Protein 4K91 (pdb70)

B-factor: mean 55.03, std 24.48, range [21.05, 118.72]

Foldseek 3Di:
DPDDDDADDAQFPWKWKAWQPQRDTPDTDCFQDWFQAFLLLLLLLLLVLLVCCVVVVFHQFDWFAQDPVLCPDDDFAQNDDHRGIDGNNQLSLGCFFGVHSSSSQRSLCVVQVGQQRSQVVSVVVLVVLVFDRAHPRGRRRDDDPRGTGGNSSSSSSVSSLCPGDPVSLQSQLDQWDHDPRDIDGRPPPVSVVPVQKRYGDWRDDPRWATWGWIWGDDPHIIMTMTGIHHHDPVSRVVSRVSNVCCQVVFKDKDWDDAFDDFDDWDAEAQWPDRIFGKTAPGTNMDMGGPPQVVQKDKDWDWDDHHYDQFDAFDFTTKMWMARNNRTDDIGTIGGHDTTDRD/DPADDADDAQFPWKWKAWQPFRDTADIDCQQDWAQAFQLLLLLLLLVLLVCCVVPVFHQFDWFAQDPVLVPDDDWALDDDHRDIDGNNQLSLCCWQGVHSSSQQRSLCVVQVHQQRSQVVSVVVLVVLVFDRAHDRGRGRDDDPRGTGGNSSSLSSVSSLCPGDPVSLQSFLDQWDADPRDIDGGLQVCSVVPVQKRYGHWRDDQRWATWGWIWGDDPHIIMTMTGIHHHDSVSHNVRRVSNRVSQVPFKDKAFDFAFLDFDDWDAEPQWPDGIFTKTAPHGHMDIHGPPQVVQKDKADDFDHHHYDQFDFQDFGDKMFMDGPNHTDDIGTITTSDGIHGHD

Radius of gyration: 35.81 Å; Cα contacts (8 Å, |Δi|>4): 1596; chains: 2; bounding box: 122×37×105 Å

Structure (mmCIF, N/CA/C/O backbone):
data_4K91
#
_entry.id   4K91
#
_cell.length_a   232.143
_cell.length_b   39.909
_cell.length_c   85.461
_cell.angle_alpha   90.000
_cell.angle_beta   111.030
_cell.angle_gamma   90.000
#
_symmetry.space_group_name_H-M   'C 1 2 1'
#
loop_
_entity.id
_entity.type
_entity.pdbx_description
1 polymer D-ala-D-ala-carboxypeptidase
2 non-polymer 'SUCCINIC ACID'
3 water water
#
loop_
_atom_site.group_PDB
_atom_site.id
_atom_site.type_symbol
_atom_site.label_atom_id
_atom_site.label_alt_id
_atom_site.label_comp_id
_atom_site.label_asym_id
_atom_site.label_entity_id
_atom_site.label_seq_id
_atom_site.pdbx_PDB_ins_code
_atom_site.Cartn_x
_atom_site.Cartn_y
_atom_site.Cartn_z
_atom_site.occupancy
_atom_site.B_iso_or_equiv
_atom_site.auth_seq_id
_atom_site.auth_comp_id
_atom_site.auth_asym_id
_atom_site.auth_atom_id
_atom_site.pdbx_PDB_model_num
ATOM 1 N N . GLU A 1 3 ? 39.354 -2.673 -33.588 1.00 88.18 3 GLU A N 1
ATOM 2 C CA . GLU A 1 3 ? 38.720 -1.364 -33.922 1.00 88.47 3 GLU A CA 1
ATOM 3 C C . GLU A 1 3 ? 39.348 -0.239 -33.093 1.00 87.63 3 GLU A C 1
ATOM 4 O O . GLU A 1 3 ? 40.572 -0.063 -33.090 1.00 87.93 3 GLU A O 1
ATOM 10 N N . SER A 1 4 ? 38.503 0.522 -32.399 1.00 85.80 4 SER A N 1
ATOM 11 C CA . SER A 1 4 ? 38.966 1.583 -31.506 1.00 83.52 4 SER A CA 1
ATOM 12 C C . SER A 1 4 ? 38.959 1.070 -30.061 1.00 81.43 4 SER A C 1
ATOM 13 O O . SER A 1 4 ? 38.341 1.661 -29.165 1.00 80.88 4 SER A O 1
ATOM 16 N N . MET A 1 5 ? 39.658 -0.041 -29.851 1.00 77.77 5 MET A N 1
ATOM 17 C CA . MET A 1 5 ? 39.741 -0.658 -28.540 1.00 74.11 5 MET A CA 1
ATOM 18 C C . MET A 1 5 ? 40.769 0.053 -27.664 1.00 70.31 5 MET A C 1
ATOM 19 O O . MET A 1 5 ? 41.946 0.183 -28.027 1.00 69.07 5 MET A O 1
ATOM 24 N N . VAL A 1 6 ? 40.302 0.515 -26.508 1.00 65.07 6 VAL A N 1
ATOM 25 C CA . VAL A 1 6 ? 41.132 1.257 -25.563 1.00 59.25 6 VAL A CA 1
ATOM 26 C C . VAL A 1 6 ? 42.404 0.503 -25.189 1.00 55.43 6 VAL A C 1
ATOM 27 O O . VAL A 1 6 ? 42.487 -0.707 -25.398 1.00 55.00 6 VAL A O 1
ATOM 31 N N . PRO A 1 7 ? 43.398 1.220 -24.637 1.00 51.73 7 PRO A N 1
ATOM 32 C CA . PRO A 1 7 ? 44.675 0.619 -24.262 1.00 51.17 7 PRO A CA 1
ATOM 33 C C . PRO A 1 7 ? 44.479 -0.472 -23.218 1.00 50.77 7 PRO A C 1
ATOM 34 O O . PRO A 1 7 ? 43.524 -0.423 -22.447 1.00 48.29 7 PRO A O 1
ATOM 38 N N . ALA A 1 8 ? 45.376 -1.449 -23.202 1.00 50.75 8 ALA A N 1
ATOM 39 C CA . ALA A 1 8 ? 45.312 -2.507 -22.217 1.00 52.64 8 ALA A CA 1
ATOM 40 C C . ALA A 1 8 ? 45.575 -1.879 -20.847 1.00 53.81 8 ALA A C 1
ATOM 41 O O . ALA A 1 8 ? 46.156 -0.794 -20.754 1.00 54.39 8 ALA A O 1
ATOM 43 N N . PRO A 1 9 ? 45.145 -2.557 -19.777 1.00 53.85 9 PRO A N 1
ATOM 44 C CA . PRO A 1 9 ? 45.327 -2.024 -18.425 1.00 52.98 9 PRO A CA 1
ATOM 45 C C . PRO A 1 9 ? 46.797 -2.070 -18.006 1.00 51.43 9 PRO A C 1
ATOM 46 O O . PRO A 1 9 ? 47.548 -2.923 -18.493 1.00 50.97 9 PRO A O 1
ATOM 50 N N . PRO A 1 10 ? 47.215 -1.166 -17.108 1.00 50.42 10 PRO A N 1
ATOM 51 C CA . PRO A 1 10 ? 48.601 -1.261 -16.639 1.00 49.49 10 PRO A CA 1
ATOM 52 C C . PRO A 1 10 ? 48.816 -2.609 -15.985 1.00 48.29 10 PRO A C 1
ATOM 53 O O . PRO A 1 10 ? 47.900 -3.141 -15.367 1.00 48.29 10 PRO A O 1
ATOM 57 N N . GLN A 1 11 ? 50.006 -3.168 -16.134 1.00 49.88 11 GLN A N 1
ATOM 58 C CA . GLN A 1 11 ? 50.362 -4.383 -15.406 1.00 52.08 11 GLN A CA 1
ATOM 59 C C . GLN A 1 11 ? 51.038 -3.889 -14.125 1.00 51.18 11 GLN A C 1
ATOM 60 O O . GLN A 1 11 ? 52.055 -3.205 -14.167 1.00 51.51 11 GLN A O 1
ATOM 66 N N . LEU A 1 12 ? 50.447 -4.215 -12.984 1.00 50.71 12 LEU A N 1
ATOM 67 C CA . LEU A 1 12 ? 50.917 -3.665 -11.718 1.00 49.51 12 LEU A CA 1
ATOM 68 C C . LEU A 1 12 ? 51.827 -4.643 -11.007 1.00 49.41 12 LEU A C 1
ATOM 69 O O . LEU A 1 12 ? 51.662 -5.861 -11.140 1.00 49.14 12 LEU A O 1
ATOM 74 N N . ALA A 1 13 ? 52.786 -4.109 -10.256 1.00 48.54 13 ALA A N 1
ATOM 75 C CA . ALA A 1 13 ? 53.637 -4.943 -9.411 1.00 49.20 13 ALA A CA 1
ATOM 76 C C . ALA A 1 13 ? 52.828 -5.311 -8.157 1.00 49.58 13 ALA A C 1
ATOM 77 O O . ALA A 1 13 ? 52.884 -4.614 -7.138 1.00 51.42 13 ALA A O 1
ATOM 79 N N . ALA A 1 14 ? 52.068 -6.399 -8.239 1.00 50.33 14 ALA A N 1
ATOM 80 C CA . ALA A 1 14 ? 51.190 -6.809 -7.143 1.00 51.45 14 ALA A CA 1
ATOM 81 C C . ALA A 1 14 ? 50.608 -8.190 -7.385 1.00 51.12 14 ALA A C 1
ATOM 82 O O . ALA A 1 14 ? 50.288 -8.537 -8.519 1.00 53.24 14 ALA A O 1
ATOM 84 N N . LYS A 1 15 ? 50.454 -8.974 -6.323 1.00 49.93 15 LYS A N 1
ATOM 85 C CA . LYS A 1 15 ? 49.954 -10.340 -6.457 1.00 49.53 15 LYS A CA 1
ATOM 86 C C . LYS A 1 15 ? 48.560 -10.443 -7.069 1.00 48.39 15 LYS A C 1
ATOM 87 O O . LYS A 1 15 ? 48.265 -11.400 -7.783 1.00 47.78 15 LYS A O 1
ATOM 93 N N . SER A 1 16 ? 47.706 -9.463 -6.789 1.00 46.36 16 SER A N 1
ATOM 94 C CA . SER A 1 16 ? 46.360 -9.443 -7.338 1.00 45.59 16 SER A CA 1
ATOM 95 C C . SER A 1 16 ? 45.768 -8.051 -7.251 1.00 44.57 16 SER A C 1
ATOM 96 O O . SER A 1 16 ? 46.190 -7.236 -6.434 1.00 45.09 16 SER A O 1
ATOM 99 N N . TYR A 1 17 ? 44.782 -7.781 -8.094 1.00 41.56 17 TYR A N 1
ATOM 100 C CA . TYR A 1 17 ? 44.100 -6.518 -8.051 1.00 42.15 17 TYR A CA 1
ATOM 101 C C . TYR A 1 17 ? 42.839 -6.576 -8.867 1.00 43.35 17 TYR A C 1
ATOM 102 O O . TYR A 1 17 ? 42.665 -7.470 -9.700 1.00 45.30 17 TYR A O 1
ATOM 111 N N . VAL A 1 18 ? 41.960 -5.622 -8.606 1.00 41.26 18 VAL A N 1
ATOM 112 C CA . VAL A 1 18 ? 40.685 -5.533 -9.258 1.00 41.19 18 VAL A CA 1
ATOM 113 C C . VAL A 1 18 ? 40.324 -4.063 -9.284 1.00 41.97 18 VAL A C 1
ATOM 114 O O . VAL A 1 18 ? 40.599 -3.325 -8.327 1.00 41.71 18 VAL A O 1
ATOM 118 N N . LEU A 1 19 ? 39.734 -3.636 -10.394 1.00 41.72 19 LEU A N 1
ATOM 119 C CA . LEU A 1 19 ? 39.208 -2.292 -10.520 1.00 41.41 19 LEU A CA 1
ATOM 120 C C . LEU A 1 19 ? 37.742 -2.542 -10.779 1.00 41.75 19 LEU A C 1
ATOM 121 O O . LEU A 1 19 ? 37.411 -3.341 -11.650 1.00 42.14 19 LEU A O 1
ATOM 126 N N . MET A 1 20 ? 36.882 -1.872 -10.023 1.00 42.14 20 MET A N 1
ATOM 127 C CA . MET A 1 20 ? 35.444 -2.041 -10.131 1.00 43.53 20 MET A CA 1
ATOM 128 C C . MET A 1 20 ? 34.808 -0.675 -10.173 1.00 44.40 20 MET A C 1
ATOM 129 O O . MET A 1 20 ? 35.147 0.206 -9.376 1.00 44.79 20 MET A O 1
ATOM 134 N N . ASP A 1 21 ? 33.885 -0.488 -11.111 1.00 45.14 21 ASP A N 1
ATOM 135 C CA . ASP A 1 21 ? 33.114 0.744 -11.163 1.00 45.89 21 ASP A CA 1
ATOM 136 C C . ASP A 1 21 ? 32.136 0.706 -9.989 1.00 47.14 21 ASP A C 1
ATOM 137 O O . ASP A 1 21 ? 31.621 -0.363 -9.649 1.00 45.05 21 ASP A O 1
ATOM 142 N N . GLY A 1 22 ? 31.883 1.863 -9.376 1.00 48.25 22 GLY A N 1
ATOM 143 C CA . GLY A 1 22 ? 30.981 1.949 -8.234 1.00 49.91 22 GLY A CA 1
ATOM 144 C C . GLY A 1 22 ? 29.498 1.867 -8.591 1.00 51.90 22 GLY A C 1
ATOM 145 O O . GLY A 1 22 ? 28.758 1.029 -8.052 1.00 49.24 22 GLY A O 1
ATOM 146 N N . GLU A 1 23 ? 29.052 2.727 -9.502 1.00 52.56 23 GLU A N 1
ATOM 147 C CA . GLU A 1 23 ? 27.635 2.739 -9.886 1.00 53.82 23 GLU A CA 1
ATOM 148 C C . GLU A 1 23 ? 27.133 1.418 -10.453 1.00 54.12 23 GLU A C 1
ATOM 149 O O . GLU A 1 23 ? 26.096 0.915 -10.024 1.00 54.73 23 GLU A O 1
ATOM 155 N N . SER A 1 24 ? 27.871 0.864 -11.411 1.00 53.37 24 SER A N 1
ATOM 156 C CA . SER A 1 24 ? 27.482 -0.366 -12.083 1.00 53.85 24 SER A CA 1
ATOM 157 C C . SER A 1 24 ? 27.868 -1.613 -11.305 1.00 54.56 24 SER A C 1
ATOM 158 O O . SER A 1 24 ? 27.210 -2.655 -11.427 1.00 56.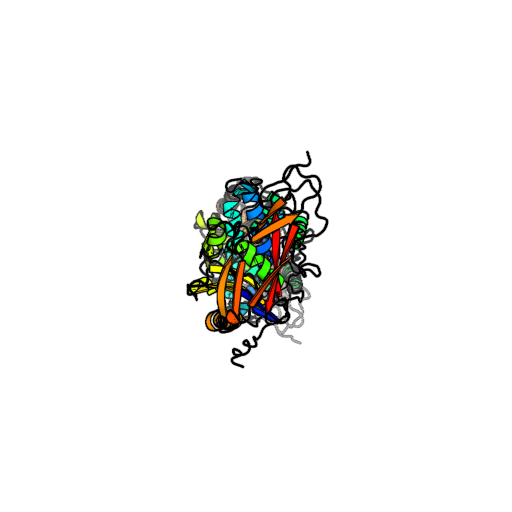42 24 SER A O 1
ATOM 161 N N . GLY A 1 25 ? 28.949 -1.521 -10.529 1.00 52.83 25 GLY A N 1
ATOM 162 C CA . GLY A 1 25 ? 29.445 -2.665 -9.787 1.00 49.38 25 GLY A CA 1
ATOM 163 C C . GLY A 1 25 ? 30.149 -3.676 -10.668 1.00 49.63 25 GLY A C 1
ATOM 164 O O . GLY A 1 25 ? 30.465 -4.775 -10.220 1.00 49.19 25 GLY A O 1
ATOM 165 N N . GLN A 1 26 ? 30.404 -3.321 -11.925 1.00 49.07 26 GLN A N 1
ATOM 166 C CA . GLN A 1 26 ? 31.116 -4.235 -12.821 1.00 49.00 26 GLN A CA 1
ATOM 167 C C . GLN A 1 26 ? 32.619 -4.206 -12.571 1.00 47.69 26 GLN A C 1
ATOM 168 O O . GLN A 1 26 ? 33.195 -3.149 -12.319 1.00 45.63 26 GLN A O 1
ATOM 174 N N . VAL A 1 27 ? 33.248 -5.370 -12.653 1.00 48.25 27 VAL A N 1
ATOM 175 C CA . VAL A 1 27 ? 34.702 -5.462 -12.595 1.00 51.00 27 VAL A CA 1
ATOM 176 C C . VAL A 1 27 ? 35.264 -4.983 -13.936 1.00 51.89 27 VAL A C 1
ATOM 177 O O . VAL A 1 27 ? 34.990 -5.596 -14.967 1.00 53.56 27 VAL A O 1
ATOM 181 N N . LEU A 1 28 ? 36.036 -3.896 -13.927 1.00 52.03 28 LEU A N 1
ATOM 182 C CA . LEU A 1 28 ? 36.640 -3.369 -15.160 1.00 50.61 28 LEU A CA 1
ATOM 183 C C . LEU A 1 28 ? 37.977 -4.005 -15.473 1.00 50.08 28 LEU A C 1
ATOM 184 O O . LEU A 1 28 ? 38.290 -4.252 -16.627 1.00 50.81 28 LEU A O 1
ATOM 189 N N . VAL A 1 29 ? 38.771 -4.261 -14.439 1.00 50.34 29 VAL A N 1
ATOM 190 C CA . VAL A 1 29 ? 40.028 -4.960 -14.602 1.00 47.81 29 VAL A CA 1
ATOM 191 C C . VAL A 1 29 ? 40.177 -5.963 -13.489 1.00 49.05 29 VAL A C 1
ATOM 192 O O . VAL A 1 29 ? 39.771 -5.718 -12.363 1.00 49.49 29 VAL A O 1
ATOM 196 N N . GLU A 1 30 ? 40.766 -7.104 -13.796 1.00 49.77 30 GLU A N 1
ATOM 197 C CA . GLU A 1 30 ? 40.884 -8.142 -12.801 1.00 51.92 30 GLU A CA 1
ATOM 198 C C . GLU A 1 30 ? 42.116 -8.965 -13.064 1.00 52.43 30 GLU A C 1
ATOM 199 O O . GLU A 1 30 ? 42.307 -9.502 -14.157 1.00 52.68 30 GLU A O 1
ATOM 205 N N . ASN A 1 31 ? 42.962 -9.061 -12.055 1.00 51.72 31 ASN A N 1
ATOM 206 C CA . ASN A 1 31 ? 44.155 -9.846 -12.188 1.00 51.47 31 ASN A CA 1
ATOM 207 C C . ASN A 1 31 ? 44.332 -10.745 -10.983 1.00 51.62 31 ASN A C 1
ATOM 208 O O . ASN A 1 31 ? 44.500 -10.267 -9.855 1.00 51.75 31 ASN A O 1
ATOM 213 N N . ASN A 1 32 ? 44.293 -12.049 -11.220 1.00 50.44 32 ASN A N 1
ATOM 214 C CA . ASN A 1 32 ? 44.448 -13.005 -10.149 1.00 50.98 32 ASN A CA 1
ATOM 215 C C . ASN A 1 32 ? 43.424 -12.673 -9.074 1.00 50.73 32 ASN A C 1
ATOM 216 O O . ASN A 1 32 ? 43.690 -12.798 -7.878 1.00 50.33 32 ASN A O 1
ATOM 221 N N . GLY A 1 33 ? 42.248 -12.263 -9.539 1.00 50.12 33 GLY A N 1
ATOM 222 C CA . GLY A 1 33 ? 41.173 -11.750 -8.712 1.00 51.01 33 GLY A CA 1
ATOM 223 C C . GLY A 1 33 ? 40.521 -12.670 -7.703 1.00 51.90 33 GLY A C 1
ATOM 224 O O . GLY A 1 33 ? 39.957 -12.198 -6.707 1.00 51.18 33 GLY A O 1
ATOM 225 N N . ASP A 1 34 ? 40.583 -13.974 -7.936 1.00 50.70 34 ASP A N 1
ATOM 226 C CA . ASP A 1 34 ? 39.909 -14.900 -7.040 1.00 50.75 34 ASP A CA 1
ATOM 227 C C . ASP A 1 34 ? 40.862 -15.652 -6.153 1.00 51.49 34 ASP A C 1
ATOM 228 O O . ASP A 1 34 ? 40.443 -16.493 -5.363 1.00 53.49 34 ASP A O 1
ATOM 233 N N . GLN A 1 35 ? 42.149 -15.354 -6.267 1.00 51.92 35 GLN A N 1
ATOM 234 C CA . GLN A 1 35 ? 43.108 -16.027 -5.415 1.00 54.05 35 GLN A CA 1
ATOM 235 C C . GLN A 1 35 ? 42.869 -15.710 -3.939 1.00 54.92 35 GLN A C 1
ATOM 236 O O . GLN A 1 35 ? 42.646 -14.554 -3.549 1.00 54.07 35 GLN A O 1
ATOM 242 N N . ARG A 1 36 ? 42.919 -16.756 -3.124 1.00 54.28 36 ARG A N 1
ATOM 243 C CA . ARG A 1 36 ? 42.687 -16.633 -1.707 1.00 52.80 36 ARG A CA 1
ATOM 244 C C . ARG A 1 36 ? 43.970 -16.183 -1.025 1.00 51.32 36 ARG A C 1
ATOM 245 O O . ARG A 1 36 ? 44.935 -16.940 -0.947 1.00 50.44 36 ARG A O 1
ATOM 253 N N . LEU A 1 37 ? 43.974 -14.939 -0.544 1.00 47.15 37 LEU A N 1
ATOM 254 C CA . LEU A 1 37 ? 45.164 -14.362 0.069 1.00 44.28 37 LEU A CA 1
ATOM 255 C C . LEU A 1 37 ? 44.848 -13.845 1.470 1.00 41.61 37 LEU A C 1
ATOM 256 O O . LEU A 1 37 ? 43.700 -13.517 1.769 1.00 39.50 37 LEU A O 1
ATOM 261 N N . PRO A 1 38 ? 45.863 -13.778 2.342 1.00 41.74 38 PRO A N 1
ATOM 262 C CA . PRO A 1 38 ? 45.610 -13.258 3.703 1.00 41.99 38 PRO A CA 1
ATOM 263 C C . PRO A 1 38 ? 45.225 -11.763 3.639 1.00 41.45 38 PRO A C 1
ATOM 264 O O . PRO A 1 38 ? 45.944 -10.980 3.032 1.00 42.66 38 PRO A O 1
ATOM 268 N N . PRO A 1 39 ? 44.088 -11.381 4.240 1.00 39.98 39 PRO A N 1
ATOM 269 C CA . PRO A 1 39 ? 43.651 -9.974 4.169 1.00 39.35 39 PRO A CA 1
ATOM 270 C C . PRO A 1 39 ? 44.231 -9.023 5.227 1.00 38.34 39 PRO A C 1
ATOM 271 O O . PRO A 1 39 ? 44.218 -7.816 5.020 1.00 36.10 39 PRO A O 1
ATOM 275 N N . ALA A 1 40 ? 44.737 -9.561 6.337 1.00 37.46 40 ALA A N 1
ATOM 276 C CA . ALA A 1 40 ? 45.297 -8.737 7.403 1.00 36.13 40 ALA A CA 1
ATOM 277 C C . ALA A 1 40 ? 44.217 -7.721 7.830 1.00 35.88 40 ALA A C 1
ATOM 278 O O . ALA A 1 40 ? 43.046 -8.073 7.955 1.00 34.93 40 ALA A O 1
ATOM 280 N N . SER A 1 41 ? 44.580 -6.462 8.034 1.00 36.25 41 SER A N 1
ATOM 281 C CA . SER A 1 41 ? 43.557 -5.518 8.487 1.00 35.88 41 SER A CA 1
ATOM 282 C C . SER A 1 41 ? 42.365 -5.263 7.553 1.00 34.67 41 SER A C 1
ATOM 283 O O . SER A 1 41 ? 41.375 -4.684 7.973 1.00 33.55 41 SER A O 1
ATOM 286 N N . LEU A 1 42 ? 42.453 -5.706 6.297 1.00 32.71 42 LEU A N 1
ATOM 287 C CA . LEU A 1 42 ? 41.309 -5.595 5.392 1.00 31.68 42 LEU A CA 1
ATOM 288 C C . LEU A 1 42 ? 40.110 -6.362 5.958 1.00 31.24 42 LEU A C 1
ATOM 289 O O . LEU A 1 42 ? 38.955 -6.077 5.631 1.00 31.26 42 LEU A O 1
ATOM 294 N N . THR A 1 43 ? 40.388 -7.356 6.796 1.00 32.88 43 THR A N 1
ATOM 295 C CA . THR A 1 43 ? 39.327 -8.072 7.499 1.00 33.84 43 THR A CA 1
ATOM 296 C C . THR A 1 43 ? 38.370 -7.087 8.175 1.00 34.93 43 THR A C 1
ATOM 297 O O . THR A 1 43 ? 37.149 -7.283 8.187 1.00 34.47 43 THR A O 1
ATOM 301 N N . LYS A 1 44 ? 38.931 -6.021 8.743 1.00 34.08 44 LYS A N 1
ATOM 302 C CA . LYS A 1 44 ? 38.131 -5.033 9.451 1.00 34.61 44 LYS A CA 1
ATOM 303 C C . LYS A 1 44 ? 37.035 -4.377 8.644 1.00 32.13 44 LYS A C 1
ATOM 304 O O . LYS A 1 44 ? 36.149 -3.746 9.218 1.00 32.45 44 LYS A O 1
ATOM 310 N N . LEU A 1 45 ? 37.068 -4.515 7.324 1.00 31.48 45 LEU A N 1
ATOM 311 C CA . LEU A 1 45 ? 35.975 -3.963 6.511 1.00 30.81 45 LEU A CA 1
ATOM 312 C C . LEU A 1 45 ? 34.749 -4.810 6.769 1.00 30.64 45 LEU A C 1
ATOM 313 O O . LEU A 1 45 ? 33.637 -4.304 6.840 1.00 31.91 45 LEU A O 1
ATOM 318 N N . MET A 1 46 ? 34.946 -6.114 6.905 1.00 32.27 46 MET A N 1
ATOM 319 C CA . MET A 1 46 ? 33.823 -7.010 7.199 1.00 32.13 46 MET A CA 1
ATOM 320 C C . MET A 1 46 ? 33.250 -6.800 8.598 1.00 31.09 46 MET A C 1
ATOM 321 O O . MET A 1 46 ? 32.037 -6.814 8.793 1.00 31.95 46 MET A O 1
ATOM 326 N N . THR A 1 47 ? 34.131 -6.611 9.571 1.00 31.05 47 THR A N 1
ATOM 327 C CA . THR A 1 47 ? 33.716 -6.383 10.964 1.00 31.96 47 THR A CA 1
ATOM 328 C C . THR A 1 47 ? 32.864 -5.138 11.073 1.00 30.03 47 THR A C 1
ATOM 329 O O . THR A 1 47 ? 31.765 -5.167 11.654 1.00 31.32 47 THR A O 1
ATOM 333 N N . ALA A 1 48 ? 33.349 -4.047 10.485 1.00 30.96 48 ALA A N 1
ATOM 334 C CA . ALA A 1 48 ? 32.626 -2.763 10.534 1.00 31.63 48 ALA A CA 1
ATOM 335 C C . ALA A 1 48 ? 31.302 -2.807 9.794 1.00 32.86 48 ALA A C 1
ATOM 336 O O . ALA A 1 48 ? 30.297 -2.241 10.248 1.00 34.94 48 ALA A O 1
ATOM 338 N N . TYR A 1 49 ? 31.307 -3.458 8.644 1.00 31.68 49 TYR A N 1
ATOM 339 C CA . TYR A 1 49 ? 30.107 -3.577 7.828 1.00 33.88 49 TYR A CA 1
ATOM 340 C C . TYR A 1 49 ? 28.994 -4.285 8.591 1.00 32.72 49 TYR A C 1
ATOM 341 O O . TYR A 1 49 ? 27.868 -3.813 8.642 1.00 35.10 49 TYR A O 1
ATOM 350 N N . ILE A 1 50 ? 29.308 -5.429 9.184 1.00 32.57 50 ILE A N 1
ATOM 351 C CA . ILE A 1 50 ? 28.319 -6.122 10.011 1.00 32.46 50 ILE A CA 1
ATOM 352 C C . ILE A 1 50 ? 27.719 -5.197 11.076 1.00 32.40 50 ILE A C 1
ATOM 353 O O . ILE A 1 50 ? 26.486 -5.084 11.234 1.00 33.65 50 ILE A O 1
ATOM 358 N N . ALA A 1 51 ? 28.584 -4.509 11.800 1.00 31.65 51 ALA A N 1
ATOM 359 C CA . ALA A 1 51 ? 28.134 -3.545 12.780 1.00 31.95 51 ALA A CA 1
ATOM 360 C C . ALA A 1 51 ? 27.141 -2.559 12.176 1.00 34.60 51 ALA A C 1
ATOM 361 O O . ALA A 1 51 ? 26.105 -2.256 12.781 1.00 33.67 51 ALA A O 1
ATOM 363 N N . THR A 1 52 ? 27.444 -2.040 10.984 1.00 36.43 52 THR A N 1
ATOM 364 C CA . THR A 1 52 ? 26.565 -1.027 10.393 1.00 37.34 52 THR A CA 1
ATOM 365 C C . THR A 1 52 ? 25.221 -1.634 10.010 1.00 38.17 52 THR A C 1
ATOM 366 O O . THR A 1 52 ? 24.189 -0.984 10.115 1.00 37.46 52 THR A O 1
ATOM 370 N N . LYS A 1 53 ? 25.241 -2.891 9.584 1.00 38.64 53 LYS A N 1
ATOM 371 C CA . LYS A 1 53 ? 24.008 -3.583 9.241 1.00 40.75 53 LYS A CA 1
ATOM 372 C C . LYS A 1 53 ? 23.178 -3.877 10.494 1.00 41.69 53 LYS A C 1
ATOM 373 O O . LYS A 1 53 ? 21.952 -3.757 10.472 1.00 40.30 53 LYS A O 1
ATOM 379 N N . GLU A 1 54 ? 23.839 -4.252 11.588 1.00 40.84 54 GLU A N 1
ATOM 380 C CA . GLU A 1 54 ? 23.112 -4.455 12.845 1.00 41.55 54 GLU A CA 1
ATOM 381 C C . GLU A 1 54 ? 22.487 -3.148 13.336 1.00 42.10 54 GLU A C 1
ATOM 382 O O . GLU A 1 54 ? 21.382 -3.142 13.866 1.00 43.02 54 GLU A O 1
ATOM 388 N N . ILE A 1 55 ? 23.197 -2.042 13.163 1.00 42.73 55 ILE A N 1
ATOM 389 C CA . ILE A 1 55 ? 22.659 -0.745 13.548 1.00 43.69 55 ILE A CA 1
ATOM 390 C C . ILE A 1 55 ? 21.406 -0.438 12.701 1.00 47.22 55 ILE A C 1
ATOM 391 O O . ILE A 1 55 ? 20.358 -0.029 13.233 1.00 47.48 55 ILE A O 1
ATOM 396 N N . GLU A 1 56 ? 21.517 -0.637 11.388 1.00 48.06 56 GLU A N 1
ATOM 397 C CA . GLU A 1 56 ? 20.396 -0.389 10.475 1.00 50.06 56 GLU A CA 1
ATOM 398 C C . GLU A 1 56 ? 19.183 -1.247 10.801 1.00 49.91 56 GLU A C 1
ATOM 399 O O . GLU A 1 56 ? 18.053 -0.794 10.673 1.00 50.33 56 GLU A O 1
ATOM 405 N N . ALA A 1 57 ? 19.412 -2.490 11.205 1.00 49.18 57 ALA A N 1
ATOM 406 C CA . ALA A 1 57 ? 18.312 -3.368 11.543 1.00 49.75 57 ALA A CA 1
ATOM 407 C C . ALA A 1 57 ? 17.743 -3.040 12.925 1.00 50.76 57 ALA A C 1
ATOM 408 O O . ALA A 1 57 ? 16.780 -3.664 13.380 1.00 50.96 57 ALA A O 1
ATOM 410 N N . GLY A 1 58 ? 18.335 -2.050 13.583 1.00 50.78 58 GLY A N 1
ATOM 411 C CA . GLY A 1 58 ? 17.909 -1.645 14.922 1.00 50.74 58 GLY A CA 1
ATOM 412 C C . GLY A 1 58 ? 18.160 -2.705 15.981 1.00 50.36 58 GLY A C 1
ATOM 413 O O . GLY A 1 58 ? 17.487 -2.720 17.009 1.00 51.82 58 GLY A O 1
ATOM 414 N N . ARG A 1 59 ? 19.120 -3.598 15.739 1.00 48.13 59 ARG A N 1
ATOM 415 C CA . ARG A 1 59 ? 19.445 -4.634 16.726 1.00 46.91 59 ARG A CA 1
ATOM 416 C C . ARG A 1 59 ? 20.532 -4.172 17.693 1.00 46.69 59 ARG A C 1
ATOM 417 O O . ARG A 1 59 ? 20.670 -4.707 18.793 1.00 46.11 59 ARG A O 1
ATOM 425 N N . ILE A 1 60 ? 21.307 -3.183 17.270 1.00 44.38 60 ILE A N 1
ATOM 426 C CA . ILE A 1 60 ? 22.201 -2.503 18.178 1.00 44.99 60 ILE A CA 1
ATOM 427 C C . ILE A 1 60 ? 22.037 -1.019 17.901 1.00 44.19 60 ILE A C 1
ATOM 428 O O . ILE A 1 60 ? 21.614 -0.641 16.808 1.00 44.17 60 ILE A O 1
ATOM 433 N N . GLY A 1 61 ? 22.348 -0.191 18.895 1.00 43.32 61 GLY A N 1
ATOM 434 C CA . GLY A 1 61 ? 22.236 1.255 18.773 1.00 41.36 61 GLY A CA 1
ATOM 435 C C . GLY A 1 61 ? 23.608 1.899 18.867 1.00 42.63 61 GLY A C 1
ATOM 436 O O . GLY A 1 61 ? 24.497 1.388 19.539 1.00 40.93 61 GLY A O 1
ATOM 437 N N . GLU A 1 62 ? 23.773 3.030 18.194 1.00 42.92 62 GLU A N 1
ATOM 438 C CA . GLU A 1 62 ? 25.039 3.743 18.173 1.00 44.37 62 GLU A CA 1
ATOM 439 C C . GLU A 1 62 ? 25.525 4.236 19.530 1.00 43.90 62 GLU A C 1
ATOM 440 O O . GLU A 1 62 ? 26.723 4.447 19.717 1.00 41.44 62 GLU A O 1
ATOM 446 N N . ASN A 1 63 ? 24.600 4.426 20.464 1.00 43.66 63 ASN A N 1
ATOM 447 C CA . ASN A 1 63 ? 24.934 4.926 21.800 1.00 45.02 63 ASN A CA 1
ATOM 448 C C . ASN A 1 63 ? 24.953 3.830 22.846 1.00 43.59 63 ASN A C 1
ATOM 449 O O . ASN A 1 63 ? 25.270 4.084 24.014 1.00 45.12 63 ASN A O 1
ATOM 454 N N . ASP A 1 64 ? 24.614 2.613 22.439 1.00 41.01 64 ASP A N 1
ATOM 455 C CA . ASP A 1 64 ? 24.690 1.486 23.350 1.00 40.03 64 ASP A CA 1
ATOM 456 C C . ASP A 1 64 ? 26.106 1.332 23.923 1.00 39.63 64 ASP A C 1
ATOM 457 O O . ASP A 1 64 ? 27.102 1.405 23.207 1.00 39.52 64 ASP A O 1
ATOM 462 N N . LEU A 1 65 ? 26.173 1.113 25.223 1.00 39.40 65 LEU A N 1
ATOM 463 C CA . LEU A 1 65 ? 27.431 0.943 25.909 1.00 39.85 65 LEU A CA 1
ATOM 464 C C . LEU A 1 65 ? 27.916 -0.503 25.833 1.00 40.89 65 LEU A C 1
ATOM 465 O O . LEU A 1 65 ? 27.166 -1.437 26.144 1.00 41.97 65 LEU A O 1
ATOM 470 N N . VAL A 1 66 ? 29.172 -0.666 25.416 1.00 39.05 66 VAL A N 1
ATOM 471 C CA . VAL A 1 66 ? 29.818 -1.975 25.279 1.00 38.32 66 VAL A CA 1
ATOM 472 C C . VAL A 1 66 ? 30.859 -2.116 26.380 1.00 39.01 66 VAL A C 1
ATOM 473 O O . VAL A 1 66 ? 31.711 -1.250 26.549 1.00 37.92 66 VAL A O 1
ATOM 477 N N . THR A 1 67 ? 30.787 -3.211 27.131 1.00 40.46 67 THR A N 1
ATOM 478 C CA . THR A 1 67 ? 31.743 -3.487 28.191 1.00 40.73 67 THR A CA 1
ATOM 479 C C . THR A 1 67 ? 32.939 -4.202 27.584 1.00 39.92 67 THR A C 1
ATOM 480 O O . THR A 1 67 ? 32.775 -5.223 26.921 1.00 40.14 67 THR A O 1
ATOM 484 N N . VAL A 1 68 ? 34.135 -3.673 27.822 1.00 37.43 68 VAL A N 1
ATOM 485 C CA . VAL A 1 68 ? 35.367 -4.245 27.263 1.00 34.96 68 VAL A CA 1
ATOM 486 C C . VAL A 1 68 ? 35.870 -5.475 28.039 1.00 35.46 68 VAL A C 1
ATOM 487 O O . VAL A 1 68 ? 36.289 -5.362 29.191 1.00 35.39 68 VAL A O 1
ATOM 491 N N . SER A 1 69 ? 35.840 -6.642 27.401 1.00 32.66 69 SER A N 1
ATOM 492 C CA . SER A 1 69 ? 36.329 -7.879 28.034 1.00 33.31 69 SER A CA 1
ATOM 493 C C . SER A 1 69 ? 37.863 -7.911 28.104 1.00 31.97 69 SER A C 1
ATOM 494 O O . SER A 1 69 ? 38.550 -7.147 27.427 1.00 31.72 69 SER A O 1
ATOM 497 N N . GLU A 1 70 ? 38.382 -8.807 28.929 1.00 32.40 70 GLU A N 1
ATOM 498 C CA . GLU A 1 70 ? 39.811 -9.088 29.026 1.00 34.84 70 GLU A CA 1
ATOM 499 C C . GLU A 1 70 ? 40.347 -9.538 27.659 1.00 33.51 70 GLU A C 1
ATOM 500 O O . GLU A 1 70 ? 41.471 -9.209 27.280 1.00 32.02 70 GLU A O 1
ATOM 506 N N . HIS A 1 71 ? 39.548 -10.302 26.928 1.00 32.89 71 HIS A N 1
ATOM 507 C CA . HIS A 1 71 ? 39.998 -10.852 25.628 1.00 33.20 71 HIS A CA 1
ATOM 508 C C . HIS A 1 71 ? 40.247 -9.727 24.621 1.00 31.59 71 HIS A C 1
ATOM 509 O O . HIS A 1 71 ? 41.258 -9.715 23.924 1.00 32.48 71 HIS A O 1
ATOM 516 N N . ALA A 1 72 ? 39.327 -8.775 24.562 1.00 30.82 72 ALA A N 1
ATOM 517 C CA . ALA A 1 72 ? 39.502 -7.587 23.724 1.00 30.15 72 ALA A CA 1
ATOM 518 C C . ALA A 1 72 ? 40.718 -6.763 24.151 1.00 30.27 72 ALA A C 1
ATOM 519 O O . ALA A 1 72 ? 41.449 -6.229 23.318 1.00 33.58 72 ALA A O 1
ATOM 521 N N . TRP A 1 73 ? 40.929 -6.633 25.452 1.00 32.77 73 TRP A N 1
ATOM 522 C CA . TRP A 1 73 ? 42.054 -5.835 25.968 1.00 33.32 73 TRP A CA 1
ATOM 523 C C . TRP A 1 73 ? 43.403 -6.527 25.755 1.00 33.26 73 TRP A C 1
ATOM 524 O O . TRP A 1 73 ? 44.439 -5.872 25.614 1.00 31.16 73 TRP A O 1
ATOM 535 N N . ARG A 1 74 ? 43.384 -7.862 25.722 1.00 32.52 74 ARG A N 1
ATOM 536 C CA . ARG A 1 74 ? 44.587 -8.650 25.446 1.00 34.19 74 ARG A CA 1
ATOM 537 C C . ARG A 1 74 ? 45.116 -8.671 23.983 1.00 33.74 74 ARG A C 1
ATOM 538 O O . ARG A 1 74 ? 46.204 -9.190 23.699 1.00 34.32 74 ARG A O 1
ATOM 546 N N . THR A 1 75 ? 44.369 -8.097 23.059 1.00 32.81 75 THR A N 1
ATOM 547 C CA . THR A 1 75 ? 44.834 -8.039 21.669 1.00 32.01 75 THR A CA 1
ATOM 548 C C . THR A 1 75 ? 46.158 -7.264 21.537 1.00 31.24 75 THR A C 1
ATOM 549 O O . THR A 1 75 ? 46.538 -6.525 22.433 1.00 32.15 75 THR A O 1
ATOM 553 N N . GLY A 1 76 ? 46.841 -7.440 20.406 1.00 30.27 76 GLY A N 1
ATOM 554 C CA . GLY A 1 76 ? 48.055 -6.703 20.124 1.00 29.62 76 GLY A CA 1
ATOM 555 C C . GLY A 1 76 ? 47.918 -5.895 18.846 1.00 29.04 76 GLY A C 1
ATOM 556 O O . GLY A 1 76 ? 46.829 -5.762 18.281 1.00 27.75 76 GLY A O 1
ATOM 557 N N . GLY A 1 77 ? 49.031 -5.353 18.387 1.00 27.79 77 GLY A N 1
ATOM 558 C CA . GLY A 1 77 ? 49.051 -4.602 17.144 1.00 29.64 77 GLY A CA 1
ATOM 559 C C . GLY A 1 77 ? 48.353 -3.274 17.323 1.00 30.93 77 GLY A C 1
ATOM 560 O O . GLY A 1 77 ? 48.245 -2.783 18.451 1.00 28.22 77 GLY A O 1
ATOM 561 N N . SER A 1 78 ? 47.887 -2.702 16.208 1.00 29.65 78 SER A N 1
ATOM 562 C CA . SER A 1 78 ? 47.162 -1.425 16.193 1.00 31.25 78 SER A CA 1
ATOM 563 C C . SER A 1 78 ? 45.910 -1.533 17.077 1.00 30.35 78 SER A C 1
ATOM 564 O O . SER A 1 78 ? 45.175 -2.511 17.013 1.00 30.52 78 SER A O 1
ATOM 567 N N . ARG A 1 79 ? 45.689 -0.520 17.915 1.00 28.88 79 ARG A N 1
ATOM 568 C CA . ARG A 1 79 ? 44.637 -0.547 18.914 1.00 28.40 79 ARG A CA 1
ATOM 569 C C . ARG A 1 79 ? 44.152 0.857 19.282 1.00 30.18 79 ARG A C 1
ATOM 570 O O . ARG A 1 79 ? 44.853 1.839 19.075 1.00 32.28 79 ARG A O 1
ATOM 578 N N . MET A 1 80 ? 42.948 0.901 19.825 1.00 29.39 80 MET A N 1
ATOM 579 C CA . MET A 1 80 ? 42.284 2.123 20.238 1.00 33.00 80 MET A CA 1
ATOM 580 C C . MET A 1 80 ? 42.664 2.477 21.675 1.00 34.80 80 MET A C 1
ATOM 581 O O . MET A 1 80 ? 42.683 3.653 22.062 1.00 35.93 80 MET A O 1
ATOM 586 N N . PHE A 1 81 ? 42.978 1.440 22.451 1.00 35.02 81 PHE A N 1
ATOM 587 C CA . PHE A 1 81 ? 43.368 1.563 23.848 1.00 34.53 81 PHE A CA 1
ATOM 588 C C . PHE A 1 81 ? 42.185 1.814 24.771 1.00 35.11 81 PHE A C 1
ATOM 589 O O . PHE A 1 81 ? 42.227 2.635 25.695 1.00 33.80 81 PHE A O 1
ATOM 597 N N . ILE A 1 82 ? 41.117 1.080 24.491 1.00 32.83 82 ILE A N 1
ATOM 598 C CA . ILE A 1 82 ? 39.964 1.030 25.359 1.00 30.79 82 ILE A CA 1
ATOM 599 C C . ILE A 1 82 ? 40.425 0.301 26.608 1.00 33.80 82 ILE A C 1
ATOM 600 O O . ILE A 1 82 ? 41.263 -0.600 26.525 1.00 33.25 82 ILE A O 1
ATOM 605 N N . LYS A 1 83 ? 39.905 0.706 27.763 1.00 33.97 83 LYS A N 1
ATOM 606 C CA . LYS A 1 83 ? 40.360 0.157 29.040 1.00 34.74 83 LYS A CA 1
ATOM 607 C C . LYS A 1 83 ? 39.543 -1.075 29.360 1.00 32.02 83 LYS A C 1
ATOM 608 O O . LYS A 1 83 ? 38.338 -1.114 29.120 1.00 29.45 83 LYS A O 1
ATOM 614 N N . VAL A 1 84 ? 40.192 -2.087 29.898 1.00 33.00 84 VAL A N 1
ATOM 615 C CA . VAL A 1 84 ? 39.466 -3.303 30.245 1.00 33.88 84 VAL A CA 1
ATOM 616 C C . VAL A 1 84 ? 38.380 -2.966 31.265 1.00 36.34 84 VAL A C 1
ATOM 617 O O . VAL A 1 84 ? 38.626 -2.220 32.217 1.00 34.67 84 VAL A O 1
ATOM 621 N N . GLY A 1 85 ? 37.170 -3.482 31.051 1.00 34.83 85 GLY A N 1
ATOM 622 C CA . GLY A 1 85 ? 36.094 -3.316 32.013 1.00 36.85 85 GLY A CA 1
ATOM 623 C C . GLY A 1 85 ? 35.365 -1.993 31.899 1.00 39.59 85 GLY A C 1
ATOM 624 O O . GLY A 1 85 ? 34.345 -1.796 32.554 1.00 41.50 85 GLY A O 1
ATOM 625 N N . SER A 1 86 ? 35.877 -1.082 31.079 1.00 38.44 86 SER A N 1
ATOM 626 C CA . SER A 1 86 ? 35.202 0.184 30.889 1.00 39.55 86 SER A CA 1
ATOM 627 C C . SER A 1 86 ? 34.034 -0.052 29.945 1.00 39.74 86 SER A C 1
ATOM 628 O O . SER A 1 86 ? 33.897 -1.139 29.359 1.00 36.59 86 SER A O 1
ATOM 631 N N . GLN A 1 87 ? 33.187 0.962 29.816 1.00 38.68 87 GLN A N 1
ATOM 632 C CA . GLN A 1 87 ? 32.052 0.915 28.897 1.00 38.98 87 GLN A CA 1
ATOM 633 C C . GLN A 1 87 ? 32.366 1.899 27.780 1.00 38.17 87 GLN A C 1
ATOM 634 O O . GLN A 1 87 ? 32.767 3.037 28.035 1.00 40.64 87 GLN A O 1
ATOM 640 N N . VAL A 1 88 ? 32.201 1.458 26.541 1.00 36.37 88 VAL A N 1
ATOM 641 C CA . VAL A 1 88 ? 32.467 2.301 25.389 1.00 34.28 88 VAL A CA 1
ATOM 642 C C . VAL A 1 88 ? 31.302 2.144 24.451 1.00 35.17 88 VAL A C 1
ATOM 643 O O . VAL A 1 88 ? 30.761 1.043 24.275 1.00 36.15 88 VAL A O 1
ATOM 647 N N . SER A 1 89 ? 30.904 3.240 23.836 1.00 34.90 89 SER A N 1
ATOM 648 C CA . SER A 1 89 ? 29.751 3.199 22.972 1.00 34.43 89 SER A CA 1
ATOM 649 C C . SER A 1 89 ? 30.080 2.512 21.658 1.00 35.48 89 SER A C 1
ATOM 650 O O . SER A 1 89 ? 31.238 2.476 21.232 1.00 33.86 89 SER A O 1
ATOM 653 N N . VAL A 1 90 ? 29.047 1.966 21.023 1.00 35.26 90 VAL A N 1
ATOM 654 C CA . VAL A 1 90 ? 29.193 1.357 19.704 1.00 34.91 90 VAL A CA 1
ATOM 655 C C . VAL A 1 90 ? 29.815 2.361 18.728 1.00 34.93 90 VAL A C 1
ATOM 656 O O . VAL A 1 90 ? 30.754 2.029 17.989 1.00 34.43 90 VAL A O 1
ATOM 660 N N . SER A 1 91 ? 29.310 3.591 18.726 1.00 32.62 91 SER A N 1
ATOM 661 C CA . SER A 1 91 ? 29.857 4.618 17.828 1.00 33.78 91 SER A CA 1
ATOM 662 C C . SER A 1 91 ? 31.373 4.814 18.012 1.00 31.93 91 SER A C 1
ATOM 663 O O . SER A 1 91 ? 32.120 4.794 17.048 1.00 33.85 91 SER A O 1
ATOM 666 N N . ASP A 1 92 ? 31.838 5.008 19.242 1.00 32.21 92 ASP A N 1
ATOM 667 C CA . ASP A 1 92 ? 33.290 5.158 19.445 1.00 30.41 92 ASP A CA 1
ATOM 668 C C . ASP A 1 92 ? 34.080 3.893 18.978 1.00 29.78 92 ASP A C 1
ATOM 669 O O . ASP A 1 92 ? 35.104 3.988 18.308 1.00 27.29 92 ASP A O 1
ATOM 674 N N . LEU A 1 93 ? 33.615 2.705 19.334 1.00 28.53 93 LEU A N 1
ATOM 675 C CA . LEU A 1 93 ? 34.357 1.524 18.863 1.00 29.12 93 LEU A CA 1
ATOM 676 C C . LEU A 1 93 ? 34.447 1.461 17.348 1.00 28.03 93 LEU A C 1
ATOM 677 O O . LEU A 1 93 ? 35.476 1.130 16.792 1.00 29.85 93 LEU A O 1
ATOM 682 N N . LEU A 1 94 ? 33.347 1.766 16.682 1.00 30.08 94 LEU A N 1
ATOM 683 C CA . LEU A 1 94 ? 33.298 1.742 15.249 1.00 32.45 94 LEU A CA 1
ATOM 684 C C . LEU A 1 94 ? 34.309 2.725 14.650 1.00 34.16 94 LEU A C 1
ATOM 685 O O . LEU A 1 94 ? 34.868 2.472 13.574 1.00 32.66 94 LEU A O 1
ATOM 690 N N . HIS A 1 95 ? 34.552 3.847 15.328 1.00 30.84 95 HIS A N 1
ATOM 691 C CA . HIS A 1 95 ? 35.540 4.792 14.812 1.00 32.26 95 HIS A CA 1
ATOM 692 C C . HIS A 1 95 ? 36.919 4.209 15.040 1.00 32.71 95 HIS A C 1
ATOM 693 O O . HIS A 1 95 ? 37.830 4.406 14.245 1.00 32.00 95 HIS A O 1
ATOM 700 N N . GLY A 1 96 ? 37.073 3.495 16.150 1.00 30.71 96 GLY A N 1
ATOM 701 C CA . GLY A 1 96 ? 38.354 2.864 16.423 1.00 31.93 96 GLY A CA 1
ATOM 702 C C . GLY A 1 96 ? 38.678 1.787 15.390 1.00 31.06 96 GLY A C 1
ATOM 703 O O . GLY A 1 96 ? 39.811 1.641 14.966 1.00 33.11 96 GLY A O 1
ATOM 704 N N . ILE A 1 97 ? 37.685 1.014 14.994 1.00 30.11 97 ILE A N 1
ATOM 705 C CA . ILE A 1 97 ? 37.921 -0.042 13.988 1.00 29.46 97 ILE A CA 1
ATOM 706 C C . ILE A 1 97 ? 38.222 0.609 12.632 1.00 30.94 97 ILE A C 1
ATOM 707 O O . ILE A 1 97 ? 39.236 0.331 11.991 1.00 29.87 97 ILE A O 1
ATOM 712 N N . ILE A 1 98 ? 37.332 1.495 12.211 1.00 30.26 98 ILE A N 1
ATOM 713 C CA . ILE A 1 98 ? 37.448 2.080 10.897 1.00 31.75 98 ILE A CA 1
ATOM 714 C C . ILE A 1 98 ? 38.679 2.957 10.712 1.00 33.08 98 ILE A C 1
ATOM 715 O O . ILE A 1 98 ? 39.438 2.752 9.759 1.00 33.01 98 ILE A O 1
ATOM 720 N N . ILE A 1 99 ? 38.886 3.915 11.611 1.00 31.04 99 ILE A N 1
ATOM 721 C CA . ILE A 1 99 ? 39.986 4.870 11.434 1.00 30.88 99 ILE A CA 1
ATOM 722 C C . ILE A 1 99 ? 41.348 4.308 11.845 1.00 30.30 99 ILE A C 1
ATOM 723 O O . ILE A 1 99 ? 42.342 4.450 11.135 1.00 29.53 99 ILE A O 1
ATOM 728 N N . GLN A 1 100 ? 41.378 3.656 13.002 1.00 30.63 100 GLN A N 1
ATOM 729 C CA . GLN A 1 100 ? 42.627 3.225 13.583 1.00 30.27 100 GLN A CA 1
ATOM 730 C C . GLN A 1 100 ? 42.917 1.734 13.339 1.00 29.24 100 GLN A C 1
ATOM 731 O O . GLN A 1 100 ? 43.972 1.275 13.714 1.00 29.90 100 GLN A O 1
ATOM 737 N N . SER A 1 101 ? 41.980 1.008 12.737 1.00 28.17 101 SER A N 1
ATOM 738 C CA . SER A 1 101 ? 42.087 -0.462 12.610 1.00 31.15 101 SER A CA 1
ATOM 739 C C . SER A 1 101 ? 42.405 -1.067 13.978 1.00 29.85 101 SER A C 1
ATOM 740 O O . SER A 1 101 ? 43.348 -1.854 14.137 1.00 29.37 101 SER A O 1
ATOM 743 N N . GLY A 1 102 ? 41.627 -0.654 14.970 1.00 29.36 102 GLY A N 1
ATOM 744 C CA . GLY A 1 102 ? 41.871 -1.047 16.353 1.00 26.07 102 GLY A CA 1
ATOM 745 C C . GLY A 1 102 ? 41.459 -2.490 16.572 1.00 25.24 102 GLY A C 1
ATOM 746 O O . GLY A 1 102 ? 40.296 -2.825 16.443 1.00 23.78 102 GLY A O 1
ATOM 747 N N . ASN A 1 103 ? 42.431 -3.344 16.892 1.00 26.38 103 ASN A N 1
ATOM 748 C CA . ASN A 1 103 ? 42.150 -4.773 17.175 1.00 27.65 103 ASN A CA 1
ATOM 749 C C . ASN A 1 103 ? 41.302 -4.985 18.408 1.00 27.17 103 ASN A C 1
ATOM 750 O O . ASN A 1 103 ? 40.446 -5.865 18.435 1.00 30.45 103 ASN A O 1
ATOM 755 N N . ASP A 1 104 ? 41.537 -4.174 19.434 1.00 27.30 104 ASP A N 1
ATOM 756 C CA . ASP A 1 104 ? 40.762 -4.231 20.666 1.00 26.48 104 ASP A CA 1
ATOM 757 C C . ASP A 1 104 ? 39.280 -3.918 20.414 1.00 27.73 104 ASP A C 1
ATOM 758 O O . ASP A 1 104 ? 38.364 -4.666 20.817 1.00 23.55 104 ASP A O 1
ATOM 763 N N . ALA A 1 105 ? 39.066 -2.805 19.730 1.00 26.91 105 ALA A N 1
ATOM 764 C CA . ALA A 1 105 ? 37.734 -2.346 19.371 1.00 28.49 105 ALA A CA 1
ATOM 765 C C . ALA A 1 105 ? 37.025 -3.350 18.474 1.00 28.39 105 ALA A C 1
ATOM 766 O O . ALA A 1 105 ? 35.819 -3.570 18.596 1.00 30.76 105 ALA A O 1
ATOM 768 N N . SER A 1 106 ? 37.762 -3.923 17.534 1.00 27.46 106 SER A N 1
ATOM 769 C CA . SER A 1 106 ? 37.178 -4.957 16.680 1.00 27.53 106 SER A CA 1
ATOM 770 C C . SER A 1 106 ? 36.666 -6.095 17.523 1.00 27.71 106 SER A C 1
ATOM 771 O O . SER A 1 106 ? 35.549 -6.561 17.350 1.00 27.12 106 SER A O 1
ATOM 774 N N . VAL A 1 107 ? 37.493 -6.563 18.439 1.00 27.54 107 VAL A N 1
ATOM 775 C CA . VAL A 1 107 ? 37.058 -7.681 19.253 1.00 27.87 107 VAL A CA 1
ATOM 776 C C . VAL A 1 107 ? 35.896 -7.323 20.160 1.00 26.74 107 VAL A C 1
ATOM 777 O O . VAL A 1 107 ? 34.969 -8.101 20.338 1.00 28.90 107 VAL A O 1
ATOM 781 N N . ALA A 1 108 ? 35.926 -6.125 20.740 1.00 27.61 108 ALA A N 1
ATOM 782 C CA . ALA A 1 108 ? 34.910 -5.779 21.694 1.00 26.94 108 ALA A CA 1
ATOM 783 C C . ALA A 1 108 ? 33.559 -5.646 21.022 1.00 28.01 108 ALA A C 1
ATOM 784 O O . ALA A 1 108 ? 32.540 -6.072 21.572 1.00 28.85 108 ALA A O 1
ATOM 786 N N . LEU A 1 109 ? 33.546 -5.055 19.835 1.00 26.40 109 LEU A N 1
ATOM 787 C CA . LEU A 1 109 ? 32.280 -4.864 19.124 1.00 28.81 109 LEU A CA 1
ATOM 788 C C . LEU A 1 109 ? 31.780 -6.211 18.583 1.00 28.50 109 LEU A C 1
ATOM 789 O O . LEU A 1 109 ? 30.584 -6.479 18.567 1.00 30.23 109 LEU A O 1
ATOM 794 N N . ALA A 1 110 ? 32.693 -7.060 18.141 1.00 29.35 110 ALA A N 1
ATOM 795 C CA . ALA A 1 110 ? 32.271 -8.409 17.703 1.00 30.11 110 ALA A CA 1
ATOM 796 C C . ALA A 1 110 ? 31.579 -9.134 18.868 1.00 30.31 110 ALA A C 1
ATOM 797 O O . ALA A 1 110 ? 30.491 -9.706 18.706 1.00 30.63 110 ALA A O 1
ATOM 799 N N . GLU A 1 111 ? 32.186 -9.099 20.053 1.00 31.15 111 GLU A N 1
ATOM 800 C CA . GLU A 1 111 ? 31.583 -9.803 21.212 1.00 31.01 111 GLU A CA 1
ATOM 801 C C . GLU A 1 111 ? 30.282 -9.154 21.619 1.00 31.37 111 GLU A C 1
ATOM 802 O O . GLU A 1 111 ? 29.375 -9.813 22.096 1.00 32.86 111 GLU A O 1
ATOM 808 N N . HIS A 1 112 ? 30.178 -7.848 21.449 1.00 29.98 112 HIS A N 1
ATOM 809 C CA . HIS A 1 112 ? 28.939 -7.201 21.810 1.00 29.52 112 HIS A CA 1
ATOM 810 C C . HIS A 1 112 ? 27.807 -7.655 20.881 1.00 30.60 112 HIS A C 1
ATOM 811 O O . HIS A 1 112 ? 26.662 -7.862 21.307 1.00 32.28 112 HIS A O 1
ATOM 818 N N . ILE A 1 113 ? 28.142 -7.816 19.610 1.00 30.56 113 ILE A N 1
ATOM 819 C CA . ILE A 1 113 ? 27.170 -8.183 18.605 1.00 30.08 113 ILE A CA 1
ATOM 820 C C . ILE A 1 113 ? 26.752 -9.657 18.653 1.00 30.99 113 ILE A C 1
ATOM 821 O O . ILE A 1 113 ? 25.557 -9.970 18.540 1.00 29.34 113 ILE A O 1
ATOM 826 N N . ALA A 1 114 ? 27.719 -10.546 18.817 1.00 30.13 114 ALA A N 1
ATOM 827 C CA . ALA A 1 114 ? 27.446 -11.999 18.747 1.00 32.12 114 ALA A CA 1
ATOM 828 C C . ALA A 1 114 ? 27.760 -12.793 20.016 1.00 31.93 114 ALA A C 1
ATOM 829 O O . ALA A 1 114 ? 27.604 -14.012 20.026 1.00 34.27 114 ALA A O 1
ATOM 831 N N . GLY A 1 115 ? 28.207 -12.123 21.076 1.00 31.87 115 GLY A N 1
ATOM 832 C CA . GLY A 1 115 ? 28.515 -12.824 22.329 1.00 30.15 115 GLY A CA 1
ATOM 833 C C . GLY A 1 115 ? 29.973 -13.242 22.415 1.00 32.20 115 GLY A C 1
ATOM 834 O O . GLY A 1 115 ? 30.576 -13.136 23.465 1.00 33.34 115 GLY A O 1
ATOM 835 N N . SER A 1 116 ? 30.530 -13.728 21.305 1.00 32.24 116 SER A N 1
ATOM 836 C CA . SER A 1 116 ? 31.925 -14.187 21.237 1.00 32.64 116 SER A CA 1
ATOM 837 C C . SER A 1 116 ? 32.453 -13.940 19.853 1.00 30.57 116 SER A C 1
ATOM 838 O O . SER A 1 116 ? 31.679 -13.783 18.896 1.00 31.16 116 SER A O 1
ATOM 841 N N . GLU A 1 117 ? 33.768 -13.916 19.745 1.00 30.53 117 GLU A N 1
ATOM 842 C CA . GLU A 1 117 ? 34.414 -13.674 18.478 1.00 33.78 117 GLU A CA 1
ATOM 843 C C . GLU A 1 117 ? 34.215 -14.857 17.511 1.00 34.79 117 GLU A C 1
ATOM 844 O O . GLU A 1 117 ? 34.157 -14.653 16.304 1.00 32.12 117 GLU A O 1
ATOM 850 N N A ASP A 1 118 ? 34.106 -16.079 18.035 0.50 35.29 118 ASP A N 1
ATOM 851 N N B ASP A 1 118 ? 34.108 -16.074 18.049 0.50 34.86 118 ASP A N 1
ATOM 852 C CA A ASP A 1 118 ? 33.872 -17.234 17.161 0.50 35.76 118 ASP A CA 1
ATOM 853 C CA B ASP A 1 118 ? 33.860 -17.250 17.209 0.50 34.94 118 ASP A CA 1
ATOM 854 C C A ASP A 1 118 ? 32.486 -17.193 16.529 0.50 36.09 118 ASP A C 1
ATOM 855 C C B ASP A 1 118 ? 32.496 -17.187 16.541 0.50 35.61 118 ASP A C 1
ATOM 856 O O A ASP A 1 118 ? 32.335 -17.524 15.362 0.50 37.05 118 ASP A O 1
ATOM 857 O O B ASP A 1 118 ? 32.371 -17.493 15.363 0.50 36.62 118 ASP A O 1
ATOM 866 N N . ALA A 1 119 ? 31.475 -16.773 17.285 1.00 35.35 119 ALA A N 1
ATOM 867 C CA . ALA A 1 119 ? 30.142 -16.646 16.716 1.00 35.75 119 ALA A CA 1
ATOM 868 C C . ALA A 1 119 ? 30.079 -15.431 15.752 1.00 37.62 119 ALA A C 1
ATOM 869 O O . ALA A 1 119 ? 29.307 -15.420 14.776 1.00 35.70 119 ALA A O 1
ATOM 871 N N . PHE A 1 120 ? 30.896 -14.412 16.011 1.00 36.20 120 PHE A N 1
ATOM 872 C CA . PHE A 1 120 ? 30.917 -13.267 15.101 1.00 34.50 120 PHE A CA 1
ATOM 873 C C . PHE A 1 120 ? 31.488 -13.716 13.751 1.00 35.04 120 PHE A C 1
ATOM 874 O O . PHE A 1 120 ? 30.947 -13.383 12.718 1.00 35.77 120 PHE A O 1
ATOM 882 N N . ALA A 1 121 ? 32.580 -14.466 13.781 1.00 35.54 121 ALA A N 1
ATOM 883 C CA . ALA A 1 121 ? 33.177 -15.016 12.559 1.00 39.20 121 ALA A CA 1
ATOM 884 C C . ALA A 1 121 ? 32.136 -15.788 11.736 1.00 39.16 121 ALA A C 1
ATOM 885 O O . ALA A 1 121 ? 32.167 -15.762 10.504 1.00 40.77 121 ALA A O 1
ATOM 887 N N . ASP A 1 122 ? 31.224 -16.474 12.419 1.00 39.14 122 ASP A N 1
ATOM 888 C CA . ASP A 1 122 ? 30.104 -17.145 11.756 1.00 39.91 122 ASP A CA 1
ATOM 889 C C . ASP A 1 122 ? 29.235 -16.152 11.027 1.00 38.41 122 ASP A C 1
ATOM 890 O O . ASP A 1 122 ? 28.821 -16.387 9.897 1.00 38.53 122 ASP A O 1
ATOM 895 N N . MET A 1 123 ? 28.937 -15.036 11.683 1.00 36.96 123 MET A N 1
ATOM 896 C CA . MET A 1 123 ? 28.152 -13.991 11.048 1.00 36.26 123 MET A CA 1
ATOM 897 C C . MET A 1 123 ? 28.935 -13.423 9.882 1.00 34.48 123 MET A C 1
ATOM 898 O O . MET A 1 123 ? 28.350 -13.011 8.891 1.00 35.65 123 MET A O 1
ATOM 903 N N . MET A 1 124 ? 30.260 -13.389 10.003 1.00 35.12 124 MET A N 1
ATOM 904 C CA . MET A 1 124 ? 31.102 -12.862 8.924 1.00 35.48 124 MET A CA 1
ATOM 905 C C . MET A 1 124 ? 30.991 -13.773 7.679 1.00 36.67 124 MET A C 1
ATOM 906 O O . MET A 1 124 ? 30.932 -13.300 6.543 1.00 37.00 124 MET A O 1
ATOM 911 N N . ASN A 1 125 ? 30.973 -15.075 7.911 1.00 39.47 125 ASN A N 1
ATOM 912 C CA . ASN A 1 125 ? 30.843 -16.054 6.829 1.00 41.43 125 ASN A CA 1
ATOM 913 C C . ASN A 1 125 ? 29.436 -16.090 6.247 1.00 43.35 125 ASN A C 1
ATOM 914 O O . ASN A 1 125 ? 29.258 -16.113 5.032 1.00 46.35 125 ASN A O 1
ATOM 919 N N . THR A 1 126 ? 28.430 -16.064 7.106 1.00 43.64 126 THR A N 1
ATOM 920 C CA . THR A 1 126 ? 27.057 -15.960 6.639 1.00 45.14 126 THR A CA 1
ATOM 921 C C . THR A 1 126 ? 26.884 -14.691 5.801 1.00 46.17 126 THR A C 1
ATOM 922 O O . THR A 1 126 ? 26.244 -14.709 4.745 1.00 46.07 126 THR A O 1
ATOM 926 N N . THR A 1 127 ? 27.466 -13.589 6.272 1.00 43.40 127 THR A N 1
ATOM 927 C CA . THR A 1 127 ? 27.380 -12.322 5.563 1.00 41.48 127 THR A CA 1
ATOM 928 C C . THR A 1 127 ? 28.148 -12.392 4.237 1.00 40.18 127 THR A C 1
ATOM 929 O O . THR A 1 127 ? 27.721 -11.831 3.243 1.00 37.98 127 THR A O 1
ATOM 933 N N . ALA A 1 128 ? 29.279 -13.080 4.244 1.00 41.66 128 ALA A N 1
ATOM 934 C CA . ALA A 1 128 ? 30.054 -13.309 3.027 1.00 43.62 128 ALA A CA 1
ATOM 935 C C . ALA A 1 128 ? 29.125 -13.947 1.980 1.00 45.40 128 ALA A C 1
ATOM 936 O O . ALA A 1 128 ? 28.906 -13.384 0.900 1.00 45.85 128 ALA A O 1
ATOM 938 N N . GLN A 1 129 ? 28.574 -15.110 2.313 1.00 47.08 129 GLN A N 1
ATOM 939 C CA . GLN A 1 129 ? 27.541 -15.751 1.481 1.00 50.02 129 GLN A CA 1
ATOM 940 C C . GLN A 1 129 ? 26.457 -14.798 1.005 1.00 49.29 129 GLN A C 1
ATOM 941 O O . GLN A 1 129 ? 26.160 -14.761 -0.187 1.00 49.65 129 GLN A O 1
ATOM 947 N N . LYS A 1 130 ? 25.869 -14.036 1.925 1.00 48.87 130 LYS A N 1
ATOM 948 C CA . LYS A 1 130 ? 24.820 -13.082 1.564 1.00 50.63 130 LYS A CA 1
ATOM 949 C C . LYS A 1 130 ? 25.277 -12.023 0.574 1.00 50.31 130 LYS A C 1
ATOM 950 O O . LYS A 1 130 ? 24.454 -11.473 -0.167 1.00 50.38 130 LYS A O 1
ATOM 956 N N . LEU A 1 131 ? 26.577 -11.727 0.569 1.00 48.71 131 LEU A N 1
ATOM 957 C CA . LEU A 1 131 ? 27.114 -10.723 -0.348 1.00 48.36 131 LEU A CA 1
ATOM 958 C C . LEU A 1 131 ? 27.465 -11.374 -1.678 1.00 47.88 131 LEU A C 1
ATOM 959 O O . LEU A 1 131 ? 27.610 -10.690 -2.678 1.00 48.10 131 LEU A O 1
ATOM 964 N N . GLY A 1 132 ? 27.596 -12.697 -1.667 1.00 48.12 132 GLY A N 1
ATOM 965 C CA . GLY A 1 132 ? 28.018 -13.451 -2.839 1.00 49.42 132 GLY A CA 1
ATOM 966 C C . GLY A 1 132 ? 29.532 -13.488 -2.965 1.00 49.63 132 GLY A C 1
ATOM 967 O O . GLY A 1 132 ? 30.077 -13.472 -4.067 1.00 49.49 132 GLY A O 1
ATOM 968 N N . LEU A 1 133 ? 30.223 -13.533 -1.832 1.00 48.08 133 LEU A N 1
ATOM 969 C CA . LEU A 1 133 ? 31.672 -13.613 -1.856 1.00 46.15 133 LEU A CA 1
ATOM 970 C C . LEU A 1 133 ? 32.005 -15.042 -2.214 1.00 47.96 133 LEU A C 1
ATOM 971 O O . LEU A 1 133 ? 31.383 -15.972 -1.704 1.00 48.78 133 LEU A O 1
ATOM 976 N N . THR A 1 134 ? 32.986 -15.232 -3.084 1.00 48.10 134 THR A N 1
ATOM 977 C CA . THR A 1 134 ? 33.246 -16.563 -3.588 1.00 48.36 134 THR A CA 1
ATOM 978 C C . THR A 1 134 ? 34.489 -17.154 -2.993 1.00 48.33 134 THR A C 1
ATOM 979 O O . THR A 1 134 ? 34.587 -18.375 -2.819 1.00 49.58 134 THR A O 1
ATOM 983 N N . ASN A 1 135 ? 35.445 -16.290 -2.665 1.00 46.99 135 ASN A N 1
ATOM 984 C CA . ASN A 1 135 ? 36.703 -16.755 -2.101 1.00 46.97 135 ASN A CA 1
ATOM 985 C C . ASN A 1 135 ? 37.141 -16.056 -0.804 1.00 48.07 135 ASN A C 1
ATOM 986 O O . ASN A 1 135 ? 38.292 -15.626 -0.663 1.00 48.49 135 ASN A O 1
ATOM 991 N N . SER A 1 136 ? 36.205 -15.962 0.138 1.00 46.91 136 SER A N 1
ATOM 992 C CA . SER A 1 136 ? 36.460 -15.372 1.445 1.00 45.74 136 SER A CA 1
ATOM 993 C C . SER A 1 136 ? 35.998 -16.294 2.570 1.00 44.84 136 SER A C 1
ATOM 994 O O . SER A 1 136 ? 34.938 -16.903 2.473 1.00 45.22 136 SER A O 1
ATOM 997 N N . HIS A 1 137 ? 36.794 -16.386 3.633 1.00 44.39 137 HIS A N 1
ATOM 998 C CA . HIS A 1 137 ? 36.403 -17.123 4.840 1.00 44.07 137 HIS A CA 1
ATOM 999 C C . HIS A 1 137 ? 37.094 -16.507 6.050 1.00 43.27 137 HIS A C 1
ATOM 1000 O O . HIS A 1 137 ? 38.284 -16.223 6.003 1.00 43.26 137 HIS A O 1
ATOM 1007 N N . PHE A 1 138 ? 36.356 -16.314 7.134 1.00 43.76 138 PHE A N 1
ATOM 1008 C CA . PHE A 1 138 ? 36.914 -15.596 8.281 1.00 41.97 138 PHE A CA 1
ATOM 1009 C C . PHE A 1 138 ? 36.976 -16.421 9.554 1.00 41.77 138 PHE A C 1
ATOM 1010 O O . PHE A 1 138 ? 36.012 -17.100 9.894 1.00 41.69 138 PHE A O 1
ATOM 1018 N N . MET A 1 139 ? 38.126 -16.369 10.237 1.00 42.15 139 MET A N 1
ATOM 1019 C CA . MET A 1 139 ? 38.344 -17.093 11.504 1.00 41.62 139 MET A CA 1
ATOM 1020 C C . MET A 1 139 ? 38.256 -16.181 12.759 1.00 43.18 139 MET A C 1
ATOM 1021 O O . MET A 1 139 ? 38.061 -16.667 13.871 1.00 41.40 139 MET A O 1
ATOM 1026 N N . ASP A 1 140 ? 38.410 -14.866 12.578 1.00 41.82 140 ASP A N 1
ATOM 1027 C CA . ASP A 1 140 ? 38.252 -13.913 13.690 1.00 40.32 140 ASP A CA 1
ATOM 1028 C C . ASP A 1 140 ? 37.933 -12.518 13.142 1.00 38.60 140 ASP A C 1
ATOM 1029 O O . ASP A 1 140 ? 37.908 -12.322 11.935 1.00 37.73 140 ASP A O 1
ATOM 1034 N N . ALA A 1 141 ? 37.720 -11.550 14.031 1.00 36.78 141 ALA A N 1
ATOM 1035 C CA . ALA A 1 141 ? 37.281 -10.227 13.613 1.00 34.40 141 ALA A CA 1
ATOM 1036 C C . ALA A 1 141 ? 38.393 -9.259 13.251 1.00 35.00 141 ALA A C 1
ATOM 1037 O O . ALA A 1 141 ? 38.096 -8.141 12.790 1.00 35.63 141 ALA A O 1
ATOM 1039 N N . THR A 1 142 ? 39.654 -9.659 13.464 1.00 33.37 142 THR A N 1
ATOM 1040 C CA . THR A 1 142 ? 40.799 -8.773 13.248 1.00 32.78 142 THR A CA 1
ATOM 1041 C C . THR A 1 142 ? 41.671 -9.076 12.030 1.00 33.85 142 THR A C 1
ATOM 1042 O O . THR A 1 142 ? 42.252 -8.156 11.434 1.00 30.73 142 THR A O 1
ATOM 1046 N N . GLY A 1 143 ? 41.774 -10.352 11.665 1.00 32.27 143 GLY A N 1
ATOM 1047 C CA . GLY A 1 143 ? 42.593 -10.738 10.526 1.00 34.49 143 GLY A CA 1
ATOM 1048 C C . GLY A 1 143 ? 43.902 -11.386 10.937 1.00 37.08 143 GLY A C 1
ATOM 1049 O O . GLY A 1 143 ? 44.888 -11.321 10.201 1.00 35.38 143 GLY A O 1
ATOM 1050 N N . LEU A 1 144 ? 43.916 -12.000 12.122 1.00 39.29 144 LEU A N 1
ATOM 1051 C CA . LEU A 1 144 ? 45.095 -12.702 12.583 1.00 42.28 144 LEU A CA 1
ATOM 1052 C C . LEU A 1 144 ? 45.388 -13.757 11.523 1.00 43.68 144 LEU A C 1
ATOM 1053 O O . LEU A 1 144 ? 44.457 -14.354 10.973 1.00 42.76 144 LEU A O 1
ATOM 1058 N N . PRO A 1 145 ? 46.674 -13.977 11.229 1.00 43.74 145 PRO A N 1
ATOM 1059 C CA . PRO A 1 145 ? 47.078 -14.905 10.178 1.00 46.42 145 PRO A CA 1
ATOM 1060 C C . PRO A 1 145 ? 46.611 -16.327 10.490 1.00 45.92 145 PRO A C 1
ATOM 1061 O O . PRO A 1 145 ? 46.945 -16.879 11.535 1.00 47.25 145 PRO A O 1
ATOM 1065 N N . ASN A 1 146 ? 45.833 -16.897 9.587 1.00 47.76 146 ASN A N 1
ATOM 1066 C CA . ASN A 1 146 ? 45.363 -18.271 9.727 1.00 48.77 146 ASN A CA 1
ATOM 1067 C C . ASN A 1 146 ? 45.122 -18.874 8.346 1.00 49.96 146 ASN A C 1
ATOM 1068 O O . ASN A 1 146 ? 44.674 -18.168 7.441 1.00 49.05 146 ASN A O 1
ATOM 1073 N N . PRO A 1 147 ? 45.426 -20.182 8.174 1.00 50.04 147 PRO A N 1
ATOM 1074 C CA . PRO A 1 147 ? 45.138 -20.921 6.944 1.00 49.07 147 PRO A CA 1
ATOM 1075 C C . PRO A 1 147 ? 43.706 -20.762 6.426 1.00 48.72 147 PRO A C 1
ATOM 1076 O O . PRO A 1 147 ? 43.511 -20.587 5.219 1.00 49.13 147 PRO A O 1
ATOM 1080 N N . ASP A 1 148 ? 42.717 -20.827 7.313 1.00 46.86 148 ASP A N 1
ATOM 1081 C CA . ASP A 1 148 ? 41.315 -20.626 6.917 1.00 46.61 148 ASP A CA 1
ATOM 1082 C C . ASP A 1 148 ? 40.808 -19.176 6.953 1.00 45.88 148 ASP A C 1
ATOM 1083 O O . ASP A 1 148 ? 39.603 -18.941 6.910 1.00 46.93 148 ASP A O 1
ATOM 1088 N N . HIS A 1 149 ? 41.712 -18.209 7.031 1.00 44.67 149 HIS A N 1
ATOM 1089 C CA . HIS A 1 149 ? 41.280 -16.809 7.057 1.00 42.26 149 HIS A CA 1
ATOM 1090 C C . HIS A 1 149 ? 41.828 -16.121 5.819 1.00 39.64 149 HIS A C 1
ATOM 1091 O O . HIS A 1 149 ? 43.007 -15.805 5.745 1.00 40.43 149 HIS A O 1
ATOM 1098 N N . TYR A 1 150 ? 40.962 -15.889 4.844 1.00 39.74 150 TYR A N 1
ATOM 1099 C CA . TYR A 1 150 ? 41.412 -15.398 3.552 1.00 39.74 150 TYR A CA 1
ATOM 1100 C C . TYR A 1 150 ? 40.339 -14.642 2.816 1.00 38.79 150 TYR A C 1
ATOM 1101 O O . TYR A 1 150 ? 39.162 -14.759 3.125 1.00 40.44 150 TYR A O 1
ATOM 1110 N N . SER A 1 151 ? 40.748 -13.863 1.826 1.00 38.36 151 SER A N 1
ATOM 1111 C CA . SER A 1 151 ? 39.789 -13.172 0.990 1.00 38.82 151 SER A CA 1
ATOM 1112 C C . SER A 1 151 ? 40.460 -13.048 -0.353 1.00 39.02 151 SER A C 1
ATOM 1113 O O . SER A 1 151 ? 41.532 -13.608 -0.558 1.00 41.41 151 SER A O 1
ATOM 1116 N N . SER A 1 152 ? 39.834 -12.325 -1.267 1.00 39.19 152 SER A N 1
ATOM 1117 C CA . SER A 1 152 ? 40.423 -12.121 -2.590 1.00 40.49 152 SER A CA 1
ATOM 1118 C C . SER A 1 152 ? 40.216 -10.677 -2.977 1.00 39.39 152 SER A C 1
ATOM 1119 O O . SER A 1 152 ? 39.441 -9.966 -2.331 1.00 40.82 152 SER A O 1
ATOM 1122 N N . ALA A 1 153 ? 40.891 -10.236 -4.032 1.00 41.05 153 ALA A N 1
ATOM 1123 C CA . ALA A 1 153 ? 40.709 -8.859 -4.497 1.00 40.61 153 ALA A CA 1
ATOM 1124 C C . ALA A 1 153 ? 39.281 -8.587 -4.960 1.00 40.93 153 ALA A C 1
ATOM 1125 O O . ALA A 1 153 ? 38.739 -7.514 -4.714 1.00 39.40 153 ALA A O 1
ATOM 1127 N N . ARG A 1 154 ? 38.658 -9.559 -5.626 1.00 42.86 154 ARG A N 1
ATOM 1128 C CA . ARG A 1 154 ? 37.295 -9.347 -6.112 1.00 41.28 154 ARG A CA 1
ATOM 1129 C C . ARG A 1 154 ? 36.313 -9.344 -4.948 1.00 41.52 154 ARG A C 1
ATOM 1130 O O . ARG A 1 154 ? 35.411 -8.510 -4.892 1.00 40.76 154 ARG A O 1
ATOM 1138 N N . ASP A 1 155 ? 36.477 -10.292 -4.027 1.00 41.30 155 ASP A N 1
ATOM 1139 C CA . ASP A 1 155 ? 35.584 -10.339 -2.864 1.00 42.24 155 ASP A CA 1
ATOM 1140 C C . ASP A 1 155 ? 35.622 -8.993 -2.124 1.00 41.36 155 ASP A C 1
ATOM 1141 O O . ASP A 1 155 ? 34.581 -8.454 -1.740 1.00 41.79 155 ASP A O 1
ATOM 1146 N N . MET A 1 156 ? 36.828 -8.454 -1.942 1.00 41.08 156 MET A N 1
ATOM 1147 C CA . MET A 1 156 ? 37.012 -7.163 -1.251 1.00 39.51 156 MET A CA 1
ATOM 1148 C C . MET A 1 156 ? 36.398 -5.967 -1.980 1.00 38.37 156 MET A C 1
ATOM 1149 O O . MET A 1 156 ? 35.937 -5.008 -1.356 1.00 38.42 156 MET A O 1
ATOM 1154 N N . ALA A 1 157 ? 36.376 -6.003 -3.306 1.00 38.98 157 ALA A N 1
ATOM 1155 C CA . ALA A 1 157 ? 35.703 -4.936 -4.045 1.00 37.83 157 ALA A CA 1
ATOM 1156 C C . ALA A 1 157 ? 34.185 -5.058 -3.857 1.00 38.20 157 ALA A C 1
ATOM 1157 O O . ALA A 1 157 ? 33.472 -4.053 -3.758 1.00 36.56 157 ALA A O 1
ATOM 1159 N N . VAL A 1 158 ? 33.683 -6.295 -3.820 1.00 37.92 158 VAL A N 1
ATOM 1160 C CA . VAL A 1 158 ? 32.240 -6.507 -3.607 1.00 38.23 158 VAL A CA 1
ATOM 1161 C C . VAL A 1 158 ? 31.884 -5.985 -2.209 1.00 38.31 158 VAL A C 1
ATOM 1162 O O . VAL A 1 158 ? 30.910 -5.245 -2.027 1.00 39.28 158 VAL A O 1
ATOM 1166 N N . LEU A 1 159 ? 32.688 -6.370 -1.220 1.00 38.77 159 LEU A N 1
ATOM 1167 C CA . LEU A 1 159 ? 32.480 -5.894 0.150 1.00 37.79 159 LEU A CA 1
ATOM 1168 C C . LEU A 1 159 ? 32.570 -4.369 0.216 1.00 34.63 159 LEU A C 1
ATOM 1169 O O . LEU A 1 159 ? 31.696 -3.699 0.766 1.00 36.59 159 LEU A O 1
ATOM 1174 N N . ALA A 1 160 ? 33.621 -3.802 -0.361 1.00 36.78 160 ALA A N 1
ATOM 1175 C CA . ALA A 1 160 ? 33.776 -2.345 -0.348 1.00 35.13 160 ALA A CA 1
ATOM 1176 C C . ALA A 1 160 ? 32.571 -1.631 -0.944 1.00 33.77 160 ALA A C 1
ATOM 1177 O O . ALA A 1 160 ? 32.096 -0.622 -0.412 1.00 33.93 160 ALA A O 1
ATOM 1179 N N . ARG A 1 161 ? 32.068 -2.132 -2.060 1.00 35.84 161 ARG A N 1
ATOM 1180 C CA . ARG A 1 161 ? 30.912 -1.470 -2.698 1.00 36.86 161 ARG A CA 1
ATOM 1181 C C . ARG A 1 161 ? 29.706 -1.490 -1.765 1.00 37.01 161 ARG A C 1
ATOM 1182 O O . ARG A 1 161 ? 28.972 -0.496 -1.644 1.00 36.60 161 ARG A O 1
ATOM 1190 N N . ALA A 1 162 ? 29.494 -2.616 -1.086 1.00 35.99 162 ALA A N 1
ATOM 1191 C CA . ALA A 1 162 ? 28.359 -2.674 -0.172 1.00 35.99 162 ALA A CA 1
ATOM 1192 C C . ALA A 1 162 ? 28.518 -1.630 0.952 1.00 36.37 162 ALA A C 1
ATOM 1193 O O . ALA A 1 162 ? 27.543 -1.038 1.410 1.00 36.90 162 ALA A O 1
ATOM 1195 N N . ILE A 1 163 ? 29.758 -1.406 1.383 1.00 37.54 163 ILE A N 1
ATOM 1196 C CA . ILE A 1 163 ? 30.066 -0.421 2.438 1.00 35.40 163 ILE A CA 1
ATOM 1197 C C . ILE A 1 163 ? 29.896 1.007 1.933 1.00 35.70 163 ILE A C 1
ATOM 1198 O O . ILE A 1 163 ? 29.268 1.850 2.578 1.00 34.49 163 ILE A O 1
ATOM 1203 N N . ILE A 1 164 ? 30.477 1.284 0.772 1.00 38.44 164 ILE A N 1
ATOM 1204 C CA . ILE A 1 164 ? 30.400 2.627 0.178 1.00 38.44 164 ILE A CA 1
ATOM 1205 C C . ILE A 1 164 ? 28.967 3.111 0.018 1.00 39.81 164 ILE A C 1
ATOM 1206 O O . ILE A 1 164 ? 28.658 4.271 0.287 1.00 40.43 164 ILE A O 1
ATOM 1211 N N . TYR A 1 165 ? 28.086 2.222 -0.409 1.00 42.12 165 TYR A N 1
ATOM 1212 C CA . TYR A 1 165 ? 26.698 2.621 -0.624 1.00 47.51 165 TYR A CA 1
ATOM 1213 C C . TYR A 1 165 ? 25.763 2.405 0.567 1.00 48.29 165 TYR A C 1
ATOM 1214 O O . TYR A 1 165 ? 24.553 2.346 0.399 1.00 50.05 165 TYR A O 1
ATOM 1223 N N . GLY A 1 166 ? 26.326 2.292 1.768 1.00 48.84 166 GLY A N 1
ATOM 1224 C CA . GLY A 1 166 ? 25.513 2.189 2.983 1.00 48.09 166 GLY A CA 1
ATOM 1225 C C . GLY A 1 166 ? 25.185 3.592 3.447 1.00 48.66 166 GLY A C 1
ATOM 1226 O O . GLY A 1 166 ? 25.208 4.525 2.656 1.00 48.37 166 GLY A O 1
ATOM 1227 N N . GLU A 1 167 ? 24.886 3.745 4.729 1.00 50.26 167 GLU A N 1
ATOM 1228 C CA . GLU A 1 167 ? 24.557 5.045 5.311 1.00 51.28 167 GLU A CA 1
ATOM 1229 C C . GLU A 1 167 ? 25.720 6.025 5.123 1.00 51.29 167 GLU A C 1
ATOM 1230 O O . GLU A 1 167 ? 26.872 5.715 5.472 1.00 51.92 167 GLU A O 1
ATOM 1236 N N . PRO A 1 168 ? 25.432 7.213 4.575 1.00 50.42 168 PRO A N 1
ATOM 1237 C CA . PRO A 1 168 ? 26.501 8.184 4.368 1.00 49.75 168 PRO A CA 1
ATOM 1238 C C . PRO A 1 168 ? 27.245 8.580 5.646 1.00 49.54 168 PRO A C 1
ATOM 1239 O O . PRO A 1 168 ? 28.461 8.770 5.596 1.00 49.17 168 PRO A O 1
ATOM 1243 N N . SER A 1 169 ? 26.533 8.703 6.772 1.00 47.44 169 SER A N 1
ATOM 1244 C CA . SER A 1 169 ? 27.172 9.070 8.041 1.00 45.85 169 SER A CA 1
ATOM 1245 C C . SER A 1 169 ? 28.110 7.958 8.516 1.00 43.85 169 SER A C 1
ATOM 1246 O O . SER A 1 169 ? 29.088 8.227 9.209 1.00 44.80 169 SER A O 1
ATOM 1249 N N . HIS A 1 170 ? 27.798 6.719 8.144 1.00 41.38 170 HIS A N 1
ATOM 1250 C CA . HIS A 1 170 ? 28.681 5.583 8.415 1.00 41.46 170 HIS A CA 1
ATOM 1251 C C . HIS A 1 170 ? 29.876 5.526 7.459 1.00 38.16 170 HIS A C 1
ATOM 1252 O O . HIS A 1 170 ? 30.998 5.319 7.894 1.00 37.55 170 HIS A O 1
ATOM 1259 N N . TYR A 1 171 ? 29.638 5.702 6.160 1.00 36.90 171 TYR A N 1
ATOM 1260 C CA . TYR A 1 171 ? 30.747 5.648 5.236 1.00 36.09 171 TYR A CA 1
ATOM 1261 C C . TYR A 1 171 ? 31.699 6.823 5.442 1.00 36.05 171 TYR A C 1
ATOM 1262 O O . TYR A 1 171 ? 32.916 6.675 5.272 1.00 34.62 171 TYR A O 1
ATOM 1271 N N . ALA A 1 172 ? 31.158 7.980 5.828 1.00 34.69 172 ALA A N 1
ATOM 1272 C CA . ALA A 1 172 ? 32.001 9.165 6.046 1.00 34.44 172 ALA A CA 1
ATOM 1273 C C . ALA A 1 172 ? 33.114 8.899 7.069 1.00 33.12 172 ALA A C 1
ATOM 1274 O O . ALA A 1 172 ? 34.126 9.586 7.092 1.00 31.50 172 ALA A O 1
ATOM 1276 N N . ILE A 1 173 ? 32.923 7.907 7.931 1.00 33.04 173 ILE A N 1
ATOM 1277 C CA . ILE A 1 173 ? 33.925 7.618 8.953 1.00 31.45 173 ILE A CA 1
ATOM 1278 C C . ILE A 1 173 ? 35.249 7.243 8.290 1.00 31.48 173 ILE A C 1
ATOM 1279 O O . ILE A 1 173 ? 36.323 7.546 8.803 1.00 32.51 173 ILE A O 1
ATOM 1284 N N . TYR A 1 174 ? 35.178 6.596 7.136 1.00 32.25 174 TYR A N 1
ATOM 1285 C CA . TYR A 1 174 ? 36.396 6.166 6.452 1.00 34.01 174 TYR A CA 1
ATOM 1286 C C . TYR A 1 174 ? 37.327 7.319 6.065 1.00 35.75 174 TYR A C 1
ATOM 1287 O O . TYR A 1 174 ? 38.563 7.150 6.027 1.00 35.41 174 TYR A O 1
ATOM 1296 N N . ALA A 1 175 ? 36.747 8.482 5.799 1.00 35.04 175 ALA A N 1
ATOM 1297 C CA . ALA A 1 175 ? 37.542 9.654 5.430 1.00 36.80 175 ALA A CA 1
ATOM 1298 C C . ALA A 1 175 ? 37.995 10.534 6.592 1.00 36.72 175 ALA A C 1
ATOM 1299 O O . ALA A 1 175 ? 38.692 11.530 6.380 1.00 36.71 175 ALA A O 1
ATOM 1301 N N A GLN A 1 176 ? 37.598 10.183 7.812 0.50 37.31 176 GLN A N 1
ATOM 1302 N N B GLN A 1 176 ? 37.612 10.179 7.813 0.50 37.30 176 GLN A N 1
ATOM 1303 C CA A GLN A 1 176 ? 38.010 10.964 8.971 0.50 36.57 176 GLN A CA 1
ATOM 1304 C CA B GLN A 1 176 ? 37.995 10.974 8.973 0.50 36.63 176 GLN A CA 1
ATOM 1305 C C A GLN A 1 176 ? 39.505 10.744 9.134 0.50 37.85 176 GLN A C 1
ATOM 1306 C C B GLN A 1 176 ? 39.479 10.741 9.247 0.50 38.02 176 GLN A C 1
ATOM 1307 O O A GLN A 1 176 ? 39.990 9.611 9.050 0.50 34.68 176 GLN A O 1
ATOM 1308 O O B GLN A 1 176 ? 39.925 9.598 9.351 0.50 35.79 176 GLN A O 1
ATOM 1319 N N . LYS A 1 177 ? 40.236 11.834 9.348 1.00 36.88 177 LYS A N 1
ATOM 1320 C CA . LYS A 1 177 ? 41.682 11.759 9.406 1.00 39.23 177 LYS A CA 1
ATOM 1321 C C . LYS A 1 177 ? 42.338 11.326 10.691 1.00 39.05 177 LYS A C 1
ATOM 1322 O O . LYS A 1 177 ? 43.480 10.887 10.681 1.00 40.23 177 LYS A O 1
ATOM 1328 N N . GLU A 1 178 ? 41.627 11.463 11.798 1.00 40.36 178 GLU A N 1
ATOM 1329 C CA . GLU A 1 178 ? 42.139 11.001 13.065 1.00 41.34 178 GLU A CA 1
ATOM 1330 C C . GLU A 1 178 ? 41.063 10.709 14.078 1.00 40.06 178 GLU A C 1
ATOM 1331 O O . GLU A 1 178 ? 39.889 11.060 13.893 1.00 39.81 178 GLU A O 1
ATOM 1337 N N . PHE A 1 179 ? 41.476 10.043 15.144 1.00 37.19 179 PHE A N 1
ATOM 1338 C CA . PHE A 1 179 ? 40.561 9.657 16.207 1.00 37.30 179 PHE A CA 1
ATOM 1339 C C . PHE A 1 179 ? 41.327 9.577 17.513 1.00 36.24 179 PHE A C 1
ATOM 1340 O O . PHE A 1 179 ? 42.405 8.969 17.604 1.00 34.07 179 PHE A O 1
ATOM 1348 N N . LEU A 1 180 ? 40.750 10.214 18.524 1.00 37.38 180 LEU A N 1
ATOM 1349 C CA . LEU A 1 180 ? 41.329 10.317 19.831 1.00 36.39 180 LEU A CA 1
ATOM 1350 C C . LEU A 1 180 ? 40.611 9.355 20.756 1.00 36.19 180 LEU A C 1
ATOM 1351 O O . LEU A 1 180 ? 39.384 9.302 20.757 1.00 37.09 180 LEU A O 1
ATOM 1356 N N . TRP A 1 181 ? 41.369 8.592 21.535 1.00 34.49 181 TRP A N 1
ATOM 1357 C CA . TRP A 1 181 ? 40.774 7.796 22.616 1.00 34.72 181 TRP A CA 1
ATOM 1358 C C . TRP A 1 181 ? 41.769 7.600 23.740 1.00 33.73 181 TRP A C 1
ATOM 1359 O O . TRP A 1 181 ? 42.932 7.329 23.493 1.00 33.67 181 TRP A O 1
ATOM 1370 N N . ASN A 1 182 ? 41.302 7.752 24.974 1.00 35.37 182 ASN A N 1
ATOM 1371 C CA . ASN A 1 182 ? 42.110 7.451 26.144 1.00 38.43 182 ASN A CA 1
ATOM 1372 C C . ASN A 1 182 ? 43.467 8.135 26.055 1.00 39.45 182 ASN A C 1
ATOM 1373 O O . ASN A 1 182 ? 44.507 7.495 26.234 1.00 39.89 182 ASN A O 1
ATOM 1378 N N . ASN A 1 183 ? 43.448 9.443 25.771 1.00 40.20 183 ASN A N 1
ATOM 1379 C CA . ASN A 1 183 ? 44.664 10.242 25.741 1.00 42.30 183 ASN A CA 1
ATOM 1380 C C . ASN A 1 183 ? 45.675 9.927 24.640 1.00 43.36 183 ASN A C 1
ATOM 1381 O O . ASN A 1 183 ? 46.821 10.390 24.683 1.00 43.81 183 ASN A O 1
ATOM 1386 N N . ILE A 1 184 ? 45.248 9.134 23.662 1.00 43.13 184 ILE A N 1
ATOM 1387 C CA . ILE A 1 184 ? 46.071 8.823 22.494 1.00 40.04 184 ILE A CA 1
ATOM 1388 C C . ILE A 1 184 ? 45.300 9.153 21.226 1.00 39.40 184 ILE A C 1
ATOM 1389 O O . ILE A 1 184 ? 44.251 8.568 20.932 1.00 37.80 184 ILE A O 1
ATOM 1394 N N . LYS A 1 185 ? 45.827 10.115 20.485 1.00 39.28 185 LYS A N 1
ATOM 1395 C CA . LYS A 1 185 ? 45.231 10.556 19.235 1.00 39.80 185 LYS A CA 1
ATOM 1396 C C . LYS A 1 185 ? 46.060 9.889 18.147 1.00 37.46 185 LYS A C 1
ATOM 1397 O O . LYS A 1 185 ? 47.286 9.956 18.198 1.00 36.82 185 LYS A O 1
ATOM 1403 N N . GLN A 1 186 ? 45.389 9.235 17.196 1.00 35.02 186 GLN A N 1
ATOM 1404 C CA . GLN A 1 186 ? 46.049 8.495 16.112 1.00 35.51 186 GLN A CA 1
ATOM 1405 C C . GLN A 1 186 ? 45.438 8.829 14.751 1.00 35.77 186 GLN A C 1
ATOM 1406 O O . GLN A 1 186 ? 44.230 9.040 14.632 1.00 37.67 186 GLN A O 1
ATOM 1412 N N . PRO A 1 187 ? 46.271 8.842 13.711 1.00 36.11 187 PRO A N 1
ATOM 1413 C CA . PRO A 1 187 ? 45.782 9.159 12.384 1.00 37.14 187 PRO A CA 1
ATOM 1414 C C . PRO A 1 187 ? 45.077 7.978 11.756 1.00 38.03 187 PRO A C 1
ATOM 1415 O O . PRO A 1 187 ? 45.301 6.830 12.158 1.00 38.87 187 PRO A O 1
ATOM 1419 N N . ASN A 1 188 ? 44.228 8.268 10.778 1.00 37.19 188 ASN A N 1
ATOM 1420 C CA . ASN A 1 188 ? 43.590 7.251 9.969 1.00 36.55 188 ASN A CA 1
ATOM 1421 C C . ASN A 1 188 ? 44.766 6.578 9.282 1.00 37.44 188 ASN A C 1
ATOM 1422 O O . ASN A 1 188 ? 45.685 7.263 8.824 1.00 38.11 188 ASN A O 1
ATOM 1427 N N . ARG A 1 189 ? 44.755 5.248 9.222 1.00 35.95 189 ARG A N 1
ATOM 1428 C CA . ARG A 1 189 ? 45.911 4.516 8.727 1.00 36.09 189 ARG A CA 1
ATOM 1429 C C . ARG A 1 189 ? 46.044 4.615 7.204 1.00 37.14 189 ARG A C 1
ATOM 1430 O O . ARG A 1 189 ? 47.101 4.344 6.662 1.00 36.01 189 ARG A O 1
ATOM 1438 N N . ASN A 1 190 ? 44.961 5.004 6.526 1.00 37.98 190 ASN A N 1
ATOM 1439 C CA . ASN A 1 190 ? 44.944 5.143 5.063 1.00 38.94 190 ASN A CA 1
ATOM 1440 C C . ASN A 1 190 ? 45.607 6.442 4.573 1.00 42.22 190 ASN A C 1
ATOM 1441 O O . ASN A 1 190 ? 44.937 7.470 4.407 1.00 40.89 190 ASN A O 1
ATOM 1446 N N . LEU A 1 191 ? 46.918 6.392 4.339 1.00 44.53 191 LEU A N 1
ATOM 1447 C CA . LEU A 1 191 ? 47.673 7.562 3.867 1.00 46.91 191 LEU A CA 1
ATOM 1448 C C . LEU A 1 191 ? 47.156 8.275 2.622 1.00 46.72 191 LEU A C 1
ATOM 1449 O O . LEU A 1 191 ? 47.271 9.497 2.525 1.00 47.23 191 LEU A O 1
ATOM 1454 N N . LEU A 1 192 ? 46.599 7.534 1.668 1.00 47.48 192 LEU A N 1
ATOM 1455 C CA . LEU A 1 192 ? 46.055 8.165 0.457 1.00 46.47 192 LEU A CA 1
ATOM 1456 C C . LEU A 1 192 ? 45.088 9.291 0.757 1.00 46.24 192 LEU A C 1
ATOM 1457 O O . LEU A 1 192 ? 44.897 10.202 -0.062 1.00 45.33 192 LEU A O 1
ATOM 1462 N N . LEU A 1 193 ? 44.457 9.228 1.924 1.00 43.73 193 LEU A N 1
ATOM 1463 C CA . LEU A 1 193 ? 43.508 10.256 2.281 1.00 41.27 193 LEU A CA 1
ATOM 1464 C C . LEU A 1 193 ? 44.153 11.615 2.204 1.00 42.75 193 LEU A C 1
ATOM 1465 O O . LEU A 1 193 ? 43.553 12.538 1.663 1.00 41.10 193 LEU A O 1
ATOM 1470 N N . TRP A 1 194 ? 45.373 11.727 2.741 1.00 42.66 194 TRP A N 1
ATOM 1471 C CA . TRP A 1 194 ? 46.089 12.994 2.770 1.00 44.81 194 TRP A CA 1
ATOM 1472 C C . TRP A 1 194 ? 46.680 13.311 1.407 1.00 46.62 194 TRP A C 1
ATOM 1473 O O . TRP A 1 194 ? 46.914 14.475 1.098 1.00 43.95 194 TRP A O 1
ATOM 1484 N N . ARG A 1 195 ? 46.929 12.271 0.606 1.00 47.99 195 ARG A N 1
ATOM 1485 C CA . ARG A 1 195 ? 47.621 12.436 -0.677 1.00 50.49 195 ARG A CA 1
ATOM 1486 C C . ARG A 1 195 ? 46.715 12.809 -1.846 1.00 49.72 195 ARG A C 1
ATOM 1487 O O . ARG A 1 195 ? 47.141 13.518 -2.758 1.00 50.45 195 ARG A O 1
ATOM 1495 N N . ASP A 1 196 ? 45.478 12.323 -1.832 1.00 47.25 196 ASP A N 1
ATOM 1496 C CA . ASP A 1 196 ? 44.574 12.510 -2.966 1.00 45.97 196 ASP A CA 1
ATOM 1497 C C . ASP A 1 196 ? 43.153 12.825 -2.492 1.00 45.51 196 ASP A C 1
ATOM 1498 O O . ASP A 1 196 ? 42.462 11.970 -1.909 1.00 44.08 196 ASP A O 1
ATOM 1503 N N . LYS A 1 197 ? 42.726 14.059 -2.757 1.00 43.05 197 LYS A N 1
ATOM 1504 C CA . LYS A 1 197 ? 41.461 14.586 -2.264 1.00 42.50 197 LYS A CA 1
ATOM 1505 C C . LYS A 1 197 ? 40.226 13.919 -2.819 1.00 40.20 197 LYS A C 1
ATOM 1506 O O . LYS A 1 197 ? 39.131 14.135 -2.307 1.00 38.45 197 LYS A O 1
ATOM 1512 N N . THR A 1 198 ? 40.382 13.124 -3.873 1.00 39.03 198 THR A N 1
ATOM 1513 C CA . THR A 1 198 ? 39.229 12.465 -4.457 1.00 37.54 198 THR A CA 1
ATOM 1514 C C . THR A 1 198 ? 39.046 11.096 -3.789 1.00 36.69 198 THR A C 1
ATOM 1515 O O . THR A 1 198 ? 38.028 10.449 -3.987 1.00 35.48 198 THR A O 1
ATOM 1519 N N . VAL A 1 199 ? 40.043 10.648 -3.021 1.00 35.82 199 VAL A N 1
ATOM 1520 C CA . VAL A 1 199 ? 39.930 9.367 -2.297 1.00 35.00 199 VAL A CA 1
ATOM 1521 C C . VAL A 1 199 ? 39.170 9.555 -0.961 1.00 37.49 199 VAL A C 1
ATOM 1522 O O . VAL A 1 199 ? 39.501 10.456 -0.178 1.00 38.29 199 VAL A O 1
ATOM 1526 N N . ASP A 1 200 ? 38.163 8.716 -0.713 1.00 36.15 200 ASP A N 1
ATOM 1527 C CA . ASP A 1 200 ? 37.380 8.812 0.503 1.00 37.87 200 ASP A CA 1
ATOM 1528 C C . ASP A 1 200 ? 37.357 7.517 1.345 1.00 37.85 200 ASP A C 1
ATOM 1529 O O . ASP A 1 200 ? 36.611 7.432 2.322 1.00 37.13 200 ASP A O 1
ATOM 1534 N N . GLY A 1 201 ? 38.171 6.526 0.964 1.00 37.27 201 GLY A N 1
ATOM 1535 C CA . GLY A 1 201 ? 38.256 5.245 1.677 1.00 35.50 201 GLY A CA 1
ATOM 1536 C C . GLY A 1 201 ? 39.260 4.336 0.982 1.00 36.03 201 GLY A C 1
ATOM 1537 O O . GLY A 1 201 ? 39.833 4.734 -0.043 1.00 37.15 201 GLY A O 1
ATOM 1538 N N . LEU A 1 202 ? 39.502 3.133 1.501 1.00 32.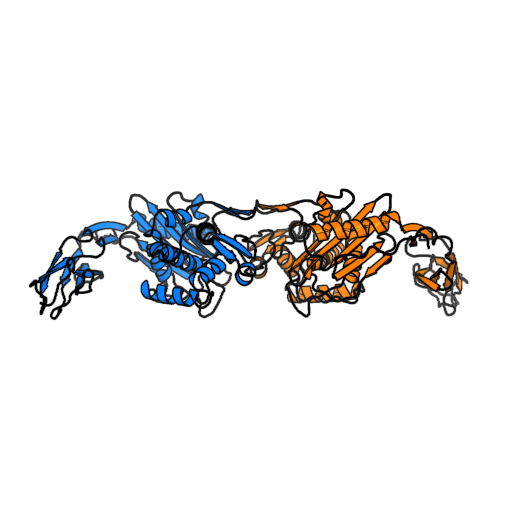06 202 LEU A N 1
ATOM 1539 C CA . LEU A 1 202 ? 38.856 2.622 2.704 1.00 33.06 202 LEU A CA 1
ATOM 1540 C C . LEU A 1 202 ? 39.806 2.048 3.739 1.00 33.12 202 LEU A C 1
ATOM 1541 O O . LEU A 1 202 ? 39.797 2.459 4.913 1.00 33.55 202 LEU A O 1
ATOM 1546 N N . LYS A 1 203 ? 40.630 1.094 3.321 1.00 33.06 203 LYS A N 1
ATOM 1547 C CA . LYS A 1 203 ? 41.398 0.342 4.290 1.00 32.19 203 LYS A CA 1
ATOM 1548 C C . LYS A 1 203 ? 42.714 -0.195 3.758 1.00 32.18 203 LYS A C 1
ATOM 1549 O O . LYS A 1 203 ? 42.806 -0.591 2.593 1.00 31.17 203 LYS A O 1
ATOM 1555 N N . THR A 1 204 ? 43.726 -0.243 4.620 1.00 32.23 204 THR A N 1
ATOM 1556 C CA . THR A 1 204 ? 45.007 -0.863 4.255 1.00 32.98 204 THR A CA 1
ATOM 1557 C C . THR A 1 204 ? 45.196 -2.151 5.060 1.00 33.02 204 THR A C 1
ATOM 1558 O O . THR A 1 204 ? 44.603 -2.322 6.118 1.00 31.22 204 THR A O 1
ATOM 1562 N N . GLY A 1 205 ? 46.024 -3.055 4.553 1.00 31.44 205 GLY A N 1
ATOM 1563 C CA . GLY A 1 205 ? 46.411 -4.234 5.305 1.00 31.30 205 GLY A CA 1
ATOM 1564 C C . GLY A 1 205 ? 47.871 -4.514 5.012 1.00 32.18 205 GLY A C 1
ATOM 1565 O O . GLY A 1 205 ? 48.376 -4.191 3.929 1.00 32.80 205 GLY A O 1
ATOM 1566 N N . HIS A 1 206 ? 48.564 -5.112 5.963 1.00 34.96 206 HIS A N 1
ATOM 1567 C CA . HIS A 1 206 ? 49.937 -5.503 5.719 1.00 39.08 206 HIS A CA 1
ATOM 1568 C C . HIS A 1 206 ? 50.518 -6.515 6.666 1.00 41.11 206 HIS A C 1
ATOM 1569 O O . HIS A 1 206 ? 50.359 -6.402 7.893 1.00 39.69 206 HIS A O 1
ATOM 1576 N N . THR A 1 207 ? 51.179 -7.509 6.067 1.00 41.91 207 THR A N 1
ATOM 1577 C CA . THR A 1 207 ? 52.069 -8.412 6.775 1.00 44.12 207 THR A CA 1
ATOM 1578 C C . THR A 1 207 ? 53.241 -8.759 5.862 1.00 46.93 207 THR A C 1
ATOM 1579 O O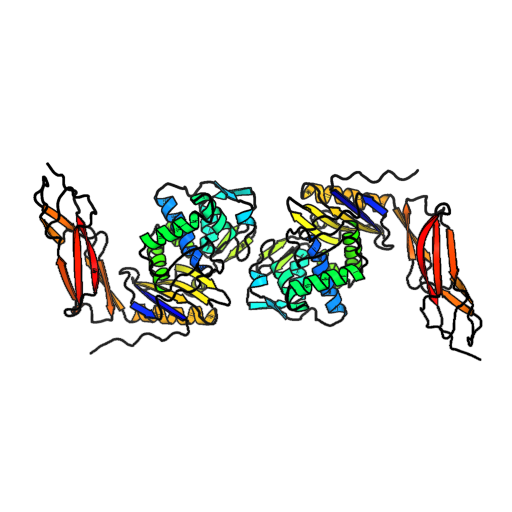 . THR A 1 207 ? 53.245 -8.421 4.664 1.00 43.79 207 THR A O 1
ATOM 1583 N N . ASP A 1 208 ? 54.244 -9.418 6.437 1.00 48.98 208 ASP A N 1
ATOM 1584 C CA . ASP A 1 208 ? 55.362 -9.908 5.649 1.00 52.26 208 ASP A CA 1
ATOM 1585 C C . ASP A 1 208 ? 54.865 -10.921 4.623 1.00 51.74 208 ASP A C 1
ATOM 1586 O O . ASP A 1 208 ? 55.377 -10.971 3.511 1.00 53.31 208 ASP A O 1
ATOM 1591 N N . GLU A 1 209 ? 53.861 -11.707 5.003 1.00 50.43 209 GLU A N 1
ATOM 1592 C CA . GLU A 1 209 ? 53.308 -12.741 4.134 1.00 50.97 209 GLU A CA 1
ATOM 1593 C C . GLU A 1 209 ? 52.380 -12.220 3.040 1.00 49.54 209 GLU A C 1
ATOM 1594 O O . GLU A 1 209 ? 52.353 -12.766 1.933 1.00 49.53 209 GLU A O 1
ATOM 1600 N N . ALA A 1 210 ? 51.612 -11.178 3.346 1.00 46.66 210 ALA A N 1
ATOM 1601 C CA . ALA A 1 210 ? 50.617 -10.678 2.397 1.00 44.12 210 ALA A CA 1
ATOM 1602 C C . ALA A 1 210 ? 51.082 -9.459 1.618 1.00 42.74 210 ALA A C 1
ATOM 1603 O O . ALA A 1 210 ? 50.415 -9.057 0.682 1.00 43.69 210 ALA A O 1
ATOM 1605 N N . GLY A 1 211 ? 52.217 -8.880 2.011 1.00 40.88 211 GLY A N 1
ATOM 1606 C CA . GLY A 1 211 ? 52.684 -7.611 1.447 1.00 38.36 211 GLY A CA 1
ATOM 1607 C C . GLY A 1 211 ? 51.742 -6.457 1.820 1.00 36.07 211 GLY A C 1
ATOM 1608 O O . GLY A 1 211 ? 50.920 -6.579 2.714 1.00 35.21 211 GLY A O 1
ATOM 1609 N N . TYR A 1 212 ? 51.863 -5.340 1.112 1.00 34.38 212 TYR A N 1
ATOM 1610 C CA . TYR A 1 212 ? 51.089 -4.139 1.375 1.00 33.21 212 TYR A CA 1
ATOM 1611 C C . TYR A 1 212 ? 49.822 -4.110 0.518 1.00 34.25 212 TYR A C 1
ATOM 1612 O O . TYR A 1 212 ? 49.898 -4.056 -0.718 1.00 37.09 212 TYR A O 1
ATOM 1621 N N . CYS A 1 213 ? 48.672 -4.153 1.186 1.00 30.20 213 CYS A N 1
ATOM 1622 C CA . CYS A 1 213 ? 47.379 -4.227 0.542 1.00 30.58 213 CYS A CA 1
ATOM 1623 C C . CYS A 1 213 ? 46.505 -2.988 0.804 1.00 32.48 213 CYS A C 1
ATOM 1624 O O . CYS A 1 213 ? 46.686 -2.272 1.796 1.00 32.49 213 CYS A O 1
ATOM 1627 N N . LEU A 1 214 ? 45.548 -2.751 -0.087 1.00 31.95 214 LEU A N 1
ATOM 1628 C CA . LEU A 1 214 ? 44.717 -1.566 -0.017 1.00 32.49 214 LEU A CA 1
ATOM 1629 C C . LEU A 1 214 ? 43.403 -1.752 -0.756 1.00 32.04 214 LEU A C 1
ATOM 1630 O O . LEU A 1 214 ? 43.347 -2.314 -1.861 1.00 33.35 214 LEU A O 1
ATOM 1635 N N . VAL A 1 215 ? 42.340 -1.286 -0.124 1.00 30.59 215 VAL A N 1
ATOM 1636 C CA . VAL A 1 215 ? 41.046 -1.196 -0.731 1.00 28.63 215 VAL A CA 1
ATOM 1637 C C . VAL A 1 215 ? 40.772 0.294 -0.740 1.00 30.05 215 VAL A C 1
ATOM 1638 O O . VAL A 1 215 ? 40.578 0.899 0.315 1.00 30.19 215 VAL A O 1
ATOM 1642 N N . ALA A 1 216 ? 40.780 0.889 -1.930 1.00 31.04 216 ALA A N 1
ATOM 1643 C CA . ALA A 1 216 ? 40.610 2.327 -2.079 1.00 30.02 216 ALA A CA 1
ATOM 1644 C C . ALA A 1 216 ? 39.431 2.641 -2.989 1.00 32.07 216 ALA A C 1
ATOM 1645 O O . ALA A 1 216 ? 39.122 1.890 -3.902 1.00 34.20 216 ALA A O 1
ATOM 1647 N N . SER A 1 217 ? 38.782 3.761 -2.739 1.00 34.95 217 SER A N 1
ATOM 1648 C CA . SER A 1 217 ? 37.744 4.219 -3.627 1.00 37.71 217 SER A CA 1
ATOM 1649 C C . SER A 1 217 ? 37.881 5.719 -3.779 1.00 38.29 217 SER A C 1
ATOM 1650 O O . SER A 1 217 ? 38.163 6.438 -2.807 1.00 39.37 217 SER A O 1
ATOM 1653 N N . ALA A 1 218 ? 37.691 6.184 -5.012 1.00 38.36 218 ALA A N 1
ATOM 1654 C CA . ALA A 1 218 ? 37.780 7.600 -5.334 1.00 39.13 218 ALA A CA 1
ATOM 1655 C C . ALA A 1 218 ? 36.615 8.020 -6.230 1.00 38.24 218 ALA A C 1
ATOM 1656 O O . ALA A 1 218 ? 36.004 7.191 -6.895 1.00 39.88 218 ALA A O 1
ATOM 1658 N N . VAL A 1 219 ? 36.303 9.307 -6.231 1.00 41.31 219 VAL A N 1
ATOM 1659 C CA . VAL A 1 219 ? 35.245 9.833 -7.094 1.00 43.59 219 VAL A CA 1
ATOM 1660 C C . VAL A 1 219 ? 35.813 11.010 -7.882 1.00 44.72 219 VAL A C 1
ATOM 1661 O O . VAL A 1 219 ? 36.340 11.951 -7.294 1.00 41.29 219 VAL A O 1
ATOM 1665 N N . ARG A 1 220 ? 35.704 10.948 -9.209 1.00 45.66 220 ARG A N 1
ATOM 1666 C CA . ARG A 1 220 ? 36.210 12.020 -10.077 1.00 47.07 220 ARG A CA 1
ATOM 1667 C C . ARG A 1 220 ? 35.211 12.239 -11.210 1.00 48.60 220 ARG A C 1
ATOM 1668 O O . ARG A 1 220 ? 34.828 11.291 -11.905 1.00 46.53 220 ARG A O 1
ATOM 1676 N N . ASP A 1 221 ? 34.791 13.487 -11.385 1.00 50.67 221 ASP A N 1
ATOM 1677 C CA . ASP A 1 221 ? 33.856 13.840 -12.456 1.00 54.24 221 ASP A CA 1
ATOM 1678 C C . ASP A 1 221 ? 32.667 12.885 -12.515 1.00 54.06 221 ASP A C 1
ATOM 1679 O O . ASP A 1 221 ? 32.437 12.245 -13.547 1.00 54.20 221 ASP A O 1
ATOM 1684 N N . GLY A 1 222 ? 31.930 12.774 -11.410 1.00 54.64 222 GLY A N 1
ATOM 1685 C CA . GLY A 1 222 ? 30.706 11.966 -11.370 1.00 53.41 222 GLY A CA 1
ATOM 1686 C C . GLY A 1 222 ? 30.856 10.457 -11.446 1.00 53.84 222 GLY A C 1
ATOM 1687 O O . GLY A 1 222 ? 29.858 9.734 -11.543 1.00 55.86 222 GLY A O 1
ATOM 1688 N N . GLN A 1 223 ? 32.087 9.962 -11.411 1.00 50.05 223 GLN A N 1
ATOM 1689 C CA . GLN A 1 223 ? 32.300 8.522 -11.427 1.00 49.31 223 GLN A CA 1
ATOM 1690 C C . GLN A 1 223 ? 32.950 8.029 -10.142 1.00 45.96 223 GLN A C 1
ATOM 1691 O O . GLN A 1 223 ? 33.696 8.745 -9.514 1.00 46.85 223 GLN A O 1
ATOM 1697 N N . ARG A 1 224 ? 32.652 6.799 -9.758 1.00 45.17 224 ARG A N 1
ATOM 1698 C CA . ARG A 1 224 ? 33.321 6.203 -8.629 1.00 42.63 224 ARG A CA 1
ATOM 1699 C C . ARG A 1 224 ? 34.065 4.971 -9.075 1.00 41.24 224 ARG A C 1
ATOM 1700 O O . ARG A 1 224 ? 33.501 4.092 -9.717 1.00 44.15 224 ARG A O 1
ATOM 1708 N N . MET A 1 225 ? 35.341 4.898 -8.732 1.00 40.06 225 MET A N 1
ATOM 1709 C CA . MET A 1 225 ? 36.092 3.692 -8.996 1.00 37.49 225 MET A CA 1
ATOM 1710 C C . MET A 1 225 ? 36.488 3.074 -7.656 1.00 37.33 225 MET A C 1
ATOM 1711 O O . MET A 1 225 ? 36.662 3.772 -6.656 1.00 34.10 225 MET A O 1
ATOM 1716 N N . ILE A 1 226 ? 36.604 1.756 -7.657 1.00 36.51 226 ILE A N 1
ATOM 1717 C CA . ILE A 1 226 ? 36.997 1.016 -6.497 1.00 37.60 226 ILE A CA 1
ATOM 1718 C C . ILE A 1 226 ? 38.212 0.221 -6.936 1.00 37.85 226 ILE A C 1
ATOM 1719 O O . ILE A 1 226 ? 38.114 -0.574 -7.858 1.00 39.42 226 ILE A O 1
ATOM 1724 N N . ALA A 1 227 ? 39.347 0.427 -6.274 1.00 36.05 227 ALA A N 1
ATOM 1725 C CA . ALA A 1 227 ? 40.574 -0.293 -6.608 1.00 35.63 227 ALA A CA 1
ATOM 1726 C C . ALA A 1 227 ? 41.006 -1.132 -5.425 1.00 37.05 227 ALA A C 1
ATOM 1727 O O . ALA A 1 227 ? 41.097 -0.635 -4.306 1.00 37.84 227 ALA A O 1
ATOM 1729 N N . VAL A 1 228 ? 41.279 -2.401 -5.683 1.00 36.04 228 VAL A N 1
ATOM 1730 C CA . VAL A 1 228 ? 41.770 -3.291 -4.672 1.00 35.93 228 VAL A CA 1
ATOM 1731 C C . VAL A 1 228 ? 43.099 -3.868 -5.142 1.00 36.33 228 VAL A C 1
ATOM 1732 O O . VAL A 1 228 ? 43.182 -4.418 -6.228 1.00 34.66 228 VAL A O 1
ATOM 1736 N N . VAL A 1 229 ? 44.135 -3.738 -4.322 1.00 36.25 229 VAL A N 1
ATOM 1737 C CA . VAL A 1 229 ? 45.441 -4.307 -4.627 1.00 37.69 229 VAL A CA 1
ATOM 1738 C C . VAL A 1 229 ? 45.962 -5.131 -3.448 1.00 39.39 229 VAL A C 1
ATOM 1739 O O . VAL A 1 229 ? 45.959 -4.660 -2.298 1.00 37.50 229 VAL A O 1
ATOM 1743 N N . PHE A 1 230 ? 46.402 -6.360 -3.722 1.00 37.97 230 PHE A N 1
ATOM 1744 C CA . PHE A 1 230 ? 47.016 -7.194 -2.701 1.00 38.51 230 PHE A CA 1
ATOM 1745 C C . PHE A 1 230 ? 48.497 -7.385 -3.040 1.00 38.96 230 PHE A C 1
ATOM 1746 O O . PHE A 1 230 ? 48.875 -7.448 -4.213 1.00 39.70 230 PHE A O 1
ATOM 1754 N N . GLY A 1 231 ? 49.326 -7.475 -2.006 1.00 39.31 231 GLY A N 1
ATOM 1755 C CA . GLY A 1 231 ? 50.740 -7.800 -2.152 1.00 37.87 231 GLY A CA 1
ATOM 1756 C C . GLY A 1 231 ? 51.684 -6.893 -2.919 1.00 39.85 231 GLY A C 1
ATOM 1757 O O . GLY A 1 231 ? 52.489 -7.390 -3.697 1.00 40.70 231 GLY A O 1
ATOM 1758 N N . THR A 1 232 ? 51.616 -5.576 -2.714 1.00 38.82 232 THR A N 1
ATOM 1759 C CA . THR A 1 232 ? 52.628 -4.695 -3.292 1.00 38.14 232 THR A CA 1
ATOM 1760 C C . THR A 1 232 ? 53.884 -4.706 -2.400 1.00 40.95 232 THR A C 1
ATOM 1761 O O . THR A 1 232 ? 53.838 -5.168 -1.238 1.00 39.37 232 THR A O 1
ATOM 1765 N N . ASN A 1 233 ? 54.994 -4.210 -2.943 1.00 41.73 233 ASN A N 1
ATOM 1766 C CA . ASN A 1 233 ? 56.294 -4.224 -2.260 1.00 46.21 233 ASN A CA 1
ATOM 1767 C C . ASN A 1 233 ? 56.534 -3.185 -1.168 1.00 45.44 233 ASN A C 1
ATOM 1768 O O . ASN A 1 233 ? 57.471 -3.334 -0.381 1.00 46.89 233 ASN A O 1
ATOM 1773 N N . SER A 1 234 ? 55.722 -2.135 -1.122 1.00 43.96 234 SER A N 1
ATOM 1774 C CA . SER A 1 234 ? 55.947 -1.063 -0.151 1.00 44.53 234 SER A CA 1
ATOM 1775 C C . SER A 1 234 ? 54.799 -0.074 -0.174 1.00 43.01 234 SER A C 1
ATOM 1776 O O . SER A 1 234 ? 53.957 -0.111 -1.057 1.00 43.68 234 SER A O 1
ATOM 1779 N N . GLU A 1 235 ? 54.769 0.825 0.794 1.00 43.40 235 GLU A N 1
ATOM 1780 C CA . GLU A 1 235 ? 53.688 1.794 0.856 1.00 44.72 235 GLU A CA 1
ATOM 1781 C C . GLU A 1 235 ? 53.654 2.688 -0.377 1.00 43.42 235 GLU A C 1
ATOM 1782 O O . GLU A 1 235 ? 52.596 3.076 -0.841 1.00 41.78 235 GLU A O 1
ATOM 1788 N N . GLN A 1 236 ? 54.832 3.001 -0.893 1.00 44.31 236 GLN A N 1
ATOM 1789 C CA . GLN A 1 236 ? 54.971 3.879 -2.041 1.00 46.18 236 GLN A CA 1
ATOM 1790 C C . GLN A 1 236 ? 54.435 3.234 -3.306 1.00 45.02 236 GLN A C 1
ATOM 1791 O O . GLN A 1 236 ? 53.750 3.884 -4.104 1.00 45.88 236 GLN A O 1
ATOM 1797 N N . ALA A 1 237 ? 54.753 1.956 -3.483 1.00 43.80 237 ALA A N 1
ATOM 1798 C CA . ALA A 1 237 ? 54.291 1.201 -4.643 1.00 43.64 237 ALA A CA 1
ATOM 1799 C C . ALA A 1 237 ? 52.794 0.961 -4.547 1.00 42.43 237 ALA A C 1
ATOM 1800 O O . ALA A 1 237 ? 52.071 1.044 -5.549 1.00 41.65 237 ALA A O 1
ATOM 1802 N N . ARG A 1 238 ? 52.337 0.671 -3.336 1.00 40.45 238 ARG A N 1
ATOM 1803 C CA . ARG A 1 238 ? 50.924 0.456 -3.091 1.00 39.64 238 ARG A CA 1
ATOM 1804 C C . ARG A 1 238 ? 50.109 1.646 -3.586 1.00 38.55 238 ARG A C 1
ATOM 1805 O O . ARG A 1 238 ? 49.125 1.486 -4.320 1.00 37.66 238 ARG A O 1
ATOM 1813 N N . ALA A 1 239 ? 50.510 2.841 -3.168 1.00 36.30 239 ALA A N 1
ATOM 1814 C CA . ALA A 1 239 ? 49.809 4.037 -3.583 1.00 35.28 239 ALA A CA 1
ATOM 1815 C C . ALA A 1 239 ? 49.998 4.234 -5.094 1.00 35.58 239 ALA A C 1
ATOM 1816 O O . ALA A 1 239 ? 49.037 4.488 -5.828 1.00 34.78 239 ALA A O 1
ATOM 1818 N N . ALA A 1 240 ? 51.234 4.105 -5.565 1.00 36.73 240 ALA A N 1
ATOM 1819 C CA . ALA A 1 240 ? 51.520 4.367 -6.986 1.00 39.19 240 ALA A CA 1
ATOM 1820 C C . ALA A 1 240 ? 50.760 3.411 -7.889 1.00 39.69 240 ALA A C 1
ATOM 1821 O O . ALA A 1 240 ? 50.209 3.837 -8.909 1.00 40.09 240 ALA A O 1
ATOM 1823 N N . GLU A 1 241 ? 50.730 2.128 -7.527 1.00 38.42 241 GLU A N 1
ATOM 1824 C CA . GLU A 1 241 ? 50.046 1.132 -8.357 1.00 39.27 241 GLU A CA 1
ATOM 1825 C C . GLU A 1 241 ? 48.530 1.323 -8.323 1.00 40.96 241 GLU A C 1
ATOM 1826 O O . GLU A 1 241 ? 47.828 1.020 -9.307 1.00 39.91 241 GLU A O 1
ATOM 1832 N N . THR A 1 242 ? 48.023 1.821 -7.191 1.00 38.14 242 THR A N 1
ATOM 1833 C CA . THR A 1 242 ? 46.593 2.041 -7.043 1.00 37.06 242 THR A CA 1
ATOM 1834 C C . THR A 1 242 ? 46.176 3.235 -7.888 1.00 39.74 242 THR A C 1
ATOM 1835 O O . THR A 1 242 ? 45.124 3.215 -8.541 1.00 39.74 242 THR A O 1
ATOM 1839 N N . GLN A 1 243 ? 46.988 4.285 -7.876 1.00 40.29 243 GLN A N 1
ATOM 1840 C CA . GLN A 1 243 ? 46.688 5.445 -8.703 1.00 42.71 243 GLN A CA 1
ATOM 1841 C C . GLN A 1 243 ? 46.651 5.094 -10.197 1.00 42.62 243 GLN A C 1
ATOM 1842 O O . GLN A 1 243 ? 45.795 5.592 -10.937 1.00 42.18 243 GLN A O 1
ATOM 1848 N N . LYS A 1 244 ? 47.580 4.245 -10.639 1.00 41.76 244 LYS A N 1
ATOM 1849 C CA . LYS A 1 244 ? 47.587 3.817 -12.046 1.00 40.86 244 LYS A CA 1
ATOM 1850 C C . LYS A 1 244 ? 46.253 3.131 -12.350 1.00 41.16 244 LYS A C 1
ATOM 1851 O O . LYS A 1 244 ? 45.594 3.461 -13.330 1.00 38.64 244 LYS A O 1
ATOM 1857 N N . LEU A 1 245 ? 45.858 2.193 -11.487 1.00 40.70 245 LEU A N 1
ATOM 1858 C CA . LEU A 1 245 ? 44.621 1.456 -11.683 1.00 42.19 245 LEU A CA 1
ATOM 1859 C C . LEU A 1 245 ? 43.409 2.372 -11.728 1.00 42.32 245 LEU A C 1
ATOM 1860 O O . LEU A 1 245 ? 42.551 2.217 -12.582 1.00 40.75 245 LEU A O 1
ATOM 1865 N N . LEU A 1 246 ? 43.358 3.337 -10.813 1.00 43.77 246 LEU A N 1
ATOM 1866 C CA . LEU A 1 246 ? 42.270 4.303 -10.759 1.00 42.46 246 LEU A CA 1
ATOM 1867 C C . LEU A 1 246 ? 42.200 5.128 -12.039 1.00 43.79 246 LEU A C 1
ATOM 1868 O O . LEU A 1 246 ? 41.151 5.190 -12.682 1.00 42.75 246 LEU A O 1
ATOM 1873 N N . THR A 1 247 ? 43.313 5.771 -12.393 1.00 43.51 247 THR A N 1
ATOM 1874 C CA . THR A 1 247 ? 43.384 6.580 -13.601 1.00 44.34 247 THR A CA 1
ATOM 1875 C C . THR A 1 247 ? 42.872 5.791 -14.795 1.00 43.61 247 THR A C 1
ATOM 1876 O O . THR A 1 247 ? 42.058 6.293 -15.572 1.00 43.65 247 THR A O 1
ATOM 1880 N N . TYR A 1 248 ? 43.341 4.554 -14.937 1.00 42.65 248 TYR A N 1
ATOM 1881 C CA . TYR A 1 248 ? 42.925 3.723 -16.056 1.00 43.63 248 TYR A CA 1
ATOM 1882 C C . TYR A 1 248 ? 41.398 3.606 -16.151 1.00 45.54 248 TYR A C 1
ATOM 1883 O O . TYR A 1 248 ? 40.823 3.704 -17.241 1.00 44.90 248 TYR A O 1
ATOM 1892 N N . GLY A 1 249 ? 40.748 3.394 -15.010 1.00 45.41 249 GLY A N 1
ATOM 1893 C CA . GLY A 1 249 ? 39.284 3.363 -14.952 1.00 46.23 249 GLY A CA 1
ATOM 1894 C C . GLY A 1 249 ? 38.634 4.690 -15.323 1.00 45.88 249 GLY A C 1
ATOM 1895 O O . GLY A 1 249 ? 37.742 4.723 -16.180 1.00 47.85 249 GLY A O 1
ATOM 1896 N N . PHE A 1 250 ? 39.064 5.783 -14.689 1.00 43.63 250 PHE A N 1
ATOM 1897 C CA . PHE A 1 250 ? 38.514 7.104 -14.990 1.00 43.34 250 PHE A CA 1
ATOM 1898 C C . PHE A 1 250 ? 38.725 7.552 -16.456 1.00 44.29 250 PHE A C 1
ATOM 1899 O O . PHE A 1 250 ? 37.796 7.973 -17.124 1.00 42.14 250 PHE A O 1
ATOM 1907 N N . ARG A 1 251 ? 39.947 7.452 -16.953 1.00 44.91 251 ARG A N 1
ATOM 1908 C CA . ARG A 1 251 ? 40.255 7.925 -18.302 1.00 46.10 251 ARG A CA 1
ATOM 1909 C C . ARG A 1 251 ? 39.598 7.131 -19.434 1.00 45.62 251 ARG A C 1
ATOM 1910 O O . ARG A 1 251 ? 39.240 7.706 -20.441 1.00 44.96 251 ARG A O 1
ATOM 1918 N N . PHE A 1 252 ? 39.450 5.820 -19.271 1.00 45.35 252 PHE A N 1
ATOM 1919 C CA . PHE A 1 252 ? 39.016 4.974 -20.375 1.00 46.68 252 PHE A CA 1
ATOM 1920 C C . PHE A 1 252 ? 37.635 4.334 -20.310 1.00 47.21 252 PHE A C 1
ATOM 1921 O O . PHE A 1 252 ? 37.295 3.540 -21.178 1.00 47.17 252 PHE A O 1
ATOM 1929 N N . PHE A 1 253 ? 36.844 4.657 -19.296 1.00 47.17 253 PHE A N 1
ATOM 1930 C CA . PHE A 1 253 ? 35.524 4.060 -19.196 1.00 47.84 253 PHE A CA 1
ATOM 1931 C C . PHE A 1 253 ? 34.481 5.109 -18.985 1.00 48.30 253 PHE A C 1
ATOM 1932 O O . PHE A 1 253 ? 34.707 6.082 -18.283 1.00 47.04 253 PHE A O 1
ATOM 1940 N N . GLU A 1 254 ? 33.323 4.899 -19.599 1.00 50.78 254 GLU A N 1
ATOM 1941 C CA . GLU A 1 254 ? 32.218 5.828 -19.448 1.00 52.92 254 GLU A CA 1
ATOM 1942 C C . GLU A 1 254 ? 31.028 5.116 -18.800 1.00 53.45 254 GLU A C 1
ATOM 1943 O O . GLU A 1 254 ? 30.863 3.898 -18.936 1.00 50.79 254 GLU A O 1
ATOM 1949 N N . SER A 1 255 ? 30.211 5.882 -18.083 1.00 55.11 255 SER A N 1
ATOM 1950 C CA . SER A 1 255 ? 29.058 5.322 -17.385 1.00 58.15 255 SER A CA 1
ATOM 1951 C C . SER A 1 255 ? 27.748 5.935 -17.864 1.00 59.44 255 SER A C 1
ATOM 1952 O O . SER A 1 255 ? 27.609 7.155 -17.943 1.00 57.77 255 SER A O 1
ATOM 1955 N N . ARG A 1 256 ? 26.791 5.076 -18.179 1.00 61.74 256 ARG A N 1
ATOM 1956 C CA . ARG A 1 256 ? 25.478 5.539 -18.607 1.00 65.34 256 ARG A CA 1
ATOM 1957 C C . ARG A 1 256 ? 24.377 4.846 -17.816 1.00 65.86 256 ARG A C 1
ATOM 1958 O O . ARG A 1 256 ? 24.386 3.626 -17.632 1.00 63.69 256 ARG A O 1
ATOM 1966 N N . ASN A 1 257 ? 23.439 5.651 -17.339 1.00 68.79 257 ASN A N 1
ATOM 1967 C CA . ASN A 1 257 ? 22.289 5.135 -16.617 1.00 71.71 257 ASN A CA 1
ATOM 1968 C C . ASN A 1 257 ? 21.219 4.716 -17.621 1.00 72.96 257 ASN A C 1
ATOM 1969 O O . ASN A 1 257 ? 20.790 5.519 -18.451 1.00 71.67 257 ASN A O 1
ATOM 1974 N N . PHE A 1 258 ? 20.797 3.459 -17.549 1.00 75.80 258 PHE A N 1
ATOM 1975 C CA . PHE A 1 258 ? 19.740 2.976 -18.427 1.00 80.03 258 PHE A CA 1
ATOM 1976 C C . PHE A 1 258 ? 18.345 3.039 -17.795 1.00 81.93 258 PHE A C 1
ATOM 1977 O O . PHE A 1 258 ? 17.494 3.803 -18.253 1.00 82.06 258 PHE A O 1
ATOM 1985 N N . TYR A 1 259 ? 18.110 2.253 -16.747 1.00 84.60 259 TYR A N 1
ATOM 1986 C CA . TYR A 1 259 ? 16.821 2.305 -16.052 1.00 86.97 259 TYR A CA 1
ATOM 1987 C C . TYR A 1 259 ? 16.982 2.592 -14.558 1.00 88.40 259 TYR A C 1
ATOM 1988 O O . TYR A 1 259 ? 17.876 2.041 -13.912 1.00 88.54 259 TYR A O 1
ATOM 1997 N N . LYS A 1 260 ? 16.115 3.448 -14.016 1.00 90.53 260 LYS A N 1
ATOM 1998 C CA . LYS A 1 260 ? 16.057 3.670 -12.564 1.00 92.70 260 LYS A CA 1
ATOM 1999 C C . LYS A 1 260 ? 15.178 2.596 -11.907 1.00 93.93 260 LYS A C 1
ATOM 2000 O O . LYS A 1 260 ? 14.186 2.164 -12.495 1.00 94.55 260 LYS A O 1
ATOM 2006 N N . LYS A 1 261 ? 15.541 2.170 -10.696 1.00 95.64 261 LYS A N 1
ATOM 2007 C CA . LYS A 1 261 ? 14.795 1.123 -9.986 1.00 97.22 261 LYS A CA 1
ATOM 2008 C C . LYS A 1 261 ? 13.318 1.435 -9.782 1.00 98.21 261 LYS A C 1
ATOM 2009 O O . LYS A 1 261 ? 12.951 2.561 -9.442 1.00 98.52 261 LYS A O 1
ATOM 2015 N N . GLY A 1 262 ? 12.476 0.428 -9.992 1.00 99.21 262 GLY A N 1
ATOM 2016 C CA . GLY A 1 262 ? 11.037 0.597 -9.836 1.00 101.16 262 GLY A CA 1
ATOM 2017 C C . GLY A 1 262 ? 10.269 0.537 -11.144 1.00 102.21 262 GLY A C 1
ATOM 2018 O O . GLY A 1 262 ? 9.558 -0.433 -11.405 1.00 102.68 262 GLY A O 1
ATOM 2019 N N . THR A 1 263 ? 10.412 1.575 -11.967 1.00 103.06 263 THR A N 1
ATOM 2020 C CA . THR A 1 263 ? 9.699 1.663 -13.242 1.00 103.82 263 THR A CA 1
ATOM 2021 C C . THR A 1 263 ? 9.468 0.280 -13.847 1.00 104.81 263 THR A C 1
ATOM 2022 O O . THR A 1 263 ? 10.352 -0.579 -13.809 1.00 104.83 263 THR A O 1
ATOM 2026 N N . GLU A 1 264 ? 8.275 0.070 -14.400 1.00 105.92 264 GLU A N 1
ATOM 2027 C CA . GLU A 1 264 ? 7.931 -1.201 -15.029 1.00 107.00 264 GLU A CA 1
ATOM 2028 C C . GLU A 1 264 ? 8.628 -1.341 -16.376 1.00 107.34 264 GLU A C 1
ATOM 2029 O O . GLU A 1 264 ? 8.702 -0.389 -17.154 1.00 107.12 264 GLU A O 1
ATOM 2035 N N . LEU A 1 265 ? 9.134 -2.540 -16.642 1.00 108.18 265 LEU A N 1
ATOM 2036 C CA . LEU A 1 265 ? 9.784 -2.847 -17.911 1.00 108.96 265 LEU A CA 1
ATOM 2037 C C . LEU A 1 265 ? 8.870 -3.720 -18.765 1.00 109.43 265 LEU A C 1
ATOM 2038 O O . LEU A 1 265 ? 8.880 -3.628 -19.993 1.00 109.57 265 LEU A O 1
ATOM 2043 N N . THR A 1 266 ? 8.079 -4.564 -18.104 1.00 109.87 266 THR A N 1
ATOM 2044 C CA . THR A 1 266 ? 7.190 -5.493 -18.795 1.00 110.28 266 THR A CA 1
ATOM 2045 C C . THR A 1 266 ? 6.282 -6.234 -17.813 1.00 110.69 266 THR A C 1
ATOM 2046 O O . THR A 1 266 ? 6.491 -6.180 -16.599 1.00 110.65 266 THR A O 1
ATOM 2050 N N . LYS A 1 267 ? 5.280 -6.928 -18.352 1.00 111.31 267 LYS A N 1
ATOM 2051 C CA . LYS A 1 267 ? 4.312 -7.675 -17.543 1.00 111.54 267 LYS A CA 1
ATOM 2052 C C . LYS A 1 267 ? 4.689 -9.163 -17.427 1.00 111.53 267 LYS A C 1
ATOM 2053 O O . LYS A 1 267 ? 5.675 -9.614 -18.018 1.00 111.53 267 LYS A O 1
ATOM 2059 N N . GLY A 1 268 ? 3.899 -9.919 -16.664 1.00 111.53 268 GLY A N 1
ATOM 2060 C CA . GLY A 1 268 ? 4.142 -11.353 -16.468 1.00 111.38 268 GLY A CA 1
ATOM 2061 C C . GLY A 1 268 ? 2.904 -12.145 -16.068 1.00 110.95 268 GLY A C 1
ATOM 2062 O O . GLY A 1 268 ? 2.035 -11.641 -15.359 1.00 110.67 268 GLY A O 1
ATOM 2063 N N . LEU A 1 269 ? 2.826 -13.392 -16.524 1.00 110.80 269 LEU A N 1
ATOM 2064 C CA . LEU A 1 269 ? 1.683 -14.254 -16.224 1.00 110.77 269 LEU A CA 1
ATOM 2065 C C . LEU A 1 269 ? 1.785 -14.921 -14.851 1.00 110.65 269 LEU A C 1
ATOM 2066 O O . LEU A 1 269 ? 2.788 -15.562 -14.534 1.00 110.56 269 LEU A O 1
ATOM 2071 N N . VAL A 1 270 ? 0.737 -14.761 -14.043 1.00 110.39 270 VAL A N 1
ATOM 2072 C CA . VAL A 1 270 ? 0.686 -15.329 -12.695 1.00 110.04 270 VAL A CA 1
ATOM 2073 C C . VAL A 1 270 ? -0.462 -16.324 -12.581 1.00 110.11 270 VAL A C 1
ATOM 2074 O O . VAL A 1 270 ? -1.600 -16.004 -12.915 1.00 110.04 270 VAL A O 1
ATOM 2078 N N . TRP A 1 271 ? -0.157 -17.526 -12.100 1.00 110.45 271 TRP A N 1
ATOM 2079 C CA . TRP A 1 271 ? -1.156 -18.585 -11.971 1.00 110.82 271 TRP A CA 1
ATOM 2080 C C . TRP A 1 271 ? -1.761 -18.661 -10.568 1.00 110.80 271 TRP A C 1
ATOM 2081 O O . TRP A 1 271 ? -1.051 -18.899 -9.592 1.00 111.04 271 TRP A O 1
ATOM 2092 N N . LYS A 1 272 ? -3.074 -18.454 -10.481 1.00 110.74 272 LYS A N 1
ATOM 2093 C CA . LYS A 1 272 ? -3.813 -18.525 -9.216 1.00 110.54 272 LYS A CA 1
ATOM 2094 C C . LYS A 1 272 ? -3.958 -17.195 -8.481 1.00 110.68 272 LYS A C 1
ATOM 2095 O O . LYS A 1 272 ? -4.494 -17.151 -7.377 1.00 110.80 272 LYS A O 1
ATOM 2101 N N . GLY A 1 273 ? -3.487 -16.113 -9.090 1.00 110.79 273 GLY A N 1
ATOM 2102 C CA . GLY A 1 273 ? -3.553 -14.804 -8.454 1.00 111.04 273 GLY A CA 1
ATOM 2103 C C . GLY A 1 273 ? -4.836 -14.050 -8.741 1.00 111.21 273 GLY A C 1
ATOM 2104 O O . GLY A 1 273 ? -5.463 -14.255 -9.782 1.00 111.02 273 GLY A O 1
ATOM 2105 N N . SER A 1 274 ? -5.223 -13.177 -7.810 1.00 111.57 274 SER A N 1
ATOM 2106 C CA . SER A 1 274 ? -6.420 -12.346 -7.964 1.00 111.82 274 SER A CA 1
ATOM 2107 C C . SER A 1 274 ? -6.229 -11.381 -9.130 1.00 112.09 274 SER A C 1
ATOM 2108 O O . SER A 1 274 ? -7.151 -11.140 -9.908 1.00 112.06 274 SER A O 1
ATOM 2111 N N . GLU A 1 275 ? -5.025 -10.829 -9.239 1.00 112.52 275 GLU A N 1
ATOM 2112 C CA . GLU A 1 275 ? -4.659 -10.040 -10.406 1.00 112.91 275 GLU A CA 1
ATOM 2113 C C . GLU A 1 275 ? -4.183 -11.070 -11.426 1.00 112.64 275 GLU A C 1
ATOM 2114 O O . GLU A 1 275 ? -3.652 -12.120 -11.050 1.00 112.38 275 GLU A O 1
ATOM 2120 N N . HIS A 1 276 ? -4.369 -10.785 -12.710 1.00 112.24 276 HIS A N 1
ATOM 2121 C CA . HIS A 1 276 ? -3.961 -11.734 -13.738 1.00 111.83 276 HIS A CA 1
ATOM 2122 C C . HIS A 1 276 ? -2.472 -11.636 -14.086 1.00 111.05 276 HIS A C 1
ATOM 2123 O O . HIS A 1 276 ? -1.879 -12.585 -14.603 1.00 110.85 276 HIS A O 1
ATOM 2130 N N . GLU A 1 277 ? -1.873 -10.486 -13.795 1.00 109.98 277 GLU A N 1
ATOM 2131 C CA . GLU A 1 277 ? -0.462 -10.260 -14.091 1.00 108.74 277 GLU A CA 1
ATOM 2132 C C . GLU A 1 277 ? 0.184 -9.255 -13.129 1.00 108.01 277 GLU A C 1
ATOM 2133 O O . GLU A 1 277 ? -0.511 -8.528 -12.413 1.00 107.68 277 GLU A O 1
ATOM 2139 N N . VAL A 1 278 ? 1.516 -9.225 -13.116 1.00 106.91 278 VAL A N 1
ATOM 2140 C CA . VAL A 1 278 ? 2.265 -8.310 -12.253 1.00 105.77 278 VAL A CA 1
ATOM 2141 C C . VAL A 1 278 ? 3.179 -7.383 -13.045 1.00 104.76 278 VAL A C 1
ATOM 2142 O O . VAL A 1 278 ? 3.572 -7.692 -14.171 1.00 104.88 278 VAL A O 1
ATOM 2146 N N . LYS A 1 279 ? 3.511 -6.244 -12.449 1.00 103.24 279 LYS A N 1
ATOM 2147 C CA . LYS A 1 279 ? 4.455 -5.322 -13.063 1.00 101.88 279 LYS A CA 1
ATOM 2148 C C . LYS A 1 279 ? 5.864 -5.630 -12.567 1.00 100.82 279 LYS A C 1
ATOM 2149 O O . LYS A 1 279 ? 6.153 -5.518 -11.375 1.00 100.83 279 LYS A O 1
ATOM 2155 N N . ALA A 1 280 ? 6.734 -6.029 -13.491 1.00 99.01 280 ALA A N 1
ATOM 2156 C CA . ALA A 1 280 ? 8.112 -6.355 -13.154 1.00 97.23 280 ALA A CA 1
ATOM 2157 C C . ALA A 1 280 ? 8.989 -5.113 -13.226 1.00 95.86 280 ALA A C 1
ATOM 2158 O O . ALA A 1 280 ? 8.673 -4.153 -13.933 1.00 95.61 280 ALA A O 1
ATOM 2160 N N . GLY A 1 281 ? 10.091 -5.141 -12.487 1.00 93.98 281 GLY A N 1
ATOM 2161 C CA . GLY A 1 281 ? 11.025 -4.026 -12.457 1.00 92.33 281 GLY A CA 1
ATOM 2162 C C . GLY A 1 281 ? 12.327 -4.431 -11.802 1.00 91.05 281 GLY A C 1
ATOM 2163 O O . GLY A 1 281 ? 12.542 -5.609 -11.502 1.00 90.65 281 GLY A O 1
ATOM 2164 N N . LEU A 1 282 ? 13.197 -3.454 -11.578 1.00 89.79 282 LEU A N 1
ATOM 2165 C CA . LEU A 1 282 ? 14.488 -3.715 -10.961 1.00 88.55 282 LEU A CA 1
ATOM 2166 C C . LEU A 1 282 ? 14.584 -3.125 -9.567 1.00 87.53 282 LEU A C 1
ATOM 2167 O O . LEU A 1 282 ? 14.089 -2.026 -9.307 1.00 86.55 282 LEU A O 1
ATOM 2172 N N . ALA A 1 283 ? 15.232 -3.880 -8.685 1.00 86.66 283 ALA A N 1
ATOM 2173 C CA . ALA A 1 283 ? 15.435 -3.499 -7.293 1.00 86.22 283 ALA A CA 1
ATOM 2174 C C . ALA A 1 283 ? 16.111 -2.138 -7.140 1.00 86.03 283 ALA A C 1
ATOM 2175 O O . ALA A 1 283 ? 15.767 -1.361 -6.247 1.00 86.19 283 ALA A O 1
ATOM 2177 N N . GLU A 1 284 ? 17.077 -1.857 -8.011 1.00 85.85 284 GLU A N 1
ATOM 2178 C CA . GLU A 1 284 ? 17.801 -0.585 -7.983 1.00 84.75 284 GLU A CA 1
ATOM 2179 C C . GLU A 1 284 ? 18.458 -0.239 -9.313 1.00 83.31 284 GLU A C 1
ATOM 2180 O O . GLU A 1 284 ? 18.817 -1.127 -10.088 1.00 83.26 284 GLU A O 1
ATOM 2186 N N . ASP A 1 285 ? 18.602 1.061 -9.563 1.00 81.15 285 ASP A N 1
ATOM 2187 C CA . ASP A 1 285 ? 19.176 1.570 -10.805 1.00 78.87 285 ASP A CA 1
ATOM 2188 C C . ASP A 1 285 ? 20.044 0.559 -11.553 1.00 77.63 285 ASP A C 1
ATOM 2189 O O . ASP A 1 285 ? 20.834 -0.170 -10.949 1.00 76.99 285 ASP A O 1
ATOM 2194 N N . LEU A 1 286 ? 19.882 0.513 -12.873 1.00 75.66 286 LEU A N 1
ATOM 2195 C CA . LEU A 1 286 ? 20.770 -0.282 -13.711 1.00 73.36 286 LEU A CA 1
ATOM 2196 C C . LEU A 1 286 ? 21.598 0.659 -14.577 1.00 71.64 286 LEU A C 1
ATOM 2197 O O . LEU A 1 286 ? 21.063 1.424 -15.397 1.00 71.58 286 LEU A O 1
ATOM 2202 N N . THR A 1 287 ? 22.910 0.598 -14.366 1.00 68.18 287 THR A N 1
ATOM 2203 C CA . THR A 1 287 ? 23.850 1.471 -15.046 1.00 64.75 287 THR A CA 1
ATOM 2204 C C . THR A 1 287 ? 24.993 0.647 -15.619 1.00 62.29 287 THR A C 1
ATOM 2205 O O . THR A 1 287 ? 25.454 -0.321 -15.002 1.00 60.99 287 THR A O 1
ATOM 2209 N N . MET A 1 288 ? 25.438 1.018 -16.813 1.00 58.81 288 MET A N 1
ATOM 2210 C CA . MET A 1 288 ? 26.523 0.291 -17.442 1.00 56.84 288 MET A CA 1
ATOM 2211 C C . MET A 1 288 ? 27.758 1.175 -17.498 1.00 55.48 288 MET A C 1
ATOM 2212 O O . MET A 1 288 ? 27.664 2.395 -17.681 1.00 54.02 288 MET A O 1
ATOM 2217 N N . THR A 1 289 ? 28.914 0.552 -17.320 1.00 53.29 289 THR A N 1
ATOM 2218 C CA . THR A 1 289 ? 30.172 1.274 -17.387 1.00 52.16 289 THR A CA 1
ATOM 2219 C C . THR A 1 289 ? 31.039 0.483 -18.332 1.00 51.74 289 THR A C 1
ATOM 2220 O O . THR A 1 289 ? 31.337 -0.687 -18.085 1.00 50.51 289 THR A O 1
ATOM 2224 N N . LEU A 1 290 ? 31.428 1.124 -19.428 1.00 52.03 290 LEU A N 1
ATOM 2225 C CA . LEU A 1 290 ? 32.179 0.433 -20.462 1.00 53.07 290 LEU A CA 1
ATOM 2226 C C . LEU A 1 290 ? 33.220 1.299 -21.171 1.00 53.15 290 LEU A C 1
ATOM 2227 O O . LEU A 1 290 ? 33.119 2.532 -21.187 1.00 51.81 290 LEU A O 1
ATOM 2232 N N . PRO A 1 291 ? 34.229 0.646 -21.759 1.00 54.25 291 PRO A N 1
ATOM 2233 C CA . PRO A 1 291 ? 35.209 1.366 -22.558 1.00 56.55 291 PRO A CA 1
ATOM 2234 C C . PRO A 1 291 ? 34.510 2.271 -23.564 1.00 58.48 291 PRO A C 1
ATOM 2235 O O . PRO A 1 291 ? 33.478 1.897 -24.133 1.00 58.59 291 PRO A O 1
ATOM 2239 N N . ARG A 1 292 ? 35.074 3.456 -23.765 1.00 61.78 292 ARG A N 1
ATOM 2240 C CA . ARG A 1 292 ? 34.545 4.445 -24.703 1.00 63.91 292 ARG A CA 1
ATOM 2241 C C . ARG A 1 292 ? 34.134 3.782 -26.010 1.00 63.79 292 ARG A C 1
ATOM 2242 O O . ARG A 1 292 ? 34.809 2.864 -26.491 1.00 62.84 292 ARG A O 1
ATOM 2250 N N . GLY A 1 293 ? 33.018 4.251 -26.567 1.00 64.65 293 GLY A N 1
ATOM 2251 C CA . GLY A 1 293 ? 32.506 3.761 -27.844 1.00 63.97 293 GLY A CA 1
ATOM 2252 C C . GLY A 1 293 ? 31.765 2.438 -27.803 1.00 64.56 293 GLY A C 1
ATOM 2253 O O . GLY A 1 293 ? 31.261 1.968 -28.834 1.00 64.19 293 GLY A O 1
ATOM 2254 N N . GLN A 1 294 ? 31.689 1.820 -26.629 1.00 63.33 294 GLN A N 1
ATOM 2255 C CA . GLN A 1 294 ? 30.975 0.553 -26.539 1.00 63.52 294 GLN A CA 1
ATOM 2256 C C . GLN A 1 294 ? 29.481 0.628 -26.223 1.00 62.52 294 GLN A C 1
ATOM 2257 O O . GLN A 1 294 ? 28.734 -0.268 -26.600 1.00 61.77 294 GLN A O 1
ATOM 2263 N N . MET A 1 295 ? 29.050 1.686 -25.542 1.00 63.28 295 MET A N 1
ATOM 2264 C CA . MET A 1 295 ? 27.630 1.869 -25.215 1.00 64.45 295 MET A CA 1
ATOM 2265 C C . MET A 1 295 ? 26.749 1.506 -26.401 1.00 65.01 295 MET A C 1
ATOM 2266 O O . MET A 1 295 ? 25.743 0.810 -26.266 1.00 64.96 295 MET A O 1
ATOM 2271 N N . GLN A 1 296 ? 27.163 1.996 -27.562 1.00 66.03 296 GLN A N 1
ATOM 2272 C CA . GLN A 1 296 ? 26.457 1.838 -28.820 1.00 67.27 296 GLN A CA 1
ATOM 2273 C C . GLN A 1 296 ? 26.160 0.395 -29.248 1.00 67.28 296 GLN A C 1
ATOM 2274 O O . GLN A 1 296 ? 25.222 0.158 -29.999 1.00 67.23 296 GLN A O 1
ATOM 2280 N N . LYS A 1 297 ? 26.942 -0.563 -28.760 1.00 67.91 297 LYS A N 1
ATOM 2281 C CA . LYS A 1 297 ? 26.795 -1.970 -29.156 1.00 68.49 297 LYS A CA 1
ATOM 2282 C C . LYS A 1 297 ? 25.854 -2.799 -28.268 1.00 68.85 297 LYS A C 1
ATOM 2283 O O . LYS A 1 297 ? 25.696 -3.999 -28.489 1.00 68.22 297 LYS A O 1
ATOM 2289 N N . LEU A 1 298 ? 25.236 -2.161 -27.274 1.00 69.95 298 LEU A N 1
ATOM 2290 C CA . LEU A 1 298 ? 24.413 -2.865 -26.275 1.00 70.75 298 LEU A CA 1
ATOM 2291 C C . LEU A 1 298 ? 22.921 -3.023 -26.615 1.00 72.48 298 LEU A C 1
ATOM 2292 O O . LEU A 1 298 ? 22.294 -2.112 -27.159 1.00 71.18 298 LEU A O 1
ATOM 2297 N N . GLN A 1 299 ? 22.371 -4.188 -26.267 1.00 75.52 299 GLN A N 1
ATOM 2298 C CA . GLN A 1 299 ? 20.939 -4.498 -26.420 1.00 79.06 299 GLN A CA 1
ATOM 2299 C C . GLN A 1 299 ? 20.445 -5.277 -25.196 1.00 80.50 299 GLN A C 1
ATOM 2300 O O . GLN A 1 299 ? 21.221 -5.998 -24.562 1.00 80.71 299 GLN A O 1
ATOM 2306 N N . ALA A 1 300 ? 19.162 -5.139 -24.866 1.00 82.45 300 ALA A N 1
ATOM 2307 C CA . ALA A 1 300 ? 18.629 -5.755 -23.647 1.00 84.13 300 ALA A CA 1
ATOM 2308 C C . ALA A 1 300 ? 17.466 -6.726 -23.836 1.00 85.45 300 ALA A C 1
ATOM 2309 O O . ALA A 1 300 ? 16.506 -6.428 -24.544 1.00 85.50 300 ALA A O 1
ATOM 2311 N N . SER A 1 301 ? 17.570 -7.884 -23.185 1.00 87.38 301 SER A N 1
ATOM 2312 C CA . SER A 1 301 ? 16.510 -8.897 -23.168 1.00 90.07 301 SER A CA 1
ATOM 2313 C C . SER A 1 301 ? 15.922 -9.014 -21.757 1.00 91.64 301 SER A C 1
ATOM 2314 O O . SER A 1 301 ? 16.655 -9.211 -20.786 1.00 91.86 301 SER A O 1
ATOM 2317 N N . MET A 1 302 ? 14.601 -8.894 -21.648 1.00 93.55 302 MET A N 1
ATOM 2318 C CA . MET A 1 302 ? 13.917 -8.998 -20.357 1.00 95.42 302 MET A CA 1
ATOM 2319 C C . MET A 1 302 ? 12.959 -10.191 -20.330 1.00 95.97 302 MET A C 1
ATOM 2320 O O . MET A 1 302 ? 11.760 -10.041 -20.556 1.00 96.23 302 MET A O 1
ATOM 2325 N N . VAL A 1 303 ? 13.503 -11.373 -20.045 1.00 97.22 303 VAL A N 1
ATOM 2326 C CA . VAL A 1 303 ? 12.735 -12.622 -20.050 1.00 98.36 303 VAL A CA 1
ATOM 2327 C C . VAL A 1 303 ? 12.231 -13.087 -18.674 1.00 99.20 303 VAL A C 1
ATOM 2328 O O . VAL A 1 303 ? 13.018 -13.303 -17.751 1.00 99.21 303 VAL A O 1
ATOM 2332 N N . LEU A 1 304 ? 10.911 -13.244 -18.556 1.00 100.34 304 LEU A N 1
ATOM 2333 C CA . LEU A 1 304 ? 10.264 -13.670 -17.308 1.00 101.27 304 LEU A CA 1
ATOM 2334 C C . LEU A 1 304 ? 10.289 -15.186 -17.127 1.00 102.15 304 LEU A C 1
ATOM 2335 O O . LEU A 1 304 ? 10.857 -15.910 -17.944 1.00 102.47 304 LEU A O 1
ATOM 2340 N N . GLU A 1 305 ? 9.666 -15.657 -16.050 1.00 103.26 305 GLU A N 1
ATOM 2341 C CA . GLU A 1 305 ? 9.550 -17.090 -15.790 1.00 104.14 305 GLU A CA 1
ATOM 2342 C C . GLU A 1 305 ? 8.223 -17.628 -16.331 1.00 104.76 305 GLU A C 1
ATOM 2343 O O . GLU A 1 305 ? 7.160 -17.072 -16.042 1.00 104.57 305 GLU A O 1
ATOM 2349 N N . PRO A 1 306 ? 8.288 -18.711 -17.127 1.00 105.46 306 PRO A N 1
ATOM 2350 C CA . PRO A 1 306 ? 7.111 -19.352 -17.716 1.00 106.07 306 PRO A CA 1
ATOM 2351 C C . PRO A 1 306 ? 6.028 -19.734 -16.700 1.00 106.52 306 PRO A C 1
ATOM 2352 O O . PRO A 1 306 ? 4.941 -19.151 -16.713 1.00 106.18 306 PRO A O 1
ATOM 2356 N N . GLN A 1 307 ? 6.323 -20.701 -15.832 1.00 107.16 307 GLN A N 1
ATOM 2357 C CA . GLN A 1 307 ? 5.344 -21.187 -14.855 1.00 107.44 307 GLN A CA 1
ATOM 2358 C C . GLN A 1 307 ? 5.458 -20.577 -13.468 1.00 107.93 307 GLN A C 1
ATOM 2359 O O . GLN A 1 307 ? 5.512 -21.304 -12.478 1.00 108.04 307 GLN A O 1
ATOM 2365 N N . LEU A 1 308 ? 5.493 -19.252 -13.388 1.00 108.71 308 LEU A N 1
ATOM 2366 C CA . LEU A 1 308 ? 5.539 -18.596 -12.087 1.00 109.45 308 LEU A CA 1
ATOM 2367 C C . LEU A 1 308 ? 4.128 -18.591 -11.493 1.00 109.90 308 LEU A C 1
ATOM 2368 O O . LEU A 1 308 ? 3.184 -18.084 -12.102 1.00 109.88 308 LEU A O 1
ATOM 2373 N N . MET A 1 309 ? 3.997 -19.169 -10.302 1.00 110.54 309 MET A N 1
ATOM 2374 C CA . MET A 1 309 ? 2.690 -19.380 -9.686 1.00 110.83 309 MET A CA 1
ATOM 2375 C C . MET A 1 309 ? 2.570 -18.722 -8.309 1.00 111.04 309 MET A C 1
ATOM 2376 O O . MET A 1 309 ? 3.462 -18.845 -7.471 1.00 111.01 309 MET A O 1
ATOM 2381 N N . ALA A 1 310 ? 1.456 -18.026 -8.090 1.00 111.35 310 ALA A N 1
ATOM 2382 C CA . ALA A 1 310 ? 1.202 -17.307 -6.842 1.00 111.55 310 ALA A CA 1
ATOM 2383 C C . ALA A 1 310 ? 1.230 -18.227 -5.622 1.00 111.93 310 ALA A C 1
ATOM 2384 O O . ALA A 1 310 ? 1.190 -19.449 -5.765 1.00 111.91 310 ALA A O 1
ATOM 2386 N N . PRO A 1 311 ? 1.296 -17.640 -4.412 1.00 112.38 311 PRO A N 1
ATOM 2387 C CA . PRO A 1 311 ? 1.310 -16.193 -4.173 1.00 112.51 311 PRO A CA 1
ATOM 2388 C C . PRO A 1 311 ? 2.632 -15.545 -4.579 1.00 112.50 311 PRO A C 1
ATOM 2389 O O . PRO A 1 311 ? 3.659 -16.222 -4.647 1.00 112.40 311 PRO A O 1
ATOM 2393 N N . ILE A 1 312 ? 2.599 -14.244 -4.847 1.00 112.45 312 ILE A N 1
ATOM 2394 C CA . ILE A 1 312 ? 3.801 -13.516 -5.237 1.00 112.46 312 ILE A CA 1
ATOM 2395 C C . ILE A 1 312 ? 4.038 -12.334 -4.301 1.00 112.40 312 ILE A C 1
ATOM 2396 O O . ILE A 1 312 ? 3.180 -11.460 -4.163 1.00 112.26 312 ILE A O 1
ATOM 2401 N N . GLN A 1 313 ? 5.204 -12.318 -3.659 1.00 112.38 313 GLN A N 1
ATOM 2402 C CA . GLN A 1 313 ? 5.566 -11.242 -2.738 1.00 112.34 313 GLN A CA 1
ATOM 2403 C C . GLN A 1 313 ? 6.327 -10.128 -3.442 1.00 112.02 313 GLN A C 1
ATOM 2404 O O . GLN A 1 313 ? 7.074 -10.376 -4.389 1.00 112.01 313 GLN A O 1
ATOM 2410 N N . GLN A 1 314 ? 6.131 -8.898 -2.976 1.00 111.58 314 GLN A N 1
ATOM 2411 C CA . GLN A 1 314 ? 6.843 -7.755 -3.533 1.00 111.26 314 GLN A CA 1
ATOM 2412 C C . GLN A 1 314 ? 8.344 -7.952 -3.319 1.00 111.00 314 GLN A C 1
ATOM 2413 O O . GLN A 1 314 ? 8.800 -8.131 -2.186 1.00 111.01 314 GLN A O 1
ATOM 2419 N N . GLY A 1 315 ? 9.106 -7.925 -4.410 1.00 110.48 315 GLY A N 1
ATOM 2420 C CA . GLY A 1 315 ? 10.551 -8.125 -4.346 1.00 109.54 315 GLY A CA 1
ATOM 2421 C C . GLY A 1 315 ? 10.940 -9.575 -4.569 1.00 109.11 315 GLY A C 1
ATOM 2422 O O . GLY A 1 315 ? 12.111 -9.937 -4.460 1.00 108.86 315 G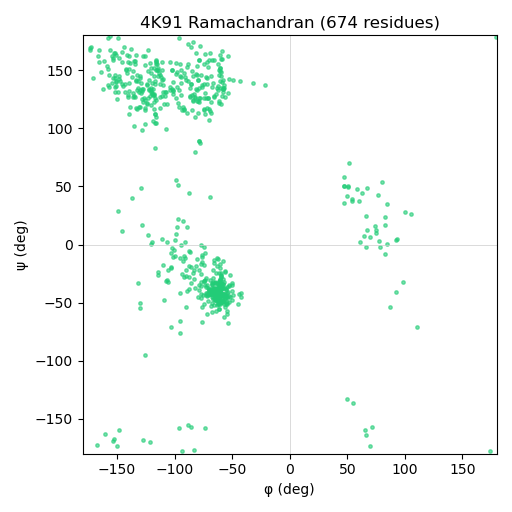LY A O 1
ATOM 2423 N N . GLN A 1 316 ? 9.948 -10.404 -4.882 1.00 108.75 316 GLN A N 1
ATOM 2424 C CA . GLN A 1 316 ? 10.166 -11.824 -5.143 1.00 108.36 316 GLN A CA 1
ATOM 2425 C C . GLN A 1 316 ? 10.855 -12.041 -6.492 1.00 108.53 316 GLN A C 1
ATOM 2426 O O . GLN A 1 316 ? 10.597 -11.318 -7.459 1.00 108.43 316 GLN A O 1
ATOM 2432 N N . VAL A 1 317 ? 11.730 -13.042 -6.547 1.00 108.34 317 VAL A N 1
ATOM 2433 C CA . VAL A 1 317 ? 12.464 -13.360 -7.770 1.00 108.27 317 VAL A CA 1
ATOM 2434 C C . VAL A 1 317 ? 11.568 -13.959 -8.852 1.00 107.88 317 VAL A C 1
ATOM 2435 O O . VAL A 1 317 ? 11.143 -15.111 -8.756 1.00 107.81 317 VAL A O 1
ATOM 2439 N N . ILE A 1 318 ? 11.285 -13.168 -9.882 1.00 107.42 318 ILE A N 1
ATOM 2440 C CA . ILE A 1 318 ? 10.448 -13.628 -10.987 1.00 107.07 318 ILE A CA 1
ATOM 2441 C C . ILE A 1 318 ? 11.252 -13.983 -12.246 1.00 106.85 318 ILE A C 1
ATOM 2442 O O . ILE A 1 318 ? 11.380 -15.160 -12.590 1.00 106.75 318 ILE A O 1
ATOM 2447 N N . GLY A 1 319 ? 11.793 -12.971 -12.922 1.00 106.53 319 GLY A N 1
ATOM 2448 C CA . GLY A 1 319 ? 12.600 -13.185 -14.127 1.00 105.93 319 GLY A CA 1
ATOM 2449 C C . GLY A 1 319 ? 13.955 -12.497 -14.074 1.00 105.41 319 GLY A C 1
ATOM 2450 O O . GLY A 1 319 ? 14.378 -12.016 -13.022 1.00 105.51 319 GLY A O 1
ATOM 2451 N N . LYS A 1 320 ? 14.640 -12.446 -15.214 1.00 104.77 320 LYS A N 1
ATOM 2452 C CA . LYS A 1 320 ? 15.955 -11.809 -15.286 1.00 103.83 320 LYS A CA 1
ATOM 2453 C C . LYS A 1 320 ? 16.187 -11.004 -16.565 1.00 103.17 320 LYS A C 1
ATOM 2454 O O . LYS A 1 320 ? 15.972 -11.502 -17.673 1.00 103.08 320 LYS A O 1
ATOM 2460 N N . VAL A 1 321 ? 16.623 -9.757 -16.399 1.00 102.11 321 VAL A N 1
ATOM 2461 C CA . VAL A 1 321 ? 16.971 -8.899 -17.531 1.00 101.39 321 VAL A CA 1
ATOM 2462 C C . VAL A 1 321 ? 18.426 -9.151 -17.920 1.00 101.36 321 VAL A C 1
ATOM 2463 O O . VAL A 1 321 ? 19.302 -9.215 -17.059 1.00 101.35 321 VAL A O 1
ATOM 2467 N N . GLU A 1 322 ? 18.678 -9.295 -19.217 1.00 101.27 322 GLU A N 1
ATOM 2468 C CA . GLU A 1 322 ? 20.024 -9.578 -19.712 1.00 100.98 322 GLU A CA 1
ATOM 2469 C C . GLU A 1 322 ? 20.453 -8.610 -20.814 1.00 100.42 322 GLU A C 1
ATOM 2470 O O . GLU A 1 322 ? 19.705 -8.362 -21.762 1.00 100.14 322 GLU A O 1
ATOM 2476 N N . VAL A 1 323 ? 21.658 -8.063 -20.683 1.00 99.82 323 VAL A N 1
ATOM 2477 C CA . VAL A 1 323 ? 22.197 -7.151 -21.687 1.00 99.31 323 VAL A CA 1
ATOM 2478 C C . VAL A 1 323 ? 23.296 -7.819 -22.521 1.00 98.96 323 VAL A C 1
ATOM 2479 O O . VAL A 1 323 ? 24.307 -8.278 -21.989 1.00 98.62 323 VAL A O 1
ATOM 2483 N N . LYS A 1 324 ? 23.074 -7.873 -23.831 1.00 98.94 324 LYS A N 1
ATOM 2484 C CA . LYS A 1 324 ? 24.009 -8.496 -24.760 1.00 99.06 324 LYS A CA 1
ATOM 2485 C C . LYS A 1 324 ? 24.909 -7.455 -25.416 1.00 98.84 324 LYS A C 1
ATOM 2486 O O . LYS A 1 324 ? 24.442 -6.396 -25.839 1.00 98.31 324 LYS A O 1
ATOM 2492 N N . LEU A 1 325 ? 26.200 -7.764 -25.491 1.00 98.94 325 LEU A N 1
ATOM 2493 C CA . LEU A 1 325 ? 27.152 -6.930 -26.212 1.00 99.10 325 LEU A CA 1
ATOM 2494 C C . LEU A 1 325 ? 27.484 -7.723 -27.470 1.00 100.14 325 LEU A C 1
ATOM 2495 O O . LEU A 1 325 ? 28.296 -8.653 -27.427 1.00 99.90 325 LEU A O 1
ATOM 2500 N N . ASP A 1 326 ? 26.847 -7.358 -28.582 1.00 101.09 326 ASP A N 1
ATOM 2501 C CA . ASP A 1 326 ? 26.992 -8.094 -29.840 1.00 102.35 326 ASP A CA 1
ATOM 2502 C C . ASP A 1 326 ? 26.743 -9.591 -29.635 1.00 103.03 326 ASP A C 1
ATOM 2503 O O . ASP A 1 326 ? 27.667 -10.408 -29.702 1.00 102.77 326 ASP A O 1
ATOM 2508 N N . ASP A 1 327 ? 25.481 -9.931 -29.383 1.00 103.76 327 ASP A N 1
ATOM 2509 C CA . ASP A 1 327 ? 25.066 -11.309 -29.120 1.00 104.51 327 ASP A CA 1
ATOM 2510 C C . ASP A 1 327 ? 25.940 -12.058 -28.111 1.00 104.49 327 ASP A C 1
ATOM 2511 O O . ASP A 1 327 ? 26.172 -13.261 -28.241 1.00 104.95 327 ASP A O 1
ATOM 2516 N N . LYS A 1 328 ? 26.416 -11.327 -27.107 1.00 104.04 328 LYS A N 1
ATOM 2517 C CA . LYS A 1 328 ? 27.200 -11.898 -26.016 1.00 103.42 328 LYS A CA 1
ATOM 2518 C C . LYS A 1 328 ? 26.701 -11.331 -24.688 1.00 103.08 328 LYS A C 1
ATOM 2519 O O . LYS A 1 328 ? 27.017 -10.194 -24.329 1.00 102.79 328 LYS A O 1
ATOM 2525 N N . VAL A 1 329 ? 25.917 -12.135 -23.971 1.00 102.75 329 VAL A N 1
ATOM 2526 C CA . VAL A 1 329 ? 25.338 -11.737 -22.685 1.00 102.22 329 VAL A CA 1
ATOM 2527 C C . VAL A 1 329 ? 26.393 -11.347 -21.647 1.00 101.55 329 VAL A C 1
ATOM 2528 O O . VAL A 1 329 ? 27.369 -12.070 -21.441 1.00 101.53 329 VAL A O 1
ATOM 2532 N N . ILE A 1 330 ? 26.195 -10.200 -21.000 1.00 100.66 330 ILE A N 1
ATOM 2533 C CA . ILE A 1 330 ? 27.128 -9.736 -19.968 1.00 99.78 330 ILE A CA 1
ATOM 2534 C C . ILE A 1 330 ? 26.446 -9.427 -18.632 1.00 99.19 330 ILE A C 1
ATOM 2535 O O . ILE A 1 330 ? 26.246 -10.326 -17.818 1.00 99.10 330 ILE A O 1
ATOM 2540 N N . ARG A 1 331 ? 26.094 -8.163 -18.414 1.00 98.58 331 ARG A N 1
ATOM 2541 C CA . ARG A 1 331 ? 25.432 -7.730 -17.180 1.00 98.14 331 ARG A CA 1
ATOM 2542 C C . ARG A 1 331 ? 23.995 -8.265 -17.053 1.00 98.69 331 ARG A C 1
ATOM 2543 O O . ARG A 1 331 ? 23.117 -7.904 -17.843 1.00 98.59 331 ARG A O 1
ATOM 2551 N N . SER A 1 332 ? 23.763 -9.122 -16.057 1.00 98.86 332 SER A N 1
ATOM 2552 C CA . SER A 1 332 ? 22.431 -9.697 -15.808 1.00 98.82 332 SER A CA 1
ATOM 2553 C C . SER A 1 332 ? 21.864 -9.294 -14.442 1.00 98.55 332 SER A C 1
ATOM 2554 O O . SER A 1 332 ? 22.376 -9.708 -13.400 1.00 98.87 332 SER A O 1
ATOM 2557 N N . ALA A 1 333 ? 20.806 -8.487 -14.459 1.00 98.01 333 ALA A N 1
ATOM 2558 C CA . ALA A 1 333 ? 20.148 -8.043 -13.231 1.00 97.58 333 ALA A CA 1
ATOM 2559 C C . ALA A 1 333 ? 18.975 -8.962 -12.883 1.00 97.10 333 ALA A C 1
ATOM 2560 O O . ALA A 1 333 ? 18.723 -9.948 -13.579 1.00 96.97 333 ALA A O 1
ATOM 2562 N N . ASP A 1 334 ? 18.264 -8.643 -11.806 1.00 96.49 334 ASP A N 1
ATOM 2563 C CA . ASP A 1 334 ? 17.132 -9.458 -11.381 1.00 95.99 334 ASP A CA 1
ATOM 2564 C C . ASP A 1 334 ? 15.806 -8.718 -11.405 1.00 95.82 334 ASP A C 1
ATOM 2565 O O . ASP A 1 334 ? 15.612 -7.741 -10.680 1.00 95.90 334 ASP A O 1
ATOM 2570 N N . LEU A 1 335 ? 14.898 -9.194 -12.251 1.00 95.46 335 LEU A N 1
ATOM 2571 C CA . LEU A 1 335 ? 13.546 -8.660 -12.308 1.00 95.27 335 LEU A CA 1
ATOM 2572 C C . LEU A 1 335 ? 12.764 -9.187 -11.112 1.00 95.35 335 LEU A C 1
ATOM 2573 O O . LEU A 1 335 ? 12.841 -10.371 -10.780 1.00 94.93 335 LEU A O 1
ATOM 2578 N N . VAL A 1 336 ? 12.017 -8.303 -10.461 1.00 95.88 336 VAL A N 1
ATOM 2579 C CA . VAL A 1 336 ? 11.216 -8.685 -9.302 1.00 96.37 336 VAL A CA 1
ATOM 2580 C C . VAL A 1 336 ? 9.825 -8.066 -9.372 1.00 97.05 336 VAL A C 1
ATOM 2581 O O . VAL A 1 336 ? 9.642 -6.982 -9.934 1.00 96.65 336 VAL A O 1
ATOM 2585 N N . ALA A 1 337 ? 8.847 -8.763 -8.803 1.00 97.82 337 ALA A N 1
ATOM 2586 C CA . ALA A 1 337 ? 7.479 -8.269 -8.776 1.00 99.05 337 ALA A CA 1
ATOM 2587 C C . ALA A 1 337 ? 7.400 -7.009 -7.919 1.00 100.02 337 ALA A C 1
ATOM 2588 O O . ALA A 1 337 ? 7.856 -7.004 -6.774 1.00 100.31 337 ALA A O 1
ATOM 2590 N N . LEU A 1 338 ? 6.827 -5.945 -8.479 1.00 101.24 338 LEU A N 1
ATOM 2591 C CA . LEU A 1 338 ? 6.665 -4.678 -7.759 1.00 102.53 338 LEU A CA 1
ATOM 2592 C C . LEU A 1 338 ? 5.518 -4.800 -6.759 1.00 103.43 338 LEU A C 1
ATOM 2593 O O . LEU A 1 338 ? 5.726 -4.752 -5.546 1.00 103.48 338 LEU A O 1
ATOM 2598 N N . ASN A 1 339 ? 4.306 -4.956 -7.287 1.00 104.37 339 ASN A N 1
ATOM 2599 C CA . ASN A 1 339 ? 3.113 -5.128 -6.471 1.00 105.04 339 ASN A CA 1
ATOM 2600 C C . ASN A 1 339 ? 2.945 -6.602 -6.128 1.00 106.28 339 ASN A C 1
ATOM 2601 O O . ASN A 1 339 ? 3.153 -7.468 -6.979 1.00 106.40 339 ASN A O 1
ATOM 2606 N N . ALA A 1 340 ? 2.577 -6.884 -4.883 1.00 107.72 340 ALA A N 1
ATOM 2607 C CA . ALA A 1 340 ? 2.340 -8.257 -4.452 1.00 109.08 340 ALA A CA 1
ATOM 2608 C C . ALA A 1 340 ? 1.080 -8.801 -5.132 1.00 110.27 340 ALA A C 1
ATOM 2609 O O . ALA A 1 340 ? 0.288 -8.035 -5.690 1.00 110.56 340 ALA A O 1
ATOM 2611 N N . VAL A 1 341 ? 0.902 -10.120 -5.093 1.00 111.48 341 VAL A N 1
ATOM 2612 C CA . VAL A 1 341 ? -0.280 -10.757 -5.681 1.00 112.73 341 VAL A CA 1
ATOM 2613 C C . VAL A 1 341 ? -0.823 -11.894 -4.813 1.00 113.67 341 VAL A C 1
ATOM 2614 O O . VAL A 1 341 ? -0.074 -12.766 -4.361 1.00 113.66 341 VAL A O 1
ATOM 2618 N N . GLU A 1 342 ? -2.136 -11.866 -4.594 1.00 114.71 342 GLU A N 1
ATOM 2619 C CA . GLU A 1 342 ? -2.832 -12.831 -3.746 1.00 115.64 342 GLU A CA 1
ATOM 2620 C C . GLU A 1 342 ? -2.962 -14.202 -4.414 1.00 116.26 342 GLU A C 1
ATOM 2621 O O . GLU A 1 342 ? -2.199 -14.546 -5.321 1.00 116.35 342 GLU A O 1
ATOM 2627 N N . GLU A 1 343 ? -3.939 -14.979 -3.954 1.00 116.89 343 GLU A N 1
ATOM 2628 C CA . GLU A 1 343 ? -4.216 -16.298 -4.515 1.00 117.42 343 GLU A CA 1
ATOM 2629 C C . GLU A 1 343 ? -5.708 -16.634 -4.397 1.00 117.61 343 GLU A C 1
ATOM 2630 O O . GLU A 1 343 ? -6.087 -17.805 -4.299 1.00 117.84 343 GLU A O 1
ATOM 2636 N N . GLY A 1 344 ? -6.546 -15.596 -4.410 1.00 117.63 344 GLY A N 1
ATOM 2637 C CA . GLY A 1 344 ? -7.995 -15.753 -4.282 1.00 117.45 344 GLY A CA 1
ATOM 2638 C C . GLY A 1 344 ? -8.560 -16.944 -5.034 1.00 117.36 344 GLY A C 1
ATOM 2639 O O . GLY A 1 344 ? -9.065 -16.805 -6.149 1.00 117.23 344 GLY A O 1
ATOM 2640 N N . SER B 1 4 ? 65.909 -0.907 71.563 1.00 80.89 4 SER B N 1
ATOM 2641 C CA . SER B 1 4 ? 64.478 -0.629 71.233 1.00 80.66 4 SER B CA 1
ATOM 2642 C C . SER B 1 4 ? 64.209 0.875 71.080 1.00 79.55 4 SER B C 1
ATOM 2643 O O . SER B 1 4 ? 63.498 1.481 71.892 1.00 78.81 4 SER B O 1
ATOM 2646 N N . MET B 1 5 ? 64.787 1.466 70.034 1.00 77.70 5 MET B N 1
ATOM 2647 C CA . MET B 1 5 ? 64.598 2.890 69.742 1.00 75.84 5 MET B CA 1
ATOM 2648 C C . MET B 1 5 ? 63.837 3.054 68.425 1.00 72.50 5 MET B C 1
ATOM 2649 O O . MET B 1 5 ? 63.196 4.082 68.183 1.00 72.83 5 MET B O 1
ATOM 2654 N N . VAL B 1 6 ? 63.916 2.029 67.582 1.00 67.21 6 VAL B N 1
ATOM 2655 C CA . VAL B 1 6 ? 63.319 2.061 66.258 1.00 61.59 6 VAL B CA 1
ATOM 2656 C C . VAL B 1 6 ? 62.004 1.284 66.199 1.00 57.87 6 VAL B C 1
ATOM 2657 O O . VAL B 1 6 ? 61.902 0.167 66.704 1.00 56.47 6 VAL B O 1
ATOM 2661 N N . PRO B 1 7 ? 60.980 1.888 65.585 1.00 54.77 7 PRO B N 1
ATOM 2662 C CA . PRO B 1 7 ? 59.672 1.260 65.458 1.00 52.99 7 PRO B CA 1
ATOM 2663 C C . PRO B 1 7 ? 59.723 0.058 64.544 1.00 51.68 7 PRO B C 1
ATOM 2664 O O . PRO B 1 7 ? 60.635 -0.067 63.734 1.00 49.91 7 PRO B O 1
ATOM 2668 N N . ALA B 1 8 ? 58.745 -0.821 64.681 1.00 51.06 8 ALA B N 1
ATOM 2669 C CA . ALA B 1 8 ? 58.629 -1.957 63.792 1.00 52.63 8 ALA B CA 1
ATOM 2670 C C . ALA B 1 8 ? 58.409 -1.411 62.380 1.00 52.62 8 ALA B C 1
ATOM 2671 O O . ALA B 1 8 ? 57.922 -0.300 62.223 1.00 50.84 8 ALA B O 1
ATOM 2673 N N . PRO B 1 9 ? 58.773 -2.190 61.350 1.00 54.68 9 PRO B N 1
ATOM 2674 C CA . PRO B 1 9 ? 58.572 -1.762 59.961 1.00 56.96 9 PRO B CA 1
ATOM 2675 C C . PRO B 1 9 ? 57.089 -1.538 59.734 1.00 58.19 9 PRO B C 1
ATOM 2676 O O . PRO B 1 9 ? 56.277 -2.313 60.244 1.00 59.46 9 PRO B O 1
ATOM 2680 N N . PRO B 1 10 ? 56.725 -0.490 58.980 1.00 58.90 10 PRO B N 1
ATOM 2681 C CA . PRO B 1 10 ? 55.298 -0.282 58.761 1.00 58.21 10 PRO B CA 1
ATOM 2682 C C . PRO B 1 10 ? 54.711 -1.508 58.094 1.00 56.77 10 PRO B C 1
ATOM 2683 O O . PRO B 1 10 ? 55.350 -2.102 57.225 1.00 55.88 10 PRO B O 1
ATOM 2687 N N . GLN B 1 11 ? 53.513 -1.897 58.504 1.00 56.37 11 GLN B N 1
ATOM 2688 C CA . GLN B 1 11 ? 52.868 -3.031 57.866 1.00 54.91 11 GLN B CA 1
ATOM 2689 C C . GLN B 1 11 ? 52.153 -2.511 56.638 1.00 52.09 11 GLN B C 1
ATOM 2690 O O . GLN B 1 11 ? 51.226 -1.716 56.730 1.00 50.46 11 GLN B O 1
ATOM 2696 N N . LEU B 1 12 ? 52.606 -2.966 55.481 1.00 49.08 12 LEU B N 1
ATOM 2697 C CA . LEU B 1 12 ? 52.101 -2.439 54.235 1.00 48.58 12 LEU B CA 1
ATOM 2698 C C . LEU B 1 12 ? 50.965 -3.241 53.648 1.00 46.72 12 LEU B C 1
ATOM 2699 O O . LEU B 1 12 ? 50.887 -4.450 53.836 1.00 47.56 12 LEU B O 1
ATOM 2704 N N . ALA B 1 13 ? 50.087 -2.554 52.932 1.00 46.24 13 ALA B N 1
ATOM 2705 C CA . ALA B 1 13 ? 49.022 -3.212 52.184 1.00 45.11 13 ALA B CA 1
ATOM 2706 C C . ALA B 1 13 ? 49.636 -3.669 50.864 1.00 45.16 13 ALA B C 1
ATOM 2707 O O . ALA B 1 13 ? 49.466 -3.019 49.827 1.00 46.94 13 ALA B O 1
ATOM 2709 N N . ALA B 1 14 ? 50.345 -4.789 50.912 1.00 43.57 14 ALA B N 1
ATOM 2710 C CA . ALA B 1 14 ? 51.120 -5.266 49.776 1.00 44.44 14 ALA B CA 1
ATOM 2711 C C . ALA B 1 14 ? 51.379 -6.767 49.920 1.00 42.90 14 ALA B C 1
ATOM 2712 O O . ALA B 1 14 ? 51.421 -7.273 51.023 1.00 44.32 14 ALA B O 1
ATOM 2714 N N . LYS B 1 15 ? 51.566 -7.482 48.820 1.00 43.48 15 LYS B N 1
ATOM 2715 C CA . LYS B 1 15 ? 51.891 -8.903 48.934 1.00 44.64 15 LYS B CA 1
ATOM 2716 C C . LYS B 1 15 ? 53.321 -9.102 49.452 1.00 44.63 15 LYS B C 1
ATOM 2717 O O . LYS B 1 15 ? 53.561 -9.979 50.295 1.00 45.20 15 LYS B O 1
ATOM 2723 N N . SER B 1 16 ? 54.259 -8.286 48.954 1.00 41.23 16 SER B N 1
ATOM 2724 C CA . SER B 1 16 ? 55.663 -8.314 49.387 1.00 36.79 16 SER B CA 1
ATOM 2725 C C . SER B 1 16 ? 56.345 -6.948 49.268 1.00 37.06 16 SER B C 1
ATOM 2726 O O . SER B 1 16 ? 55.859 -6.061 48.581 1.00 33.11 16 SER B O 1
ATOM 2729 N N . TYR B 1 17 ? 57.473 -6.792 49.950 1.00 33.72 17 TYR B N 1
ATOM 2730 C CA . TYR B 1 17 ? 58.221 -5.573 49.851 1.00 36.31 17 TYR B CA 1
ATOM 2731 C C . TYR B 1 17 ? 59.623 -5.734 50.429 1.00 34.54 17 TYR B C 1
ATOM 2732 O O . TYR B 1 17 ? 59.893 -6.630 51.258 1.00 34.22 17 TYR B O 1
ATOM 2741 N N . VAL B 1 18 ? 60.510 -4.867 49.965 1.00 31.06 18 VAL B N 1
ATOM 2742 C CA . VAL B 1 18 ? 61.883 -4.844 50.417 1.00 30.29 18 VAL B CA 1
ATOM 2743 C C . VAL B 1 18 ? 62.332 -3.412 50.409 1.00 32.08 18 VAL B C 1
ATOM 2744 O O . VAL B 1 18 ? 62.012 -2.673 49.456 1.00 31.83 18 VAL B O 1
ATOM 2748 N N . LEU B 1 19 ? 63.061 -3.029 51.459 1.00 29.94 19 LEU B N 1
ATOM 2749 C CA . LEU B 1 19 ? 63.685 -1.718 51.564 1.00 30.43 19 LEU B CA 1
ATOM 2750 C C . LEU B 1 19 ? 65.173 -2.033 51.600 1.00 31.39 19 LEU B C 1
ATOM 2751 O O . LEU B 1 19 ? 65.640 -2.838 52.426 1.00 30.91 19 LEU B O 1
ATOM 2756 N N . MET B 1 20 ? 65.913 -1.414 50.697 1.00 31.54 20 MET B N 1
ATOM 2757 C CA . MET B 1 20 ? 67.331 -1.672 50.588 1.00 32.34 20 MET B CA 1
ATOM 2758 C C . MET B 1 20 ? 68.098 -0.373 50.544 1.00 33.75 20 MET B C 1
ATOM 2759 O O . MET B 1 20 ? 67.760 0.516 49.790 1.00 31.91 20 MET B O 1
ATOM 2764 N N . ASP B 1 21 ? 69.139 -0.272 51.367 1.00 36.51 21 ASP B N 1
ATOM 2765 C CA . ASP B 1 21 ? 70.011 0.904 51.350 1.00 38.15 21 ASP B CA 1
ATOM 2766 C C . ASP B 1 21 ? 70.797 0.949 50.036 1.00 36.47 21 ASP B C 1
ATOM 2767 O O . ASP B 1 21 ? 71.325 -0.061 49.588 1.00 37.01 21 ASP B O 1
ATOM 2772 N N . GLY B 1 22 ? 70.893 2.110 49.409 1.00 36.55 22 GLY B N 1
ATOM 2773 C CA . GLY B 1 22 ? 71.606 2.180 48.140 1.00 41.36 22 GLY B CA 1
ATOM 2774 C C . GLY B 1 22 ? 73.113 1.944 48.225 1.00 45.22 22 GLY B C 1
ATOM 2775 O O . GLY B 1 22 ? 73.681 1.134 47.470 1.00 45.21 22 GLY B O 1
ATOM 2776 N N . GLU B 1 23 ? 73.757 2.656 49.144 1.00 46.33 23 GLU B N 1
ATOM 2777 C CA . GLU B 1 23 ? 75.203 2.612 49.277 1.00 49.83 23 GLU B CA 1
ATOM 2778 C C . GLU B 1 23 ? 75.713 1.253 49.670 1.00 49.59 23 GLU B C 1
ATOM 2779 O O . GLU B 1 23 ? 76.670 0.765 49.089 1.00 52.11 23 GLU B O 1
ATOM 2785 N N . SER B 1 24 ? 75.074 0.637 50.657 1.00 49.56 24 SER B N 1
ATOM 2786 C CA . SER B 1 24 ? 75.552 -0.634 51.185 1.00 48.04 24 SER B CA 1
ATOM 2787 C C . SER B 1 24 ? 74.923 -1.862 50.540 1.00 47.73 24 SER B C 1
ATOM 2788 O O . SER B 1 24 ? 75.521 -2.940 50.535 1.00 46.40 24 SER B O 1
ATOM 2791 N N . GLY B 1 25 ? 73.715 -1.708 50.002 1.00 45.35 25 GLY B N 1
ATOM 2792 C CA . GLY B 1 25 ? 73.023 -2.833 49.388 1.00 42.76 25 GLY B CA 1
ATOM 2793 C C . GLY B 1 25 ? 72.448 -3.809 50.396 1.00 43.36 25 GLY B C 1
ATOM 2794 O O . GLY B 1 25 ? 72.037 -4.913 50.035 1.00 44.36 25 GLY B O 1
ATOM 2795 N N . GLN B 1 26 ? 72.412 -3.423 51.668 1.00 42.84 26 GLN B N 1
ATOM 2796 C CA . GLN B 1 26 ? 71.820 -4.295 52.670 1.00 43.57 26 GLN B CA 1
ATOM 2797 C C . GLN B 1 26 ? 70.303 -4.175 52.628 1.00 41.97 26 GLN B C 1
ATOM 2798 O O . GLN B 1 26 ? 69.754 -3.096 52.444 1.00 40.53 26 GLN B O 1
ATOM 2804 N N . VAL B 1 27 ? 69.625 -5.298 52.809 1.00 41.01 27 VAL B N 1
ATOM 2805 C CA . VAL B 1 27 ? 68.193 -5.274 52.982 1.00 39.30 27 VAL B CA 1
ATOM 2806 C C . VAL B 1 27 ? 67.994 -4.751 54.407 1.00 41.10 27 VAL B C 1
ATOM 2807 O O . VAL B 1 27 ? 68.567 -5.288 55.357 1.00 40.32 27 VAL B O 1
ATOM 2811 N N . LEU B 1 28 ? 67.199 -3.692 54.538 1.00 39.68 28 LEU B N 1
ATOM 2812 C CA . LEU B 1 28 ? 66.931 -3.072 55.819 1.00 39.49 28 LEU B CA 1
ATOM 2813 C C . LEU B 1 28 ? 65.634 -3.632 56.382 1.00 41.40 28 LEU B C 1
ATOM 2814 O O . LEU B 1 28 ? 65.533 -3.920 57.573 1.00 43.54 28 LEU B O 1
ATOM 2819 N N . VAL B 1 29 ? 64.647 -3.789 55.509 1.00 40.64 29 VAL B N 1
ATOM 2820 C CA . VAL B 1 29 ? 63.318 -4.251 55.881 1.00 41.90 29 VAL B CA 1
ATOM 2821 C C . VAL B 1 29 ? 62.779 -5.139 54.771 1.00 41.51 29 VAL B C 1
ATOM 2822 O O . VAL B 1 29 ? 62.839 -4.759 53.605 1.00 37.68 29 VAL B O 1
ATOM 2826 N N . GLU B 1 30 ? 62.253 -6.313 55.118 1.00 41.23 30 GLU B N 1
ATOM 2827 C CA . GLU B 1 30 ? 61.587 -7.148 54.123 1.00 41.02 30 GLU B CA 1
ATOM 2828 C C . GLU B 1 30 ? 60.360 -7.855 54.675 1.00 42.34 30 GLU B C 1
ATOM 2829 O O . GLU B 1 30 ? 60.282 -8.149 55.868 1.00 41.27 30 GLU B O 1
ATOM 2835 N N . ASN B 1 31 ? 59.398 -8.104 53.790 1.00 40.52 31 ASN B N 1
ATOM 2836 C CA . ASN B 1 31 ? 58.216 -8.869 54.094 1.00 39.91 31 ASN B CA 1
ATOM 2837 C C . ASN B 1 31 ? 58.015 -9.738 52.867 1.00 39.91 31 ASN B C 1
ATOM 2838 O O . ASN B 1 31 ? 57.813 -9.217 51.759 1.00 37.92 31 ASN B O 1
ATOM 2843 N N . ASN B 1 32 ? 58.080 -11.050 53.059 1.00 36.07 32 ASN B N 1
ATOM 2844 C CA . ASN B 1 32 ? 57.986 -11.987 51.963 1.00 37.24 32 ASN B CA 1
ATOM 2845 C C . ASN B 1 32 ? 58.939 -11.638 50.813 1.00 36.57 32 ASN B C 1
ATOM 2846 O O . ASN B 1 32 ? 58.578 -11.751 49.652 1.00 33.95 32 ASN B O 1
ATOM 2851 N N . GLY B 1 33 ? 60.158 -11.236 51.159 1.00 36.98 33 GLY B N 1
ATOM 2852 C CA . GLY B 1 33 ? 61.144 -10.755 50.210 1.00 37.73 33 GLY B CA 1
ATOM 2853 C C . GLY B 1 33 ? 61.533 -11.737 49.133 1.00 38.64 33 GLY B C 1
ATOM 2854 O O . GLY B 1 33 ? 61.836 -11.346 48.001 1.00 36.59 33 GLY B O 1
ATOM 2855 N N . ASP B 1 34 ? 61.539 -13.018 49.477 1.00 38.21 34 ASP B N 1
ATOM 2856 C CA . ASP B 1 34 ? 61.899 -14.031 48.494 1.00 39.35 34 ASP B CA 1
ATOM 2857 C C . ASP B 1 34 ? 60.709 -14.709 47.858 1.00 36.76 34 ASP B C 1
ATOM 2858 O O . ASP B 1 34 ? 60.865 -15.686 47.153 1.00 38.44 34 ASP B O 1
ATOM 2863 N N . GLN B 1 35 ? 59.519 -14.210 48.103 1.00 37.29 35 GLN B N 1
ATOM 2864 C CA . GLN B 1 35 ? 58.373 -14.851 47.509 1.00 40.04 35 GLN B CA 1
ATOM 2865 C C . GLN B 1 35 ? 58.291 -14.628 46.002 1.00 41.37 35 GLN B C 1
ATOM 2866 O O . GLN B 1 35 ? 58.316 -13.485 45.528 1.00 38.15 35 GLN B O 1
ATOM 2872 N N . ARG B 1 36 ? 58.200 -15.737 45.267 1.00 41.31 36 ARG B N 1
ATOM 2873 C CA . ARG B 1 36 ? 58.098 -15.724 43.822 1.00 40.55 36 ARG B CA 1
ATOM 2874 C C . ARG B 1 36 ? 56.731 -15.232 43.378 1.00 41.26 36 ARG B C 1
ATOM 2875 O O . ARG B 1 36 ? 55.720 -15.847 43.687 1.00 42.21 36 ARG B O 1
ATOM 2883 N N . LEU B 1 37 ? 56.708 -14.101 42.661 1.00 38.84 37 LEU B N 1
ATOM 2884 C CA . LEU B 1 37 ? 55.461 -13.455 42.246 1.00 35.60 37 LEU B CA 1
ATOM 2885 C C . LEU B 1 37 ? 55.589 -12.961 40.795 1.00 32.77 37 LEU B C 1
ATOM 2886 O O . LEU B 1 37 ? 56.703 -12.745 40.312 1.00 33.01 37 LEU B O 1
ATOM 2891 N N . PRO B 1 38 ? 54.457 -12.794 40.097 1.00 30.03 38 PRO B N 1
ATOM 2892 C CA . PRO B 1 38 ? 54.538 -12.305 38.725 1.00 31.77 38 PRO B CA 1
ATOM 2893 C C . PRO B 1 38 ? 54.890 -10.804 38.778 1.00 31.91 38 PRO B C 1
ATOM 2894 O O . PRO B 1 38 ? 54.269 -10.041 39.525 1.00 30.30 38 PRO B O 1
ATOM 2898 N N . PRO B 1 39 ? 55.891 -10.397 38.012 1.00 32.53 39 PRO B N 1
ATOM 2899 C CA . PRO B 1 39 ? 56.328 -9.016 38.103 1.00 31.71 39 PRO B CA 1
ATOM 2900 C C . PRO B 1 39 ? 55.712 -8.073 37.070 1.00 33.58 39 PRO B C 1
ATOM 2901 O O . PRO B 1 39 ? 55.838 -6.844 37.213 1.00 32.87 39 PRO B O 1
ATOM 2905 N N . ALA B 1 40 ? 55.043 -8.634 36.060 1.00 31.30 40 ALA B N 1
ATOM 2906 C CA . ALA B 1 40 ? 54.486 -7.850 34.961 1.00 31.74 40 ALA B CA 1
ATOM 2907 C C . ALA B 1 40 ? 55.556 -6.898 34.404 1.00 29.87 40 ALA B C 1
ATOM 2908 O O . ALA B 1 40 ? 56.692 -7.319 34.169 1.00 29.25 40 ALA B O 1
ATOM 2910 N N . SER B 1 41 ? 55.226 -5.623 34.196 1.00 29.60 41 SER B N 1
ATOM 2911 C CA . SER B 1 41 ? 56.210 -4.733 33.561 1.00 29.95 41 SER B CA 1
ATOM 2912 C C . SER B 1 41 ? 57.509 -4.495 34.328 1.00 28.09 41 SER B C 1
ATOM 2913 O O . SER B 1 41 ? 58.456 -3.942 33.786 1.00 28.76 41 SER B O 1
ATOM 2916 N N . LEU B 1 42 ? 57.573 -4.906 35.589 1.00 25.79 42 LEU B N 1
ATOM 2917 C CA . LEU B 1 42 ? 58.854 -4.785 36.288 1.00 26.80 42 LEU B CA 1
ATOM 2918 C C . LEU B 1 42 ? 59.915 -5.600 35.576 1.00 25.49 42 LEU B C 1
ATOM 2919 O O . LEU B 1 42 ? 61.107 -5.375 35.764 1.00 25.27 42 LEU B O 1
ATOM 2924 N N . THR B 1 43 ? 59.471 -6.565 34.759 1.00 28.29 43 THR B N 1
ATOM 2925 C CA . THR B 1 43 ? 60.376 -7.389 33.948 1.00 29.30 43 THR B CA 1
ATOM 2926 C C . THR B 1 43 ? 61.250 -6.506 33.043 1.00 30.71 43 THR B C 1
ATOM 2927 O O . THR B 1 43 ? 62.397 -6.838 32.755 1.00 28.98 43 THR B O 1
ATOM 2931 N N . LYS B 1 44 ? 60.703 -5.370 32.607 1.00 29.92 44 LYS B N 1
ATOM 2932 C CA . LYS B 1 44 ? 61.437 -4.472 31.705 1.00 29.11 44 LYS B CA 1
ATOM 2933 C C . LYS B 1 44 ? 62.702 -3.879 32.276 1.00 27.16 44 LYS B C 1
ATOM 2934 O O . LYS B 1 44 ? 63.535 -3.411 31.528 1.00 27.69 44 LYS B O 1
ATOM 2940 N N . LEU B 1 45 ? 62.846 -3.889 33.603 1.00 26.84 45 LEU B N 1
ATOM 2941 C CA . LEU B 1 45 ? 64.117 -3.484 34.216 1.00 26.26 45 LEU B CA 1
ATOM 2942 C C . LEU B 1 45 ? 65.222 -4.430 33.795 1.00 28.39 45 LEU B C 1
ATOM 2943 O O . LEU B 1 45 ? 66.336 -3.997 33.543 1.00 30.03 45 LEU B O 1
ATOM 2948 N N . MET B 1 46 ? 64.927 -5.731 33.732 1.00 27.30 46 MET B N 1
ATOM 2949 C CA . MET B 1 46 ? 65.953 -6.670 33.274 1.00 27.90 46 MET B CA 1
ATOM 2950 C C . MET B 1 46 ? 66.323 -6.410 31.810 1.00 28.70 46 MET B C 1
ATOM 2951 O O . MET B 1 46 ? 67.502 -6.340 31.450 1.00 31.18 46 MET B O 1
ATOM 2956 N N . THR B 1 47 ? 65.310 -6.274 30.971 1.00 29.61 47 THR B N 1
ATOM 2957 C CA . THR B 1 47 ? 65.498 -6.018 29.551 1.00 29.76 47 THR B CA 1
ATOM 2958 C C . THR B 1 47 ? 66.359 -4.771 29.328 1.00 32.51 47 THR B C 1
ATOM 2959 O O . THR B 1 47 ? 67.331 -4.815 28.579 1.00 33.51 47 THR B O 1
ATOM 2963 N N . ALA B 1 48 ? 66.005 -3.666 29.987 1.00 33.07 48 ALA B N 1
ATOM 2964 C CA . ALA B 1 48 ? 66.762 -2.426 29.857 1.00 35.49 48 ALA B CA 1
ATOM 2965 C C . ALA B 1 48 ? 68.155 -2.620 30.442 1.00 37.13 48 ALA B C 1
ATOM 2966 O O . ALA B 1 48 ? 69.140 -2.162 29.875 1.00 37.95 48 ALA B O 1
ATOM 2968 N N . TYR B 1 49 ? 68.236 -3.295 31.580 1.00 35.98 49 TYR B N 1
ATOM 2969 C CA . TYR B 1 49 ? 69.533 -3.529 32.188 1.00 39.28 49 TYR B CA 1
ATOM 2970 C C . TYR B 1 49 ? 70.465 -4.241 31.216 1.00 39.91 49 TYR B C 1
ATOM 2971 O O . TYR B 1 49 ? 71.575 -3.782 30.971 1.00 41.94 49 TYR B O 1
ATOM 2980 N N . ILE B 1 50 ? 70.015 -5.367 30.672 1.00 40.57 50 ILE B N 1
ATOM 2981 C CA . ILE B 1 50 ? 70.826 -6.121 29.716 1.00 41.09 50 ILE B CA 1
ATOM 2982 C C . ILE B 1 50 ? 71.289 -5.229 28.574 1.00 42.37 50 ILE B C 1
ATOM 2983 O O . ILE B 1 50 ? 72.439 -5.312 28.131 1.00 42.81 50 ILE B O 1
ATOM 2988 N N . ALA B 1 51 ? 70.409 -4.357 28.100 1.00 43.15 51 ALA B N 1
ATOM 2989 C CA . ALA B 1 51 ? 70.817 -3.447 27.038 1.00 43.57 51 ALA B CA 1
ATOM 2990 C C . ALA B 1 51 ? 71.974 -2.567 27.505 1.00 43.98 51 ALA B C 1
ATOM 2991 O O . ALA B 1 51 ? 72.989 -2.480 26.817 1.00 43.32 51 ALA B O 1
ATOM 2993 N N . THR B 1 52 ? 71.837 -1.921 28.668 1.00 44.72 52 THR B N 1
ATOM 2994 C CA . THR B 1 52 ? 72.912 -1.061 29.164 1.00 45.47 52 THR B CA 1
ATOM 2995 C C . THR B 1 52 ? 74.236 -1.810 29.341 1.00 46.35 52 THR B C 1
ATOM 2996 O O . THR B 1 52 ? 75.300 -1.234 29.129 1.00 46.82 52 THR B O 1
ATOM 3000 N N . LYS B 1 53 ? 74.179 -3.084 29.728 1.00 46.21 53 LYS B N 1
ATOM 3001 C CA . LYS B 1 53 ? 75.404 -3.880 29.857 1.00 47.68 53 LYS B CA 1
ATOM 3002 C C . LYS B 1 53 ? 76.025 -4.176 28.494 1.00 49.00 53 LYS B C 1
ATOM 3003 O O . LYS B 1 53 ? 77.247 -4.081 28.325 1.00 48.90 53 LYS B O 1
ATOM 3009 N N . GLU B 1 54 ? 75.186 -4.530 27.525 1.00 49.67 54 GLU B N 1
ATOM 3010 C CA . GLU B 1 54 ? 75.662 -4.815 26.173 1.00 52.46 54 GLU B CA 1
ATOM 3011 C C . GLU B 1 54 ? 76.324 -3.579 25.571 1.00 53.56 54 GLU B C 1
ATOM 3012 O O . GLU B 1 54 ? 77.260 -3.685 24.776 1.00 55.08 54 GLU B O 1
ATOM 3018 N N . ILE B 1 55 ? 75.836 -2.408 25.963 1.00 55.38 55 ILE B N 1
ATOM 3019 C CA . ILE B 1 55 ? 76.417 -1.146 25.531 1.00 55.29 55 ILE B CA 1
ATOM 3020 C C . ILE B 1 55 ? 77.748 -0.949 26.234 1.00 57.88 55 ILE B C 1
ATOM 3021 O O . ILE B 1 55 ? 78.788 -0.836 25.587 1.00 58.69 55 ILE B O 1
ATOM 3026 N N . GLU B 1 56 ? 77.721 -0.904 27.563 1.00 59.28 56 GLU B N 1
ATOM 3027 C CA . GLU B 1 56 ? 78.959 -0.780 28.320 1.00 60.93 56 GLU B CA 1
ATOM 3028 C C . GLU B 1 56 ? 80.018 -1.694 27.709 1.00 60.93 56 GLU B C 1
ATOM 3029 O O . GLU B 1 56 ? 81.166 -1.301 27.582 1.00 61.54 56 GLU B O 1
ATOM 3035 N N . ALA B 1 57 ? 79.625 -2.909 27.332 1.00 61.29 57 ALA B N 1
ATOM 3036 C CA . ALA B 1 57 ? 80.561 -3.873 26.752 1.00 61.69 57 ALA B CA 1
ATOM 3037 C C . ALA B 1 57 ? 80.892 -3.543 25.305 1.00 61.88 57 ALA B C 1
ATOM 3038 O O . ALA B 1 57 ? 81.796 -4.126 24.721 1.00 62.58 57 ALA B O 1
ATOM 3040 N N . GLY B 1 58 ? 80.155 -2.605 24.728 1.00 62.60 58 GLY B N 1
ATOM 3041 C CA . GLY B 1 58 ? 80.393 -2.183 23.356 1.00 61.61 58 GLY B CA 1
ATOM 3042 C C . GLY B 1 58 ? 79.952 -3.162 22.282 1.00 61.14 58 GLY B C 1
ATOM 3043 O O . GLY B 1 58 ? 80.364 -3.045 21.131 1.00 61.40 58 GLY B O 1
ATOM 3044 N N . ARG B 1 59 ? 79.117 -4.131 22.634 1.00 59.19 59 ARG B N 1
ATOM 3045 C CA . ARG B 1 59 ? 78.597 -5.033 21.619 1.00 58.29 59 ARG B CA 1
ATOM 3046 C C . ARG B 1 59 ? 77.445 -4.392 20.823 1.00 56.97 59 ARG B C 1
ATOM 3047 O O . ARG B 1 59 ? 77.147 -4.804 19.711 1.00 57.03 59 ARG B O 1
ATOM 3055 N N . ILE B 1 60 ? 76.807 -3.384 21.403 1.00 55.89 60 ILE B N 1
ATOM 3056 C CA . ILE B 1 60 ? 75.836 -2.568 20.682 1.00 56.18 60 ILE B CA 1
ATOM 3057 C C . ILE B 1 60 ? 76.187 -1.141 21.050 1.00 56.42 60 ILE B C 1
ATOM 3058 O O . ILE B 1 60 ? 76.815 -0.915 22.078 1.00 55.55 60 ILE B O 1
ATOM 3063 N N . GLY B 1 61 ? 75.787 -0.180 20.218 1.00 58.60 61 GLY B N 1
ATOM 3064 C CA . GLY B 1 61 ? 76.052 1.233 20.499 1.00 58.65 61 GLY B CA 1
ATOM 3065 C C . GLY B 1 61 ? 74.751 1.969 20.732 1.00 60.45 61 GLY B C 1
ATOM 3066 O O . GLY B 1 61 ? 73.745 1.660 20.100 1.00 60.35 61 GLY B O 1
ATOM 3067 N N . GLU B 1 62 ? 74.767 2.945 21.636 1.00 61.67 62 GLU B N 1
ATOM 3068 C CA . GLU B 1 62 ? 73.559 3.696 21.983 1.00 63.07 62 GLU B CA 1
ATOM 3069 C C . GLU B 1 62 ? 72.786 4.252 20.794 1.00 63.36 62 GLU B C 1
ATOM 3070 O O . GLU B 1 62 ? 71.555 4.349 20.842 1.00 63.33 62 GLU B O 1
ATOM 3076 N N . ASN B 1 63 ? 73.504 4.627 19.736 1.00 62.49 63 ASN B N 1
ATOM 3077 C CA . ASN B 1 63 ? 72.873 5.240 18.570 1.00 61.41 63 ASN B CA 1
ATOM 3078 C C . ASN B 1 63 ? 72.631 4.282 17.411 1.00 60.09 63 ASN B C 1
ATOM 3079 O O . ASN B 1 63 ? 72.162 4.700 16.354 1.00 60.60 63 ASN B O 1
ATOM 3084 N N . ASP B 1 64 ? 72.950 3.004 17.618 1.00 58.77 64 ASP B N 1
ATOM 3085 C CA . ASP B 1 64 ? 72.711 1.967 16.615 1.00 57.36 64 ASP B CA 1
ATOM 3086 C C . ASP B 1 64 ? 71.240 1.853 16.274 1.00 57.76 64 ASP B C 1
ATOM 3087 O O . ASP B 1 64 ? 70.373 2.094 17.128 1.00 58.58 64 ASP B O 1
ATOM 3092 N N . LEU B 1 65 ? 70.961 1.469 15.030 1.00 56.70 65 LEU B N 1
ATOM 3093 C CA . LEU B 1 65 ? 69.593 1.422 14.523 1.00 55.14 65 LEU B CA 1
ATOM 3094 C C . LEU B 1 65 ? 69.007 0.031 14.496 1.00 53.34 65 LEU B C 1
ATOM 3095 O O . LEU B 1 65 ? 69.628 -0.934 14.031 1.00 52.86 65 LEU B O 1
ATOM 3100 N N . VAL B 1 66 ? 67.788 -0.063 15.002 1.00 51.25 66 VAL B N 1
ATOM 3101 C CA . VAL B 1 66 ? 67.154 -1.346 15.168 1.00 49.25 66 VAL B CA 1
ATOM 3102 C C . VAL B 1 66 ? 65.977 -1.439 14.216 1.00 49.83 66 VAL B C 1
ATOM 3103 O O . VAL B 1 66 ? 65.210 -0.475 14.062 1.00 49.97 66 VAL B O 1
ATOM 3107 N N . THR B 1 67 ? 65.832 -2.605 13.591 1.00 48.10 67 THR B N 1
ATOM 3108 C CA . THR B 1 67 ? 64.748 -2.845 12.654 1.00 48.83 67 THR B CA 1
ATOM 3109 C C . THR B 1 67 ? 63.536 -3.447 13.350 1.00 47.98 67 THR B C 1
ATOM 3110 O O . THR B 1 67 ? 63.608 -4.567 13.878 1.00 48.75 67 THR B O 1
ATOM 3114 N N . VAL B 1 68 ? 62.427 -2.708 13.351 1.00 44.93 68 VAL B N 1
ATOM 3115 C CA . VAL B 1 68 ? 61.214 -3.158 14.024 1.00 41.87 68 VAL B CA 1
ATOM 3116 C C . VAL B 1 68 ? 60.596 -4.323 13.272 1.00 40.79 68 VAL B C 1
ATOM 3117 O O . VAL B 1 68 ? 60.171 -4.181 12.130 1.00 40.66 68 VAL B O 1
ATOM 3121 N N . SER B 1 69 ? 60.543 -5.483 13.910 1.00 39.15 69 SER B N 1
ATOM 3122 C CA . SER B 1 69 ? 59.962 -6.637 13.265 1.00 37.94 69 SER B CA 1
ATOM 3123 C C . SER B 1 69 ? 58.452 -6.633 13.474 1.00 39.65 69 SER B C 1
ATOM 3124 O O . SER B 1 69 ? 57.901 -5.849 14.266 1.00 39.85 69 SER B O 1
ATOM 3127 N N . GLU B 1 70 ? 57.804 -7.534 12.757 1.00 38.33 70 GLU B N 1
ATOM 3128 C CA . GLU B 1 70 ? 56.383 -7.764 12.869 1.00 40.38 70 GLU B CA 1
ATOM 3129 C C . GLU B 1 70 ? 56.004 -8.323 14.243 1.00 39.00 70 GLU B C 1
ATOM 3130 O O . GLU B 1 70 ? 54.970 -7.971 14.790 1.00 39.58 70 GLU B O 1
ATOM 3136 N N . HIS B 1 71 ? 56.831 -9.205 14.794 1.00 37.25 71 HIS B N 1
ATOM 3137 C CA . HIS B 1 71 ? 56.535 -9.768 16.117 1.00 35.45 71 HIS B CA 1
ATOM 3138 C C . HIS B 1 71 ? 56.533 -8.620 17.152 1.00 34.36 71 HIS B C 1
ATOM 3139 O O . HIS B 1 71 ? 55.650 -8.546 18.003 1.00 32.77 71 HIS B O 1
ATOM 3146 N N . ALA B 1 72 ? 57.508 -7.718 17.069 1.00 33.25 72 ALA B N 1
ATOM 3147 C CA . ALA B 1 72 ? 57.510 -6.522 17.932 1.00 34.29 72 ALA B CA 1
ATOM 3148 C C . ALA B 1 72 ? 56.236 -5.685 17.802 1.00 34.48 72 ALA B C 1
ATOM 3149 O O . ALA B 1 72 ? 55.645 -5.282 18.807 1.00 34.85 72 ALA B O 1
ATOM 3151 N N . TRP B 1 73 ? 55.811 -5.428 16.563 1.00 34.24 73 TRP B N 1
ATOM 3152 C CA . TRP B 1 73 ? 54.618 -4.605 16.283 1.00 33.18 73 TRP B CA 1
ATOM 3153 C C . TRP B 1 73 ? 53.332 -5.246 16.810 1.00 31.95 73 TRP B C 1
ATOM 3154 O O . TRP B 1 73 ? 52.445 -4.544 17.326 1.00 33.63 73 TRP B O 1
ATOM 3165 N N . ARG B 1 74 ? 53.230 -6.568 16.685 1.00 31.03 74 ARG B N 1
ATOM 3166 C CA . ARG B 1 74 ? 52.039 -7.302 17.105 1.00 31.04 74 ARG B CA 1
ATOM 3167 C C . ARG B 1 74 ? 51.866 -7.472 18.630 1.00 30.86 74 ARG B C 1
ATOM 3168 O O . ARG B 1 74 ? 50.881 -8.077 19.077 1.00 29.50 74 ARG B O 1
ATOM 3176 N N . THR B 1 75 ? 52.813 -6.982 19.413 1.00 28.44 75 THR B N 1
ATOM 3177 C CA . THR B 1 75 ? 52.705 -7.057 20.869 1.00 30.51 75 THR B CA 1
ATOM 3178 C C . THR B 1 75 ? 51.485 -6.317 21.383 1.00 30.90 75 THR B C 1
ATOM 3179 O O . THR B 1 75 ? 51.030 -5.358 20.772 1.00 31.47 75 THR B O 1
ATOM 3183 N N . GLY B 1 76 ? 50.972 -6.771 22.525 1.00 30.58 76 GLY B N 1
ATOM 3184 C CA . GLY B 1 76 ? 49.915 -6.070 23.223 1.00 30.56 76 GLY B CA 1
ATOM 3185 C C . GLY B 1 76 ? 50.531 -5.201 24.306 1.00 30.36 76 GLY B C 1
ATOM 3186 O O . GLY B 1 76 ? 51.734 -4.855 24.248 1.00 31.12 76 GLY B O 1
ATOM 3187 N N . GLY B 1 77 ? 49.715 -4.859 25.304 1.00 30.67 77 GLY B N 1
ATOM 3188 C CA . GLY B 1 77 ? 50.169 -4.048 26.453 1.00 33.22 77 GLY B CA 1
ATOM 3189 C C . GLY B 1 77 ? 50.554 -2.642 26.026 1.00 33.29 77 GLY B C 1
ATOM 3190 O O . GLY B 1 77 ? 50.124 -2.204 24.974 1.00 30.38 77 GLY B O 1
ATOM 3191 N N . SER B 1 78 ? 51.353 -1.941 26.835 1.00 31.21 78 SER B N 1
ATOM 3192 C CA . SER B 1 78 ? 51.789 -0.594 26.480 1.00 33.04 78 SER B CA 1
ATOM 3193 C C . SER B 1 78 ? 52.568 -0.524 25.165 1.00 32.24 78 SER B C 1
ATOM 3194 O O . SER B 1 78 ? 53.114 -1.541 24.690 1.00 27.49 78 SER B O 1
ATOM 3197 N N . ARG B 1 79 ? 52.622 0.681 24.593 1.00 28.96 79 ARG B N 1
ATOM 3198 C CA . ARG B 1 79 ? 53.116 0.850 23.225 1.00 28.45 79 ARG B CA 1
ATOM 3199 C C . ARG B 1 79 ? 53.803 2.220 23.015 1.00 29.28 79 ARG B C 1
ATOM 3200 O O . ARG B 1 79 ? 53.264 3.274 23.397 1.00 28.21 79 ARG B O 1
ATOM 3208 N N . MET B 1 80 ? 54.991 2.171 22.427 1.00 29.27 80 MET B N 1
ATOM 3209 C CA . MET B 1 80 ? 55.791 3.353 22.094 1.00 32.73 80 MET B CA 1
ATOM 3210 C C . MET B 1 80 ? 55.291 3.882 20.750 1.00 33.75 80 MET B C 1
ATOM 3211 O O . MET B 1 80 ? 55.453 5.073 20.420 1.00 35.61 80 MET B O 1
ATOM 3216 N N . PHE B 1 81 ? 54.692 2.968 19.989 1.00 34.89 81 PHE B N 1
ATOM 3217 C CA . PHE B 1 81 ? 54.086 3.238 18.684 1.00 35.84 81 PHE B CA 1
ATOM 3218 C C . PHE B 1 81 ? 55.125 3.299 17.583 1.00 37.02 81 PHE B C 1
ATOM 3219 O O . PHE B 1 81 ? 55.204 4.274 16.835 1.00 35.78 81 PHE B O 1
ATOM 3227 N N . ILE B 1 82 ? 55.930 2.246 17.490 1.00 38.29 82 ILE B N 1
ATOM 3228 C CA . ILE B 1 82 ? 56.971 2.190 16.483 1.00 36.01 82 ILE B CA 1
ATOM 3229 C C . ILE B 1 82 ? 56.457 1.458 15.273 1.00 38.27 82 ILE B C 1
ATOM 3230 O O . ILE B 1 82 ? 55.764 0.438 15.372 1.00 34.76 82 ILE B O 1
ATOM 3235 N N . LYS B 1 83 ? 56.818 1.987 14.115 1.00 38.70 83 LYS B N 1
ATOM 3236 C CA . LYS B 1 83 ? 56.301 1.518 12.860 1.00 40.13 83 LYS B CA 1
ATOM 3237 C C . LYS B 1 83 ? 57.031 0.280 12.363 1.00 41.24 83 LYS B C 1
ATOM 3238 O O . LYS B 1 83 ? 58.268 0.223 12.388 1.00 42.45 83 LYS B O 1
ATOM 3244 N N . VAL B 1 84 ? 56.280 -0.720 11.917 1.00 40.64 84 VAL B N 1
ATOM 3245 C CA . VAL B 1 84 ? 56.926 -1.932 11.454 1.00 43.68 84 VAL B CA 1
ATOM 3246 C C . VAL B 1 84 ? 57.872 -1.629 10.286 1.00 45.98 84 VAL B C 1
ATOM 3247 O O . VAL B 1 84 ? 57.639 -0.704 9.498 1.00 43.75 84 VAL B O 1
ATOM 3251 N N . GLY B 1 85 ? 58.946 -2.404 10.190 1.00 48.43 85 GLY B N 1
ATOM 3252 C CA . GLY B 1 85 ? 59.944 -2.189 9.149 1.00 48.65 85 GLY B CA 1
ATOM 3253 C C . GLY B 1 85 ? 60.704 -0.881 9.289 1.00 49.56 85 GLY B C 1
ATOM 3254 O O . GLY B 1 85 ? 61.598 -0.614 8.498 1.00 52.26 85 GLY B O 1
ATOM 3255 N N . SER B 1 86 ? 60.367 -0.057 10.282 1.00 49.34 86 SER B N 1
ATOM 3256 C CA . SER B 1 86 ? 61.103 1.195 10.505 1.00 48.55 86 SER B CA 1
ATOM 3257 C C . SER B 1 86 ? 62.381 0.991 11.341 1.00 49.64 86 SER B C 1
ATOM 3258 O O . SER B 1 86 ? 62.639 -0.110 11.846 1.00 48.36 86 SER B O 1
ATOM 3261 N N . GLN B 1 87 ? 63.173 2.055 11.484 1.00 48.59 87 GLN B N 1
ATOM 3262 C CA . GLN B 1 87 ? 64.419 1.996 12.248 1.00 50.27 87 GLN B CA 1
ATOM 3263 C C . GLN B 1 87 ? 64.471 2.957 13.425 1.00 50.87 87 GLN B C 1
ATOM 3264 O O . GLN B 1 87 ? 64.356 4.183 13.268 1.00 50.10 87 GLN B O 1
ATOM 3270 N N . VAL B 1 88 ? 64.639 2.401 14.621 1.00 49.87 88 VAL B N 1
ATOM 3271 C CA . VAL B 1 88 ? 64.674 3.231 15.817 1.00 49.56 88 VAL B CA 1
ATOM 3272 C C . VAL B 1 88 ? 66.013 3.009 16.478 1.00 48.96 88 VAL B C 1
ATOM 3273 O O . VAL B 1 88 ? 66.568 1.909 16.404 1.00 51.11 88 VAL B O 1
ATOM 3277 N N . SER B 1 89 ? 66.545 4.043 17.119 1.00 47.39 89 SER B N 1
ATOM 3278 C CA . SER B 1 89 ? 67.825 3.905 17.791 1.00 46.52 89 SER B CA 1
ATOM 3279 C C . SER B 1 89 ? 67.658 3.167 19.113 1.00 48.34 89 SER B C 1
ATOM 3280 O O . SER B 1 89 ? 66.634 3.313 19.817 1.00 47.61 89 SER B O 1
ATOM 3283 N N . VAL B 1 90 ? 68.676 2.382 19.450 1.00 47.36 90 VAL B N 1
ATOM 3284 C CA . VAL B 1 90 ? 68.718 1.716 20.730 1.00 46.88 90 VAL B CA 1
ATOM 3285 C C . VAL B 1 90 ? 68.305 2.669 21.845 1.00 46.88 90 VAL B C 1
ATOM 3286 O O . VAL B 1 90 ? 67.552 2.290 22.740 1.00 46.74 90 VAL B O 1
ATOM 3290 N N . SER B 1 91 ? 68.785 3.910 21.786 1.00 45.33 91 SER B N 1
ATOM 3291 C CA . SER B 1 91 ? 68.478 4.912 22.812 1.00 44.65 91 SER B CA 1
ATOM 3292 C C . SER B 1 91 ? 67.012 5.331 22.867 1.00 43.37 91 SER B C 1
ATOM 3293 O O . SER B 1 91 ? 66.446 5.527 23.945 1.00 45.20 91 SER B O 1
ATOM 3296 N N . ASP B 1 92 ? 66.395 5.489 21.707 1.00 42.43 92 ASP B N 1
ATOM 3297 C CA . ASP B 1 92 ? 64.973 5.857 21.660 1.00 39.26 92 ASP B CA 1
ATOM 3298 C C . ASP B 1 92 ? 64.133 4.687 22.229 1.00 36.98 92 ASP B C 1
ATOM 3299 O O . ASP B 1 92 ? 63.211 4.906 22.990 1.00 36.50 92 ASP B O 1
ATOM 3304 N N . LEU B 1 93 ? 64.484 3.464 21.848 1.00 35.36 93 LEU B N 1
ATOM 3305 C CA . LEU B 1 93 ? 63.791 2.260 22.310 1.00 37.19 93 LEU B CA 1
ATOM 3306 C C . LEU B 1 93 ? 63.846 2.134 23.829 1.00 37.44 93 LEU B C 1
ATOM 3307 O O . LEU B 1 93 ? 62.847 1.808 24.477 1.00 39.33 93 LEU B O 1
ATOM 3312 N N . LEU B 1 94 ? 65.025 2.403 24.379 1.00 36.78 94 LEU B N 1
ATOM 3313 C CA . LEU B 1 94 ? 65.283 2.373 25.804 1.00 37.74 94 LEU B CA 1
ATOM 3314 C C . LEU B 1 94 ? 64.430 3.399 26.534 1.00 37.84 94 LEU B C 1
ATOM 3315 O O . LEU B 1 94 ? 63.938 3.145 27.636 1.00 35.89 94 LEU B O 1
ATOM 3320 N N . HIS B 1 95 ? 64.255 4.570 25.929 1.00 36.74 95 HIS B N 1
ATOM 3321 C CA . HIS B 1 95 ? 63.367 5.559 26.488 1.00 35.89 95 HIS B CA 1
ATOM 3322 C C . HIS B 1 95 ? 61.938 5.017 26.439 1.00 35.48 95 HIS B C 1
ATOM 3323 O O . HIS B 1 95 ? 61.157 5.192 27.393 1.00 37.29 95 HIS B O 1
ATOM 3330 N N . GLY B 1 96 ? 61.597 4.363 25.336 1.00 34.85 96 GLY B N 1
ATOM 3331 C CA . GLY B 1 96 ? 60.249 3.788 25.182 1.00 35.22 96 GLY B CA 1
ATOM 3332 C C . GLY B 1 96 ? 59.989 2.719 26.247 1.00 34.36 96 GLY B C 1
ATOM 3333 O O . GLY B 1 96 ? 58.942 2.708 26.885 1.00 35.59 96 GLY B O 1
ATOM 3334 N N . ILE B 1 97 ? 60.963 1.841 26.442 1.00 33.53 97 ILE B N 1
ATOM 3335 C CA . ILE B 1 97 ? 60.853 0.732 27.391 1.00 32.50 97 ILE B CA 1
ATOM 3336 C C . ILE B 1 97 ? 60.734 1.284 28.801 1.00 35.29 97 ILE B C 1
ATOM 3337 O O . ILE B 1 97 ? 59.764 1.015 29.495 1.00 34.70 97 ILE B O 1
ATOM 3342 N N . ILE B 1 98 ? 61.728 2.081 29.190 1.00 35.14 98 ILE B N 1
ATOM 3343 C CA . ILE B 1 98 ? 61.836 2.647 30.517 1.00 35.49 98 ILE B CA 1
ATOM 3344 C C . ILE B 1 98 ? 60.727 3.591 30.945 1.00 35.20 98 ILE B C 1
ATOM 3345 O O . ILE B 1 98 ? 60.160 3.433 32.024 1.00 36.54 98 ILE B O 1
ATOM 3350 N N . ILE B 1 99 ? 60.417 4.572 30.108 1.00 36.33 99 ILE B N 1
ATOM 3351 C CA . ILE B 1 99 ? 59.447 5.606 30.469 1.00 32.84 99 ILE B CA 1
ATOM 3352 C C . ILE B 1 99 ? 58.006 5.230 30.101 1.00 33.18 99 ILE B C 1
ATOM 3353 O O . ILE B 1 99 ? 57.063 5.493 30.860 1.00 34.90 99 ILE B O 1
ATOM 3358 N N . GLN B 1 100 ? 57.831 4.625 28.938 1.00 31.30 100 GLN B N 1
ATOM 3359 C CA . GLN B 1 100 ? 56.479 4.266 28.498 1.00 33.23 100 GLN B CA 1
ATOM 3360 C C . GLN B 1 100 ? 56.166 2.779 28.712 1.00 32.76 100 GLN B C 1
ATOM 3361 O O . GLN B 1 100 ? 55.024 2.369 28.560 1.00 31.31 100 GLN B O 1
ATOM 3367 N N . SER B 1 101 ? 57.179 1.981 29.046 1.00 31.19 101 SER B N 1
ATOM 3368 C CA . SER B 1 101 ? 56.939 0.556 29.248 1.00 35.49 101 SER B CA 1
ATOM 3369 C C . SER B 1 101 ? 56.396 -0.031 27.928 1.00 32.80 101 SER B C 1
ATOM 3370 O O . SER B 1 101 ? 55.523 -0.871 27.942 1.00 29.75 101 SER B O 1
ATOM 3373 N N . GLY B 1 102 ? 56.909 0.445 26.789 1.00 32.15 102 GLY B N 1
ATOM 3374 C CA . GLY B 1 102 ? 56.448 -0.032 25.504 1.00 28.70 102 GLY B CA 1
ATOM 3375 C C . GLY B 1 102 ? 56.859 -1.473 25.255 1.00 27.94 102 GLY B C 1
ATOM 3376 O O . GLY B 1 102 ? 58.052 -1.789 25.289 1.00 29.52 102 GLY B O 1
ATOM 3377 N N . ASN B 1 103 ? 55.895 -2.355 25.006 1.00 28.80 103 ASN B N 1
ATOM 3378 C CA . ASN B 1 103 ? 56.244 -3.768 24.698 1.00 30.49 103 ASN B CA 1
ATOM 3379 C C . ASN B 1 103 ? 56.807 -3.933 23.292 1.00 31.44 103 ASN B C 1
ATOM 3380 O O . ASN B 1 103 ? 57.646 -4.826 23.028 1.00 32.13 103 ASN B O 1
ATOM 3385 N N . ASP B 1 104 ? 56.343 -3.086 22.379 1.00 30.48 104 ASP B N 1
ATOM 3386 C CA . ASP B 1 104 ? 56.910 -3.102 21.033 1.00 30.87 104 ASP B CA 1
ATOM 3387 C C . ASP B 1 104 ? 58.401 -2.755 21.114 1.00 30.97 104 ASP B C 1
ATOM 3388 O O . ASP B 1 104 ? 59.229 -3.471 20.577 1.00 30.63 104 ASP B O 1
ATOM 3393 N N . ALA B 1 105 ? 58.739 -1.655 21.785 1.00 31.81 105 ALA B N 1
ATOM 3394 C CA . ALA B 1 105 ? 60.154 -1.340 21.972 1.00 32.28 105 ALA B CA 1
ATOM 3395 C C . ALA B 1 105 ? 60.914 -2.470 22.669 1.00 31.65 105 ALA B C 1
ATOM 3396 O O . ALA B 1 105 ? 62.023 -2.814 22.256 1.00 33.69 105 ALA B O 1
ATOM 3398 N N . SER B 1 106 ? 60.320 -3.040 23.723 1.00 31.10 106 SER B N 1
ATOM 3399 C CA . SER B 1 106 ? 60.982 -4.088 24.489 1.00 29.25 106 SER B CA 1
ATOM 3400 C C . SER B 1 106 ? 61.336 -5.223 23.587 1.00 29.37 106 SER B C 1
ATOM 3401 O O . SER B 1 106 ? 62.477 -5.665 23.580 1.00 27.55 106 SER B O 1
ATOM 3404 N N . VAL B 1 107 ? 60.357 -5.700 22.827 1.00 29.78 107 VAL B N 1
ATOM 3405 C CA . VAL B 1 107 ? 60.599 -6.834 21.942 1.00 31.90 107 VAL B CA 1
ATOM 3406 C C . VAL B 1 107 ? 61.592 -6.493 20.816 1.00 34.52 107 VAL B C 1
ATOM 3407 O O . VAL B 1 107 ? 62.420 -7.323 20.448 1.00 36.28 107 VAL B O 1
ATOM 3411 N N . ALA B 1 108 ? 61.527 -5.272 20.280 1.00 34.23 108 ALA B N 1
ATOM 3412 C CA . ALA B 1 108 ? 62.482 -4.881 19.229 1.00 35.72 108 ALA B CA 1
ATOM 3413 C C . ALA B 1 108 ? 63.909 -4.860 19.775 1.00 35.60 108 ALA B C 1
ATOM 3414 O O . ALA B 1 108 ? 64.831 -5.373 19.143 1.00 37.92 108 ALA B O 1
ATOM 3416 N N . LEU B 1 109 ? 64.108 -4.279 20.948 1.00 35.53 109 LEU B N 1
ATOM 3417 C CA . LEU B 1 109 ? 65.459 -4.289 21.512 1.00 36.43 109 LEU B CA 1
ATOM 3418 C C . LEU B 1 109 ? 65.930 -5.737 21.811 1.00 38.12 109 LEU B C 1
ATOM 3419 O O . LEU B 1 109 ? 67.065 -6.121 21.492 1.00 40.08 109 LEU B O 1
ATOM 3424 N N . ALA B 1 110 ? 65.052 -6.543 22.406 1.00 37.14 110 ALA B N 1
ATOM 3425 C CA . ALA B 1 110 ? 65.375 -7.942 22.735 1.00 39.43 110 ALA B CA 1
ATOM 3426 C C . ALA B 1 110 ? 65.862 -8.688 21.493 1.00 40.56 110 ALA B C 1
ATOM 3427 O O . ALA B 1 110 ? 66.911 -9.359 21.513 1.00 40.76 110 ALA B O 1
ATOM 3429 N N . GLU B 1 111 ? 65.100 -8.565 20.409 1.00 38.96 111 GLU B N 1
ATOM 3430 C CA . GLU B 1 111 ? 65.468 -9.203 19.155 1.00 38.58 111 GLU B CA 1
ATOM 3431 C C . GLU B 1 111 ? 66.761 -8.682 18.567 1.00 38.21 111 GLU B C 1
ATOM 3432 O O . GLU B 1 111 ? 67.537 -9.439 18.000 1.00 37.89 111 GLU B O 1
ATOM 3438 N N . HIS B 1 112 ? 66.995 -7.384 18.676 1.00 38.76 112 HIS B N 1
ATOM 3439 C CA . HIS B 1 112 ? 68.224 -6.840 18.154 1.00 40.91 112 HIS B CA 1
ATOM 3440 C C . HIS B 1 112 ? 69.423 -7.457 18.888 1.00 40.24 112 HIS B C 1
ATOM 3441 O O . HIS B 1 112 ? 70.389 -7.873 18.278 1.00 39.48 112 HIS B O 1
ATOM 3448 N N . ILE B 1 113 ? 69.338 -7.517 20.214 1.00 40.28 113 ILE B N 1
ATOM 3449 C CA . ILE B 1 113 ? 70.430 -8.030 21.028 1.00 37.11 113 ILE B CA 1
ATOM 3450 C C . ILE B 1 113 ? 70.656 -9.535 20.869 1.00 37.47 113 ILE B C 1
ATOM 3451 O O . ILE B 1 113 ? 71.802 -9.990 20.822 1.00 37.75 113 ILE B O 1
ATOM 3456 N N . ALA B 1 114 ? 69.576 -10.300 20.757 1.00 35.70 114 ALA B N 1
ATOM 3457 C CA . ALA B 1 114 ? 69.693 -11.745 20.817 1.00 38.18 114 ALA B CA 1
ATOM 3458 C C . ALA B 1 114 ? 69.212 -12.522 19.619 1.00 39.23 114 ALA B C 1
ATOM 3459 O O . ALA B 1 114 ? 69.268 -13.755 19.626 1.00 39.49 114 ALA B O 1
ATOM 3461 N N . GLY B 1 115 ? 68.735 -11.829 18.595 1.00 40.88 115 GLY B N 1
ATOM 3462 C CA . GLY B 1 115 ? 68.180 -12.519 17.438 1.00 42.18 115 GLY B CA 1
ATOM 3463 C C . GLY B 1 115 ? 66.713 -12.828 17.636 1.00 42.91 115 GLY B C 1
ATOM 3464 O O . GLY B 1 115 ? 65.882 -12.487 16.801 1.00 46.23 115 GLY B O 1
ATOM 3465 N N . SER B 1 116 ? 66.380 -13.483 18.741 1.00 42.46 116 SER B N 1
ATOM 3466 C CA . SER B 1 116 ? 64.999 -13.821 19.016 1.00 39.97 116 SER B CA 1
ATOM 3467 C C . SER B 1 116 ? 64.657 -13.467 20.449 1.00 40.73 116 SER B C 1
ATOM 3468 O O . SER B 1 116 ? 65.553 -13.259 21.291 1.00 38.28 116 SER B O 1
ATOM 3471 N N . GLU B 1 117 ? 63.359 -13.395 20.732 1.00 38.71 117 GLU B N 1
ATOM 3472 C CA . GLU B 1 117 ? 62.948 -13.072 22.078 1.00 40.40 117 GLU B CA 1
ATOM 3473 C C . GLU B 1 117 ? 63.233 -14.256 22.999 1.00 38.99 117 GLU B C 1
ATOM 3474 O O . GLU B 1 117 ? 63.586 -14.055 24.159 1.00 37.82 117 GLU B O 1
ATOM 3480 N N . ASP B 1 118 ? 63.083 -15.478 22.479 1.00 37.82 118 ASP B N 1
ATOM 3481 C CA . ASP B 1 118 ? 63.389 -16.682 23.243 1.00 38.59 118 ASP B CA 1
ATOM 3482 C C . ASP B 1 118 ? 64.869 -16.702 23.636 1.00 39.09 118 ASP B C 1
ATOM 3483 O O . ASP B 1 118 ? 65.215 -17.130 24.733 1.00 39.44 118 ASP B O 1
ATOM 3488 N N . ALA B 1 119 ? 65.745 -16.227 22.751 1.00 39.60 119 ALA B N 1
ATOM 3489 C CA . ALA B 1 119 ? 67.164 -16.214 23.064 1.00 39.67 119 ALA B CA 1
ATOM 3490 C C . ALA B 1 119 ? 67.469 -15.105 24.064 1.00 40.19 119 ALA B C 1
ATOM 3491 O O . ALA B 1 119 ? 68.395 -15.229 24.880 1.00 38.95 119 ALA B O 1
ATOM 3493 N N . PHE B 1 120 ? 66.702 -14.021 23.989 1.00 37.34 120 PHE B N 1
ATOM 3494 C CA . PHE B 1 120 ? 66.879 -12.929 24.923 1.00 37.46 120 PHE B CA 1
ATOM 3495 C C . PHE B 1 120 ? 66.442 -13.388 26.311 1.00 34.75 120 PHE B C 1
ATOM 3496 O O . PHE B 1 120 ? 67.068 -13.056 27.285 1.00 37.40 120 PHE B O 1
ATOM 3504 N N . ALA B 1 121 ? 65.368 -14.158 26.395 1.00 35.31 121 ALA B N 1
ATOM 3505 C CA . ALA B 1 121 ? 64.941 -14.671 27.703 1.00 37.94 121 ALA B CA 1
ATOM 3506 C C . ALA B 1 121 ? 66.022 -15.574 28.293 1.00 37.58 121 ALA B C 1
ATOM 3507 O O . ALA B 1 121 ? 66.199 -15.609 29.505 1.00 37.53 121 ALA B O 1
ATOM 3509 N N . ASP B 1 122 ? 66.747 -16.302 27.442 1.00 40.24 122 ASP B N 1
ATOM 3510 C CA . ASP B 1 122 ? 67.884 -17.095 27.922 1.00 41.33 122 ASP B CA 1
ATOM 3511 C C . ASP B 1 122 ? 68.932 -16.165 28.484 1.00 39.18 122 ASP B C 1
ATOM 3512 O O . ASP B 1 122 ? 69.470 -16.424 29.552 1.00 40.60 122 ASP B O 1
ATOM 3517 N N . MET B 1 123 ? 69.227 -15.079 27.771 1.00 39.39 123 MET B N 1
ATOM 3518 C CA . MET B 1 123 ? 70.153 -14.079 28.288 1.00 37.77 123 MET B CA 1
ATOM 3519 C C . MET B 1 123 ? 69.677 -13.472 29.611 1.00 36.31 123 MET B C 1
ATOM 3520 O O . MET B 1 123 ? 70.493 -13.211 30.481 1.00 34.94 123 MET B O 1
ATOM 3525 N N . MET B 1 124 ? 68.367 -13.245 29.751 1.00 34.27 124 MET B N 1
ATOM 3526 C CA . MET B 1 124 ? 67.802 -12.695 30.990 1.00 35.10 124 MET B CA 1
ATOM 3527 C C . MET B 1 124 ? 68.089 -13.662 32.155 1.00 36.74 124 MET B C 1
ATOM 3528 O O . MET B 1 124 ? 68.511 -13.257 33.240 1.00 37.32 124 MET B O 1
ATOM 3533 N N . ASN B 1 125 ? 67.844 -14.948 31.927 1.00 38.58 125 ASN B N 1
ATOM 3534 C CA . ASN B 1 125 ? 68.130 -15.940 32.961 1.00 40.92 125 ASN B CA 1
ATOM 3535 C C . ASN B 1 125 ? 69.616 -16.062 33.312 1.00 41.73 125 ASN B C 1
ATOM 3536 O O . ASN B 1 125 ? 69.960 -16.311 34.461 1.00 43.19 125 ASN B O 1
ATOM 3541 N N . THR B 1 126 ? 70.493 -15.868 32.328 1.00 43.85 126 THR B N 1
ATOM 3542 C CA . THR B 1 126 ? 71.943 -15.914 32.559 1.00 44.19 126 THR B CA 1
ATOM 3543 C C . THR B 1 126 ? 72.364 -14.693 33.370 1.00 44.70 126 THR B C 1
ATOM 3544 O O . THR B 1 126 ? 73.169 -14.781 34.306 1.00 43.82 126 THR B O 1
ATOM 3548 N N . THR B 1 127 ? 71.815 -13.544 33.006 1.00 43.27 127 THR B N 1
ATOM 3549 C CA . THR B 1 127 ? 72.084 -12.324 33.742 1.00 41.91 127 THR B CA 1
ATOM 3550 C C . THR B 1 127 ? 71.563 -12.449 35.175 1.00 41.68 127 THR B C 1
ATOM 3551 O O . THR B 1 127 ? 72.202 -11.994 36.102 1.00 42.41 127 THR B O 1
ATOM 3555 N N . ALA B 1 128 ? 70.406 -13.075 35.344 1.00 42.08 128 ALA B N 1
ATOM 3556 C CA . ALA B 1 128 ? 69.828 -13.285 36.665 1.00 43.84 128 ALA B CA 1
ATOM 3557 C C . ALA B 1 128 ? 70.782 -14.069 37.580 1.00 46.04 128 ALA B C 1
ATOM 3558 O O . ALA B 1 128 ? 71.024 -13.679 38.721 1.00 45.53 128 ALA B O 1
ATOM 3560 N N . GLN B 1 129 ? 71.323 -15.168 37.069 1.00 46.53 129 GLN B N 1
ATOM 3561 C CA . GLN B 1 129 ? 72.249 -15.989 37.845 1.00 49.68 129 GLN B CA 1
ATOM 3562 C C . GLN B 1 129 ? 73.495 -15.172 38.211 1.00 49.14 129 GLN B C 1
ATOM 3563 O O . GLN B 1 129 ? 73.985 -15.229 39.340 1.00 49.64 129 GLN B O 1
ATOM 3569 N N . LYS B 1 130 ? 73.992 -14.398 37.255 1.00 48.73 130 LYS B N 1
ATOM 3570 C CA . LYS B 1 130 ? 75.171 -13.568 37.468 1.00 50.22 130 LYS B CA 1
ATOM 3571 C C . LYS B 1 130 ? 74.994 -12.422 38.480 1.00 49.83 130 LYS B C 1
ATOM 3572 O O . LYS B 1 130 ? 75.973 -11.920 39.041 1.00 50.80 130 LYS B O 1
ATOM 3578 N N . LEU B 1 131 ? 73.752 -12.004 38.708 1.00 47.41 131 LEU B N 1
ATOM 3579 C CA . LEU B 1 131 ? 73.466 -10.947 39.677 1.00 43.58 131 LEU B CA 1
ATOM 3580 C C . LEU B 1 131 ? 73.175 -11.542 41.040 1.00 43.41 131 LEU B C 1
ATOM 3581 O O . LEU B 1 131 ? 73.083 -10.815 42.030 1.00 42.39 131 LEU B O 1
ATOM 3586 N N . GLY B 1 132 ? 73.018 -12.866 41.079 1.00 42.30 132 GLY B N 1
ATOM 3587 C CA . GLY B 1 132 ? 72.707 -13.565 42.310 1.00 41.14 132 GLY B CA 1
ATOM 3588 C C . GLY B 1 132 ? 71.220 -13.508 42.585 1.00 42.94 132 GLY B C 1
ATOM 3589 O O . GLY B 1 132 ? 70.796 -13.629 43.728 1.00 42.87 132 GLY B O 1
ATOM 3590 N N . LEU B 1 133 ? 70.403 -13.308 41.552 1.00 41.76 133 LEU B N 1
ATOM 3591 C CA . LEU B 1 133 ? 68.975 -13.292 41.801 1.00 42.19 133 LEU B CA 1
ATOM 3592 C C . LEU B 1 133 ? 68.671 -14.715 42.201 1.00 43.77 133 LEU B C 1
ATOM 3593 O O . LEU B 1 133 ? 69.204 -15.642 41.613 1.00 47.68 133 LEU B O 1
ATOM 3598 N N . THR B 1 134 ? 67.830 -14.906 43.199 1.00 43.99 134 THR B N 1
ATOM 3599 C CA . THR B 1 134 ? 67.624 -16.251 43.711 1.00 45.08 134 THR B CA 1
ATOM 3600 C C . THR B 1 134 ? 66.256 -16.763 43.377 1.00 44.76 134 THR B C 1
ATOM 3601 O O . THR B 1 134 ? 65.991 -17.970 43.431 1.00 46.92 134 THR B O 1
ATOM 3605 N N . ASN B 1 135 ? 65.373 -15.850 43.024 1.00 38.63 135 ASN B N 1
ATOM 3606 C CA . ASN B 1 135 ? 63.998 -16.240 42.843 1.00 37.59 135 ASN B CA 1
ATOM 3607 C C . ASN B 1 135 ? 63.359 -15.624 41.622 1.00 34.48 135 ASN B C 1
ATOM 3608 O O . ASN B 1 135 ? 62.202 -15.229 41.642 1.00 31.74 135 ASN B O 1
ATOM 3613 N N . SER B 1 136 ? 64.136 -15.570 40.548 1.00 35.07 136 SER B N 1
ATOM 3614 C CA . SER B 1 136 ? 63.682 -14.965 39.311 1.00 35.01 136 SER B CA 1
ATOM 3615 C C . SER B 1 136 ? 63.856 -15.886 38.096 1.00 35.33 136 SER B C 1
ATOM 3616 O O . SER B 1 136 ? 64.914 -16.472 37.908 1.00 34.65 136 SER B O 1
ATOM 3619 N N . HIS B 1 137 ? 62.819 -15.992 37.268 1.00 33.83 137 HIS B N 1
ATOM 3620 C CA . HIS B 1 137 ? 62.959 -16.717 36.012 1.00 35.28 137 HIS B CA 1
ATOM 3621 C C . HIS B 1 137 ? 62.148 -16.021 34.948 1.00 35.81 137 HIS B C 1
ATOM 3622 O O . HIS B 1 137 ? 61.036 -15.596 35.196 1.00 35.12 137 HIS B O 1
ATOM 3629 N N . PHE B 1 138 ? 62.712 -15.916 33.751 1.00 39.08 138 PHE B N 1
ATOM 3630 C CA . PHE B 1 138 ? 62.072 -15.140 32.686 1.00 40.07 138 PHE B CA 1
ATOM 3631 C C . PHE B 1 138 ? 61.735 -15.927 31.433 1.00 39.59 138 PHE B C 1
ATOM 3632 O O . PHE B 1 138 ? 62.580 -16.641 30.906 1.00 39.66 138 PHE B O 1
ATOM 3640 N N . MET B 1 139 ? 60.496 -15.772 30.972 1.00 40.28 139 MET B N 1
ATOM 3641 C CA . MET B 1 139 ? 59.992 -16.402 29.751 1.00 38.74 139 MET B CA 1
ATOM 3642 C C . MET B 1 139 ? 59.921 -15.410 28.553 1.00 38.44 139 MET B C 1
ATOM 3643 O O . MET B 1 139 ? 59.863 -15.832 27.406 1.00 36.10 139 MET B O 1
ATOM 3648 N N . ASP B 1 140 ? 59.930 -14.103 28.819 1.00 36.04 140 ASP B N 1
ATOM 3649 C CA . ASP B 1 140 ? 59.942 -13.107 27.727 1.00 35.82 140 ASP B CA 1
ATOM 3650 C C . ASP B 1 140 ? 60.523 -11.769 28.156 1.00 35.07 140 ASP B C 1
ATOM 3651 O O . ASP B 1 140 ? 60.909 -11.592 29.301 1.00 33.94 140 ASP B O 1
ATOM 3656 N N . ALA B 1 141 ? 60.585 -10.817 27.229 1.00 34.30 141 ALA B N 1
ATOM 3657 C CA . ALA B 1 141 ? 61.188 -9.530 27.513 1.00 31.88 141 ALA B CA 1
ATOM 3658 C C . ALA B 1 141 ? 60.240 -8.518 28.119 1.00 31.55 141 ALA B C 1
ATOM 3659 O O . ALA B 1 141 ? 60.668 -7.419 28.495 1.00 31.31 141 ALA B O 1
ATOM 3661 N N . THR B 1 142 ? 58.958 -8.853 28.201 1.00 33.08 142 THR B N 1
ATOM 3662 C CA . THR B 1 142 ? 57.966 -7.860 28.620 1.00 31.81 142 THR B CA 1
ATOM 3663 C C . THR B 1 142 ? 57.260 -8.103 29.947 1.00 33.41 142 THR B C 1
ATOM 3664 O O . THR B 1 142 ? 56.793 -7.148 30.584 1.00 33.33 142 THR B O 1
ATOM 3668 N N . GLY B 1 143 ? 57.165 -9.363 30.356 1.00 31.26 143 GLY B N 1
ATOM 3669 C CA . GLY B 1 143 ? 56.432 -9.701 31.578 1.00 31.54 143 GLY B CA 1
ATOM 3670 C C . GLY B 1 143 ? 55.017 -10.243 31.377 1.00 32.05 143 GLY B C 1
ATOM 3671 O O . GLY B 1 143 ? 54.170 -10.085 32.254 1.00 30.29 143 GLY B O 1
ATOM 3672 N N . LEU B 1 144 ? 54.754 -10.888 30.237 1.00 33.18 144 LEU B N 1
ATOM 3673 C CA . LEU B 1 144 ? 53.437 -11.466 29.977 1.00 35.45 144 LEU B CA 1
ATOM 3674 C C . LEU B 1 144 ? 53.157 -12.518 31.046 1.00 35.52 144 LEU B C 1
ATOM 3675 O O . LEU B 1 144 ? 54.076 -13.177 31.484 1.00 33.70 144 LEU B O 1
ATOM 3680 N N . PRO B 1 145 ? 51.885 -12.663 31.458 1.00 36.32 145 PRO B N 1
ATOM 3681 C CA . PRO B 1 145 ? 51.500 -13.605 32.508 1.00 40.10 145 PRO B CA 1
ATOM 3682 C C . PRO B 1 145 ? 51.882 -15.025 32.105 1.00 40.74 145 PRO B C 1
ATOM 3683 O O . PRO B 1 145 ? 51.433 -15.509 31.079 1.00 40.03 145 PRO B O 1
ATOM 3687 N N . ASN B 1 146 ? 52.716 -15.668 32.905 1.00 42.36 146 ASN B N 1
ATOM 3688 C CA . ASN B 1 146 ? 53.117 -17.054 32.663 1.00 44.71 146 ASN B CA 1
ATOM 3689 C C . ASN B 1 146 ? 53.508 -17.639 34.007 1.00 45.25 146 ASN B C 1
ATOM 3690 O O . ASN B 1 146 ? 54.146 -16.959 34.808 1.00 45.78 146 ASN B O 1
ATOM 3695 N N . PRO B 1 147 ? 53.112 -18.897 34.274 1.00 45.89 147 PRO B N 1
ATOM 3696 C CA . PRO B 1 147 ? 53.497 -19.543 35.526 1.00 44.12 147 PRO B CA 1
ATOM 3697 C C . PRO B 1 147 ? 54.998 -19.682 35.742 1.00 41.31 147 PRO B C 1
ATOM 3698 O O . PRO B 1 147 ? 55.433 -19.697 36.876 1.00 42.26 147 PRO B O 1
ATOM 3702 N N . ASP B 1 148 ? 55.791 -19.767 34.685 1.00 39.05 148 ASP B N 1
ATOM 3703 C CA . ASP B 1 148 ? 57.237 -19.869 34.865 1.00 36.49 148 ASP B CA 1
ATOM 3704 C C . ASP B 1 148 ? 57.940 -18.517 34.702 1.00 35.23 148 ASP B C 1
ATOM 3705 O O . ASP B 1 148 ? 59.161 -18.457 34.547 1.00 34.02 148 ASP B O 1
ATOM 3710 N N . HIS B 1 149 ? 57.165 -17.436 34.747 1.00 34.47 149 HIS B N 1
ATOM 3711 C CA . HIS B 1 149 ? 57.756 -16.074 34.643 1.00 34.67 149 HIS B CA 1
ATOM 3712 C C . HIS B 1 149 ? 57.482 -15.342 35.967 1.00 29.89 149 HIS B C 1
ATOM 3713 O O . HIS B 1 149 ? 56.363 -14.922 36.224 1.00 30.34 149 HIS B O 1
ATOM 3720 N N . TYR B 1 150 ? 58.499 -15.203 36.804 1.00 30.14 150 TYR B N 1
ATOM 3721 C CA . TYR B 1 150 ? 58.291 -14.658 38.152 1.00 31.94 150 TYR B CA 1
ATOM 3722 C C . TYR B 1 150 ? 59.568 -13.974 38.645 1.00 31.79 150 TYR B C 1
ATOM 3723 O O . TYR B 1 150 ? 60.636 -14.170 38.072 1.00 33.18 150 TYR B O 1
ATOM 3732 N N . SER B 1 151 ? 59.452 -13.169 39.702 1.00 32.71 151 SER B N 1
ATOM 3733 C CA . SER B 1 151 ? 60.618 -12.559 40.358 1.00 32.94 151 SER B CA 1
ATOM 3734 C C . SER B 1 151 ? 60.206 -12.307 41.819 1.00 33.52 151 SER B C 1
ATOM 3735 O O . SER B 1 151 ? 59.160 -12.775 42.252 1.00 37.92 151 SER B O 1
ATOM 3738 N N . SER B 1 152 ? 61.004 -11.561 42.568 1.00 32.14 152 SER B N 1
ATOM 3739 C CA . SER B 1 152 ? 60.694 -11.306 43.979 1.00 32.65 152 SER B CA 1
ATOM 3740 C C . SER B 1 152 ? 61.055 -9.878 44.324 1.00 31.53 152 SER B C 1
ATOM 3741 O O . SER B 1 152 ? 61.819 -9.230 43.601 1.00 33.62 152 SER B O 1
ATOM 3744 N N . ALA B 1 153 ? 60.521 -9.395 45.435 1.00 30.68 153 ALA B N 1
ATOM 3745 C CA . ALA B 1 153 ? 60.806 -8.040 45.843 1.00 31.61 153 ALA B CA 1
ATOM 3746 C C . ALA B 1 153 ? 62.305 -7.901 46.064 1.00 33.35 153 ALA B C 1
ATOM 3747 O O . ALA B 1 153 ? 62.905 -6.874 45.719 1.00 34.19 153 ALA B O 1
ATOM 3749 N N . ARG B 1 154 ? 62.922 -8.936 46.626 1.00 31.66 154 ARG B N 1
ATOM 3750 C CA . ARG B 1 154 ? 64.362 -8.877 46.908 1.00 32.67 154 ARG B CA 1
ATOM 3751 C C . ARG B 1 154 ? 65.178 -8.879 45.628 1.00 33.91 154 ARG B C 1
ATOM 3752 O O . ARG B 1 154 ? 66.164 -8.129 45.493 1.00 31.22 154 ARG B O 1
ATOM 3760 N N . ASP B 1 155 ? 64.788 -9.732 44.679 1.00 34.38 155 ASP B N 1
ATOM 3761 C CA . ASP B 1 155 ? 65.535 -9.813 43.434 1.00 34.70 155 ASP B CA 1
ATOM 3762 C C . ASP B 1 155 ? 65.416 -8.500 42.669 1.00 33.10 155 ASP B C 1
ATOM 3763 O O . ASP B 1 155 ? 66.388 -8.015 42.101 1.00 32.66 155 ASP B O 1
ATOM 3768 N N . MET B 1 156 ? 64.214 -7.940 42.646 1.00 33.09 156 MET B N 1
ATOM 3769 C CA . MET B 1 156 ? 63.996 -6.672 41.949 1.00 31.87 156 MET B CA 1
ATOM 3770 C C . MET B 1 156 ? 64.846 -5.572 42.580 1.00 32.25 156 MET B C 1
ATOM 3771 O O . MET B 1 156 ? 65.358 -4.703 41.883 1.00 31.88 156 MET B O 1
ATOM 3776 N N . ALA B 1 157 ? 64.996 -5.622 43.902 1.00 32.22 157 ALA B N 1
ATOM 3777 C CA . ALA B 1 157 ? 65.807 -4.651 44.631 1.00 32.92 157 ALA B CA 1
ATOM 3778 C C . ALA B 1 157 ? 67.284 -4.780 44.235 1.00 32.87 157 ALA B C 1
ATOM 3779 O O . ALA B 1 157 ? 67.990 -3.787 44.006 1.00 29.26 157 ALA B O 1
ATOM 3781 N N . VAL B 1 158 ? 67.744 -6.020 44.148 1.00 33.04 158 VAL B N 1
ATOM 3782 C CA . VAL B 1 158 ? 69.094 -6.292 43.685 1.00 33.48 158 VAL B CA 1
ATOM 3783 C C . VAL B 1 158 ? 69.299 -5.771 42.255 1.00 33.18 158 VAL B C 1
ATOM 3784 O O . VAL B 1 158 ? 70.325 -5.183 41.935 1.00 32.34 158 VAL B O 1
ATOM 3788 N N . LEU B 1 159 ? 68.313 -5.966 41.388 1.00 33.39 159 LEU B N 1
ATOM 3789 C CA . LEU B 1 159 ? 68.445 -5.518 39.987 1.00 31.40 159 LEU B CA 1
ATOM 3790 C C . LEU B 1 159 ? 68.380 -3.986 39.920 1.00 32.60 159 LEU B C 1
ATOM 3791 O O . LEU B 1 159 ? 69.167 -3.326 39.226 1.00 31.99 159 LEU B O 1
ATOM 3796 N N . ALA B 1 160 ? 67.446 -3.411 40.657 1.00 32.26 160 ALA B N 1
ATOM 3797 C CA . ALA B 1 160 ? 67.388 -1.960 40.730 1.00 33.37 160 ALA B CA 1
ATOM 3798 C C . ALA B 1 160 ? 68.766 -1.401 41.120 1.00 33.27 160 ALA B C 1
ATOM 3799 O O . ALA B 1 160 ? 69.254 -0.429 40.539 1.00 35.10 160 ALA B O 1
ATOM 3801 N N . ARG B 1 161 ? 69.403 -2.016 42.095 1.00 34.24 161 ARG B N 1
ATOM 3802 C CA . ARG B 1 161 ? 70.675 -1.485 42.531 1.00 35.06 161 ARG B CA 1
ATOM 3803 C C . ARG B 1 161 ? 71.711 -1.529 41.409 1.00 34.91 161 ARG B C 1
ATOM 3804 O O . ARG B 1 161 ? 72.434 -0.553 41.202 1.00 36.36 161 ARG B O 1
ATOM 3812 N N . ALA B 1 162 ? 71.783 -2.643 40.687 1.00 34.73 162 ALA B N 1
ATOM 3813 C CA . ALA B 1 162 ? 72.734 -2.757 39.579 1.00 36.41 162 ALA B CA 1
ATOM 3814 C C . ALA B 1 162 ? 72.489 -1.637 38.561 1.00 37.39 162 ALA B C 1
ATOM 3815 O O . ALA B 1 162 ? 73.417 -0.996 38.084 1.00 39.07 162 ALA B O 1
ATOM 3817 N N . ILE B 1 163 ? 71.220 -1.402 38.247 1.00 36.71 163 ILE B N 1
ATOM 3818 C CA . ILE B 1 163 ? 70.830 -0.358 37.327 1.00 36.17 163 ILE B CA 1
ATOM 3819 C C . ILE B 1 163 ? 71.157 1.023 37.861 1.00 36.03 163 ILE B C 1
ATOM 3820 O O . ILE B 1 163 ? 71.703 1.829 37.148 1.00 36.01 163 ILE B O 1
ATOM 3825 N N . ILE B 1 164 ? 70.800 1.293 39.117 1.00 38.68 164 ILE B N 1
ATOM 3826 C CA . ILE B 1 164 ? 70.943 2.630 39.698 1.00 39.53 164 ILE B CA 1
ATOM 3827 C C . ILE B 1 164 ? 72.402 3.100 39.692 1.00 43.37 164 ILE B C 1
ATOM 3828 O O . ILE B 1 164 ? 72.678 4.267 39.439 1.00 44.44 164 ILE B O 1
ATOM 3833 N N . TYR B 1 165 ? 73.324 2.189 39.972 1.00 43.51 165 TYR B N 1
ATOM 3834 C CA . TYR B 1 165 ? 74.734 2.551 40.035 1.00 47.31 165 TYR B CA 1
ATOM 3835 C C . TYR B 1 165 ? 75.506 2.265 38.742 1.00 48.25 165 TYR B C 1
ATOM 3836 O O . TYR B 1 165 ? 76.728 2.126 38.762 1.00 47.74 165 TYR B O 1
ATOM 3845 N N . GLY B 1 166 ? 74.779 2.174 37.628 1.00 48.79 166 GLY B N 1
ATOM 3846 C CA . GLY B 1 166 ? 75.400 2.012 36.314 1.00 50.79 166 GLY B CA 1
ATOM 3847 C C . GLY B 1 166 ? 75.686 3.400 35.778 1.00 51.43 166 GLY B C 1
ATOM 3848 O O . GLY B 1 166 ? 75.827 4.348 36.544 1.00 52.95 166 GLY B O 1
ATOM 3849 N N . GLU B 1 167 ? 75.767 3.532 34.464 1.00 52.96 167 GLU B N 1
ATOM 3850 C CA . GLU B 1 167 ? 75.991 4.835 33.851 1.00 54.48 167 GLU B CA 1
ATOM 3851 C C . GLU B 1 167 ? 74.940 5.858 34.255 1.00 54.16 167 GLU B C 1
ATOM 3852 O O . GLU B 1 167 ? 73.749 5.613 34.113 1.00 53.96 167 GLU B O 1
ATOM 3858 N N . PRO B 1 168 ? 75.383 7.017 34.758 1.00 53.83 168 PRO B N 1
ATOM 3859 C CA . PRO B 1 168 ? 74.480 8.088 35.152 1.00 53.39 168 PRO B CA 1
ATOM 3860 C C . PRO B 1 168 ? 73.569 8.578 34.024 1.00 52.98 168 PRO B C 1
ATOM 3861 O O . PRO B 1 168 ? 72.433 8.974 34.291 1.00 50.80 168 PRO B O 1
ATOM 3865 N N . SER B 1 169 ? 74.068 8.563 32.787 1.00 52.88 169 SER B N 1
ATOM 3866 C CA . SER B 1 169 ? 73.276 9.000 31.637 1.00 52.63 169 SER B CA 1
ATOM 3867 C C . SER B 1 169 ? 72.214 7.942 31.301 1.00 52.32 169 SER B C 1
ATOM 3868 O O . SER B 1 169 ? 71.125 8.270 30.803 1.00 49.81 169 SER B O 1
ATOM 3871 N N . HIS B 1 170 ? 72.542 6.681 31.574 1.00 49.43 170 HIS B N 1
ATOM 3872 C CA . HIS B 1 170 ? 71.577 5.613 31.409 1.00 48.86 170 HIS B CA 1
ATOM 3873 C C . HIS B 1 170 ? 70.562 5.678 32.534 1.00 46.80 170 HIS B C 1
ATOM 3874 O O . HIS B 1 170 ? 69.360 5.684 32.286 1.00 47.59 170 HIS B O 1
ATOM 3881 N N . TYR B 1 171 ? 71.025 5.745 33.774 1.00 44.14 171 TYR B N 1
ATOM 3882 C CA . TYR B 1 171 ? 70.075 5.811 34.872 1.00 42.84 171 TYR B CA 1
ATOM 3883 C C . TYR B 1 171 ? 69.148 7.019 34.832 1.00 42.81 171 TYR B C 1
ATOM 3884 O O . TYR B 1 171 ? 68.008 6.948 35.312 1.00 42.74 171 TYR B O 1
ATOM 3893 N N . ALA B 1 172 ? 69.625 8.129 34.265 1.00 40.50 172 ALA B N 1
ATOM 3894 C CA . ALA B 1 172 ? 68.812 9.346 34.156 1.00 38.40 172 ALA B CA 1
ATOM 3895 C C . ALA B 1 172 ? 67.490 9.120 33.379 1.00 36.53 172 ALA B C 1
ATOM 3896 O O . ALA B 1 172 ? 66.491 9.803 33.614 1.00 34.00 172 ALA B O 1
ATOM 3898 N N . ILE B 1 173 ? 67.483 8.176 32.444 1.00 35.83 173 ILE B N 1
ATOM 3899 C CA . ILE B 1 173 ? 66.240 7.899 31.713 1.00 39.17 173 ILE B CA 1
ATOM 3900 C C . ILE B 1 173 ? 65.074 7.589 32.667 1.00 39.33 173 ILE B C 1
ATOM 3901 O O . ILE B 1 173 ? 63.935 7.984 32.412 1.00 42.68 173 ILE B O 1
ATOM 3906 N N . TYR B 1 174 ? 65.357 6.899 33.769 1.00 37.63 174 TYR B N 1
ATOM 3907 C CA . TYR B 1 174 ? 64.305 6.542 34.729 1.00 39.33 174 TYR B CA 1
ATOM 3908 C C . TYR B 1 174 ? 63.645 7.717 35.452 1.00 40.86 174 TYR B C 1
ATOM 3909 O O . TYR B 1 174 ? 62.582 7.549 36.047 1.00 42.48 174 TYR B O 1
ATOM 3918 N N . ALA B 1 175 ? 64.256 8.900 35.413 1.00 42.46 175 ALA B N 1
ATOM 3919 C CA . ALA B 1 175 ? 63.687 10.074 36.089 1.00 43.58 175 ALA B CA 1
ATOM 3920 C C . ALA B 1 175 ? 62.795 10.925 35.186 1.00 46.25 175 ALA B C 1
ATOM 3921 O O . ALA B 1 175 ? 62.040 11.785 35.669 1.00 47.97 175 ALA B O 1
ATOM 3923 N N . GLN B 1 176 ? 62.877 10.689 33.881 1.00 46.40 176 GLN B N 1
ATOM 3924 C CA . GLN B 1 176 ? 62.088 11.443 32.921 1.00 47.98 176 GLN B CA 1
ATOM 3925 C C . GLN B 1 176 ? 60.583 11.206 33.090 1.00 48.30 176 GLN B C 1
ATOM 3926 O O . GLN B 1 176 ? 60.111 10.062 33.153 1.00 46.66 176 GLN B O 1
ATOM 3932 N N . LYS B 1 177 ? 59.842 12.307 33.160 1.00 46.73 177 LYS B N 1
ATOM 3933 C CA . LYS B 1 177 ? 58.420 12.284 33.427 1.00 46.36 177 LYS B CA 1
ATOM 3934 C C . LYS B 1 177 ? 57.519 11.973 32.227 1.00 46.12 177 LYS B C 1
ATOM 3935 O O . LYS B 1 177 ? 56.326 11.710 32.402 1.00 45.06 177 LYS B O 1
ATOM 3941 N N . GLU B 1 178 ? 58.079 12.003 31.022 1.00 44.65 178 GLU B N 1
ATOM 3942 C CA . GLU B 1 178 ? 57.309 11.696 29.839 1.00 46.55 178 GLU B CA 1
ATOM 3943 C C . GLU B 1 178 ? 58.201 11.458 28.626 1.00 46.08 178 GLU B C 1
ATOM 3944 O O . GLU B 1 178 ? 59.401 11.745 28.658 1.00 45.40 178 GLU B O 1
ATOM 3950 N N . PHE B 1 179 ? 57.610 10.923 27.565 1.00 44.73 179 PHE B N 1
ATOM 3951 C CA . PHE B 1 179 ? 58.355 10.638 26.350 1.00 44.90 179 PHE B CA 1
ATOM 3952 C C . PHE B 1 179 ? 57.507 10.792 25.109 1.00 45.72 179 PHE B C 1
ATOM 3953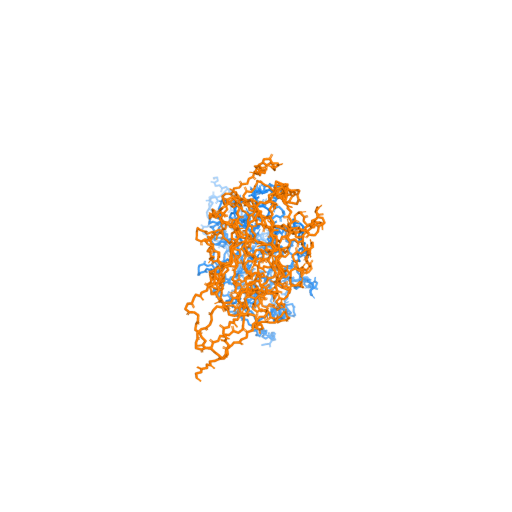 O O . PHE B 1 179 ? 56.323 10.426 25.092 1.00 46.46 179 PHE B O 1
ATOM 3961 N N . LEU B 1 180 ? 58.134 11.341 24.074 1.00 45.84 180 LEU B N 1
ATOM 3962 C CA . LEU B 1 180 ? 57.483 11.635 22.812 1.00 45.13 180 LEU B CA 1
ATOM 3963 C C . LEU B 1 180 ? 57.965 10.696 21.730 1.00 42.54 180 LEU B C 1
ATOM 3964 O O . LEU B 1 180 ? 59.141 10.633 21.438 1.00 43.64 180 LEU B O 1
ATOM 3969 N N . TRP B 1 181 ? 57.065 9.949 21.122 1.00 40.93 181 TRP B N 1
ATOM 3970 C CA . TRP B 1 181 ? 57.493 9.166 19.982 1.00 39.58 181 TRP B CA 1
ATOM 3971 C C . TRP B 1 181 ? 56.384 9.123 18.981 1.00 42.10 181 TRP B C 1
ATOM 3972 O O . TRP B 1 181 ? 55.218 8.935 19.362 1.00 38.02 181 TRP B O 1
ATOM 3983 N N . ASN B 1 182 ? 56.764 9.304 17.713 1.00 42.58 182 ASN B N 1
ATOM 3984 C CA . ASN B 1 182 ? 55.834 9.246 16.600 1.00 45.92 182 ASN B CA 1
ATOM 3985 C C . ASN B 1 182 ? 54.608 10.081 16.930 1.00 44.87 182 ASN B C 1
ATOM 3986 O O . ASN B 1 182 ? 53.472 9.617 16.818 1.00 44.31 182 ASN B O 1
ATOM 3991 N N . ASN B 1 183 ? 54.856 11.317 17.354 1.00 46.55 183 ASN B N 1
ATOM 3992 C CA . ASN B 1 183 ? 53.787 12.263 17.687 1.00 47.31 183 ASN B CA 1
ATOM 3993 C C . ASN B 1 183 ? 52.881 11.932 18.861 1.00 46.48 183 ASN B C 1
ATOM 3994 O O . ASN B 1 183 ? 51.895 12.622 19.098 1.00 45.29 183 ASN B O 1
ATOM 3999 N N . ILE B 1 184 ? 53.197 10.883 19.606 1.00 44.94 184 ILE B N 1
ATOM 4000 C CA . ILE B 1 184 ? 52.349 10.533 20.748 1.00 41.81 184 ILE B CA 1
ATOM 4001 C C . ILE B 1 184 ? 53.213 10.690 22.006 1.00 39.44 184 ILE B C 1
ATOM 4002 O O . ILE B 1 184 ? 54.285 10.112 22.098 1.00 38.36 184 ILE B O 1
ATOM 4007 N N . LYS B 1 185 ? 52.754 11.493 22.959 1.00 40.75 185 LYS B N 1
ATOM 4008 C CA . LYS B 1 185 ? 53.513 11.732 24.179 1.00 42.46 185 LYS B CA 1
ATOM 4009 C C . LYS B 1 185 ? 52.846 11.027 25.331 1.00 40.91 185 LYS B C 1
ATOM 4010 O O . LYS B 1 185 ? 51.644 11.145 25.529 1.00 41.45 185 LYS B O 1
ATOM 4016 N N . GLN B 1 186 ? 53.621 10.289 26.104 1.00 40.44 186 GLN B N 1
ATOM 4017 C CA . GLN B 1 186 ? 53.009 9.511 27.159 1.00 39.69 186 GLN B CA 1
ATOM 4018 C C . GLN B 1 186 ? 53.724 9.745 28.457 1.00 39.09 186 GLN B C 1
ATOM 4019 O O . GLN B 1 186 ? 54.934 9.921 28.473 1.00 38.81 186 GLN B O 1
ATOM 4025 N N . PRO B 1 187 ? 52.969 9.749 29.557 1.00 39.23 187 PRO B N 1
ATOM 4026 C CA . PRO B 1 187 ? 53.561 9.965 30.868 1.00 40.96 187 PRO B CA 1
ATOM 4027 C C . PRO B 1 187 ? 54.193 8.702 31.476 1.00 41.62 187 PRO B C 1
ATOM 4028 O O . PRO B 1 187 ? 53.725 7.591 31.250 1.00 42.59 187 PRO B O 1
ATOM 4032 N N . ASN B 1 188 ? 55.264 8.900 32.228 1.00 40.10 188 ASN B N 1
ATOM 4033 C CA . ASN B 1 188 ? 55.832 7.875 33.065 1.00 39.16 188 ASN B CA 1
ATOM 4034 C C . ASN B 1 188 ? 54.780 7.489 34.112 1.00 40.01 188 ASN B C 1
ATOM 4035 O O . ASN B 1 188 ? 54.181 8.357 34.756 1.00 37.84 188 ASN B O 1
ATOM 4040 N N . ARG B 1 189 ? 54.575 6.185 34.288 1.00 40.88 189 ARG B N 1
ATOM 4041 C CA . ARG B 1 189 ? 53.535 5.660 35.162 1.00 42.37 189 ARG B CA 1
ATOM 4042 C C . ARG B 1 189 ? 53.886 5.766 36.654 1.00 41.83 189 ARG B C 1
ATOM 4043 O O . ARG B 1 189 ? 53.059 5.514 37.532 1.00 42.16 189 ARG B O 1
ATOM 4051 N N . ASN B 1 190 ? 55.126 6.128 36.936 1.00 39.12 190 ASN B N 1
ATOM 4052 C CA . ASN B 1 190 ? 55.569 6.229 38.298 1.00 40.24 190 ASN B CA 1
ATOM 4053 C C . ASN B 1 190 ? 55.103 7.541 38.994 1.00 41.69 190 ASN B C 1
ATOM 4054 O O . ASN B 1 190 ? 55.788 8.550 38.977 1.00 42.96 190 ASN B O 1
ATOM 4059 N N . LEU B 1 191 ? 53.927 7.491 39.601 1.00 44.29 191 LEU B N 1
ATOM 4060 C CA . LEU B 1 191 ? 53.346 8.627 40.306 1.00 46.90 191 LEU B CA 1
ATOM 4061 C C . LEU B 1 191 ? 54.268 9.290 41.287 1.00 47.97 191 LEU B C 1
ATOM 4062 O O . LEU B 1 191 ? 54.210 10.514 41.456 1.00 50.80 191 LEU B O 1
ATOM 4067 N N . LEU B 1 192 ? 55.114 8.490 41.934 1.00 46.74 192 LEU B N 1
ATOM 4068 C CA . LEU B 1 192 ? 56.080 9.012 42.881 1.00 47.70 192 LEU B CA 1
ATOM 4069 C C . LEU B 1 192 ? 57.058 9.997 42.281 1.00 47.69 192 LEU B C 1
ATOM 4070 O O . LEU B 1 192 ? 57.525 10.904 42.976 1.00 50.44 192 LEU B O 1
ATOM 4075 N N . L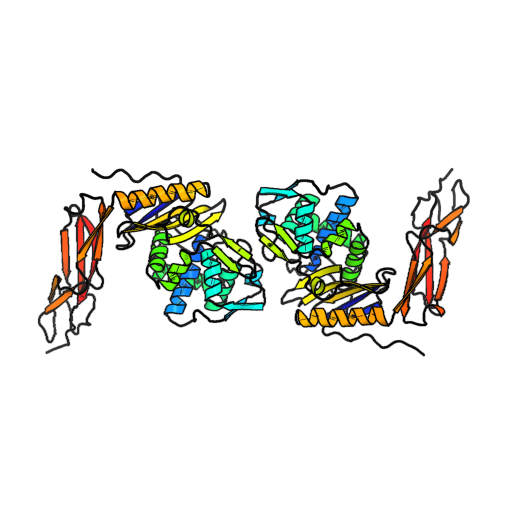EU B 1 193 ? 57.376 9.818 41.007 1.00 46.28 193 LEU B N 1
ATOM 4076 C CA . LEU B 1 193 ? 58.264 10.740 40.304 1.00 46.06 193 LEU B CA 1
ATOM 4077 C C . LEU B 1 193 ? 57.681 12.127 40.278 1.00 45.64 193 LEU B C 1
ATOM 4078 O O . LEU B 1 193 ? 58.393 13.109 40.436 1.00 45.15 193 LEU B O 1
ATOM 4083 N N . TRP B 1 194 ? 56.376 12.169 40.048 1.00 47.30 194 TRP B N 1
ATOM 4084 C CA . TRP B 1 194 ? 55.634 13.396 39.884 1.00 49.18 194 TRP B CA 1
ATOM 4085 C C . TRP B 1 194 ? 55.366 14.026 41.234 1.00 50.59 194 TRP B C 1
ATOM 4086 O O . TRP B 1 194 ? 55.349 15.247 41.368 1.00 51.12 194 TRP B O 1
ATOM 4097 N N . ARG B 1 195 ? 55.155 13.185 42.239 1.00 50.90 195 ARG B N 1
ATOM 4098 C CA . ARG B 1 195 ? 54.803 13.677 43.560 1.00 51.24 195 ARG B CA 1
ATOM 4099 C C . ARG B 1 195 ? 55.979 13.917 44.506 1.00 49.73 195 ARG B C 1
ATOM 4100 O O . ARG B 1 195 ? 55.901 14.770 45.379 1.00 52.97 195 ARG B O 1
ATOM 4108 N N . ASP B 1 196 ? 57.074 13.189 44.326 1.00 48.69 196 ASP B N 1
ATOM 4109 C CA . ASP B 1 196 ? 58.202 13.272 45.248 1.00 46.88 196 ASP B CA 1
ATOM 4110 C C . ASP B 1 196 ? 59.493 13.580 44.506 1.00 46.88 196 ASP B C 1
ATOM 4111 O O . ASP B 1 196 ? 60.087 12.708 43.870 1.00 46.31 196 ASP B O 1
ATOM 4116 N N . LYS B 1 197 ? 59.925 14.834 44.612 1.00 46.59 197 LYS B N 1
ATOM 4117 C CA . LYS B 1 197 ? 61.094 15.331 43.910 1.00 45.34 197 LYS B CA 1
ATOM 4118 C C . LYS B 1 197 ? 62.361 14.589 44.302 1.00 42.68 197 LYS B C 1
ATOM 4119 O O . LYS B 1 197 ? 63.352 14.677 43.602 1.00 41.71 197 LYS B O 1
ATOM 4125 N N . THR B 1 198 ? 62.339 13.867 45.423 1.00 41.55 198 THR B N 1
ATOM 4126 C CA . THR B 1 198 ? 63.511 13.115 45.848 1.00 40.48 198 THR B CA 1
ATOM 4127 C C . THR B 1 198 ? 63.592 11.763 45.090 1.00 39.96 198 THR B C 1
ATOM 4128 O O . THR B 1 198 ? 64.659 11.130 45.017 1.00 34.29 198 THR B O 1
ATOM 4132 N N . VAL B 1 199 ? 62.468 11.347 44.514 1.00 37.95 199 VAL B N 1
ATOM 4133 C CA . VAL B 1 199 ? 62.411 10.082 43.759 1.00 39.87 199 VAL B CA 1
ATOM 4134 C C . VAL B 1 199 ? 62.951 10.223 42.332 1.00 39.28 199 VAL B C 1
ATOM 4135 O O . VAL B 1 199 ? 62.600 11.149 41.626 1.00 42.51 199 VAL B O 1
ATOM 4139 N N . ASP B 1 200 ? 63.803 9.301 41.915 1.00 40.20 200 ASP B N 1
ATOM 4140 C CA . ASP B 1 200 ? 64.357 9.350 40.573 1.00 40.48 200 ASP B CA 1
ATOM 4141 C C . ASP B 1 200 ? 64.238 8.043 39.754 1.00 39.11 200 ASP B C 1
ATOM 4142 O O . ASP B 1 200 ? 64.926 7.873 38.746 1.00 37.87 200 ASP B O 1
ATOM 4147 N N . GLY B 1 201 ? 63.370 7.126 40.187 1.00 38.35 201 GLY B N 1
ATOM 4148 C CA . GLY B 1 201 ? 63.127 5.864 39.441 1.00 34.47 201 GLY B CA 1
ATOM 4149 C C . GLY B 1 201 ? 62.214 4.948 40.246 1.00 34.80 201 GLY B C 1
ATOM 4150 O O . GLY B 1 201 ? 61.766 5.331 41.325 1.00 31.53 201 GLY B O 1
ATOM 4151 N N . LEU B 1 202 ? 61.926 3.743 39.737 1.00 32.75 202 LEU B N 1
ATOM 4152 C CA . LEU B 1 202 ? 62.402 3.301 38.447 1.00 31.66 202 LEU B CA 1
ATOM 4153 C C . LEU B 1 202 ? 61.250 2.742 37.599 1.00 33.95 202 LEU B C 1
ATOM 4154 O O . LEU B 1 202 ? 61.074 3.116 36.440 1.00 32.94 202 LEU B O 1
ATOM 4159 N N . LYS B 1 203 ? 60.455 1.830 38.158 1.00 31.12 203 LYS B N 1
ATOM 4160 C CA . LYS B 1 203 ? 59.521 1.149 37.276 1.00 30.62 203 LYS B CA 1
ATOM 4161 C C . LYS B 1 203 ? 58.236 0.663 37.895 1.00 30.40 203 LYS B C 1
ATOM 4162 O O . LYS B 1 203 ? 58.233 0.149 39.007 1.00 28.65 203 LYS B O 1
ATOM 4168 N N . THR B 1 204 ? 57.136 0.809 37.160 1.00 30.52 204 THR B N 1
ATOM 4169 C CA . THR B 1 204 ? 55.861 0.304 37.625 1.00 31.64 204 THR B CA 1
ATOM 4170 C C . THR B 1 204 ? 55.475 -0.981 36.888 1.00 31.44 204 THR B C 1
ATOM 4171 O O . THR B 1 204 ? 55.947 -1.251 35.791 1.00 30.02 204 THR B O 1
ATOM 4175 N N . GLY B 1 205 ? 54.614 -1.774 37.511 1.00 32.95 205 GLY B N 1
ATOM 4176 C CA . GLY B 1 205 ? 54.068 -2.970 36.867 1.00 34.70 205 GLY B CA 1
ATOM 4177 C C . GLY B 1 205 ? 52.660 -3.242 37.357 1.00 35.78 205 GLY B C 1
ATOM 4178 O O . GLY B 1 205 ? 52.361 -2.997 38.524 1.00 34.62 205 GLY B O 1
ATOM 4179 N N . HIS B 1 206 ? 51.794 -3.753 36.475 1.00 38.32 206 HIS B N 1
ATOM 4180 C CA . HIS B 1 206 ? 50.436 -4.123 36.871 1.00 40.52 206 HIS B CA 1
ATOM 4181 C C . HIS B 1 206 ? 49.662 -5.167 36.040 1.00 41.89 206 HIS B C 1
ATOM 4182 O O . HIS B 1 206 ? 49.663 -5.133 34.813 1.00 40.25 206 HIS B O 1
ATOM 4189 N N . THR B 1 207 ? 49.014 -6.092 36.748 1.00 44.38 207 THR B N 1
ATOM 4190 C CA . THR B 1 207 ? 47.934 -6.955 36.200 1.00 46.41 207 THR B CA 1
ATOM 4191 C C . THR B 1 207 ? 47.087 -7.301 37.417 1.00 49.94 207 THR B C 1
ATOM 4192 O O . THR B 1 207 ? 47.560 -7.171 38.553 1.00 48.96 207 THR B O 1
ATOM 4196 N N . ASP B 1 208 ? 45.839 -7.729 37.211 1.00 52.27 208 ASP B N 1
ATOM 4197 C CA . ASP B 1 208 ? 44.995 -8.099 38.359 1.00 53.23 208 ASP B CA 1
ATOM 4198 C C . ASP B 1 208 ? 45.707 -9.202 39.120 1.00 51.90 208 ASP B C 1
ATOM 4199 O O . ASP B 1 208 ? 45.747 -9.198 40.347 1.00 54.09 208 ASP B O 1
ATOM 4204 N N . GLU B 1 209 ? 46.264 -10.146 38.376 1.00 51.49 209 GLU B N 1
ATOM 4205 C CA . GLU B 1 209 ? 47.051 -11.237 38.947 1.00 51.97 209 GLU B CA 1
ATOM 4206 C C . GLU B 1 209 ? 48.186 -10.675 39.818 1.00 51.21 209 GLU B C 1
ATOM 4207 O O . GLU B 1 209 ? 48.279 -10.978 41.018 1.00 50.96 209 GLU B O 1
ATOM 4213 N N . ALA B 1 210 ? 49.034 -9.837 39.228 1.00 48.26 210 ALA B N 1
ATOM 4214 C CA . ALA B 1 210 ? 50.198 -9.305 39.952 1.00 46.15 210 ALA B CA 1
ATOM 4215 C C . ALA B 1 210 ? 49.904 -8.190 40.960 1.00 44.87 210 ALA B C 1
ATOM 4216 O O . ALA B 1 210 ? 50.744 -7.891 41.812 1.00 44.47 210 ALA B O 1
ATOM 4218 N N . GLY B 1 211 ? 48.718 -7.588 40.878 1.00 43.64 211 GLY B N 1
ATOM 4219 C CA . GLY B 1 211 ? 48.417 -6.392 41.683 1.00 40.85 211 GLY B CA 1
ATOM 4220 C C . GLY B 1 211 ? 49.248 -5.226 41.144 1.00 38.50 211 GLY B C 1
ATOM 4221 O O . GLY B 1 211 ? 49.918 -5.374 40.106 1.00 37.30 211 GLY B O 1
ATOM 4222 N N . TYR B 1 212 ? 49.214 -4.077 41.829 1.00 36.28 212 TYR B N 1
ATOM 4223 C CA . TYR B 1 212 ? 49.988 -2.893 41.409 1.00 35.47 212 TYR B CA 1
ATOM 4224 C C . TYR B 1 212 ? 51.398 -2.897 42.035 1.00 34.68 212 TYR B C 1
ATOM 4225 O O . TYR B 1 212 ? 51.527 -2.772 43.265 1.00 37.83 212 TYR B O 1
ATOM 4234 N N . CYS B 1 213 ? 52.437 -3.047 41.202 1.00 33.27 213 CYS B N 1
ATOM 4235 C CA . CYS B 1 213 ? 53.836 -3.184 41.681 1.00 33.34 213 CYS B CA 1
ATOM 4236 C C . CYS B 1 213 ? 54.770 -1.994 41.368 1.00 31.19 213 CYS B C 1
ATOM 4237 O O . CYS B 1 213 ? 54.599 -1.310 40.370 1.00 30.72 213 CYS B O 1
ATOM 4240 N N . LEU B 1 214 ? 55.769 -1.755 42.210 1.00 29.25 214 LEU B N 1
ATOM 4241 C CA . LEU B 1 214 ? 56.688 -0.630 41.958 1.00 28.31 214 LEU B CA 1
ATOM 4242 C C . LEU B 1 214 ? 58.082 -0.934 42.467 1.00 26.50 214 LEU B C 1
ATOM 4243 O O . LEU B 1 214 ? 58.264 -1.568 43.519 1.00 27.35 214 LEU B O 1
ATOM 4248 N N . VAL B 1 215 ? 59.052 -0.484 41.700 1.00 23.93 215 VAL B N 1
ATOM 4249 C CA . VAL B 1 215 ? 60.453 -0.457 42.116 1.00 24.30 215 VAL B CA 1
ATOM 4250 C C . VAL B 1 215 ? 60.809 1.039 42.124 1.00 27.15 215 VAL B C 1
ATOM 4251 O O . VAL B 1 215 ? 60.818 1.687 41.065 1.00 27.11 215 VAL B O 1
ATOM 4255 N N . ALA B 1 216 ? 61.059 1.590 43.311 1.00 26.44 216 ALA B N 1
ATOM 4256 C CA . ALA B 1 216 ? 61.360 3.025 43.415 1.00 28.30 216 ALA B CA 1
ATOM 4257 C C . ALA B 1 216 ? 62.670 3.231 44.149 1.00 28.99 216 ALA B C 1
ATOM 4258 O O . ALA B 1 216 ? 63.163 2.336 44.833 1.00 26.95 216 ALA B O 1
ATOM 4260 N N . SER B 1 217 ? 63.242 4.418 43.998 1.00 31.51 217 SER B N 1
ATOM 4261 C CA . SER B 1 217 ? 64.443 4.777 44.716 1.00 32.71 217 SER B CA 1
ATOM 4262 C C . SER B 1 217 ? 64.429 6.290 44.840 1.00 36.49 217 SER B C 1
ATOM 4263 O O . SER B 1 217 ? 63.991 6.979 43.917 1.00 35.81 217 SER B O 1
ATOM 4266 N N . ALA B 1 218 ? 64.899 6.783 45.985 1.00 38.02 218 ALA B N 1
ATOM 4267 C CA . ALA B 1 218 ? 64.930 8.218 46.264 1.00 38.81 218 ALA B CA 1
ATOM 4268 C C . ALA B 1 218 ? 66.242 8.539 46.978 1.00 41.28 218 ALA B C 1
ATOM 4269 O O . ALA B 1 218 ? 66.912 7.641 47.521 1.00 39.93 218 ALA B O 1
ATOM 4271 N N . VAL B 1 219 ? 66.598 9.820 46.977 1.00 42.56 219 VAL B N 1
ATOM 4272 C CA . VAL B 1 219 ? 67.791 10.300 47.677 1.00 44.00 219 VAL B CA 1
ATOM 4273 C C . VAL B 1 219 ? 67.359 11.458 48.580 1.00 44.95 219 VAL B C 1
ATOM 4274 O O . VAL B 1 219 ? 66.796 12.436 48.101 1.00 42.74 219 VAL B O 1
ATOM 4278 N N . ARG B 1 220 ? 67.614 11.329 49.881 1.00 47.32 220 ARG B N 1
ATOM 4279 C CA . ARG B 1 220 ? 67.329 12.394 50.847 1.00 48.81 220 ARG B CA 1
ATOM 4280 C C . ARG B 1 220 ? 68.505 12.546 51.811 1.00 50.98 220 ARG B C 1
ATOM 4281 O O . ARG B 1 220 ? 69.005 11.565 52.371 1.00 48.43 220 ARG B O 1
ATOM 4289 N N . ASP B 1 221 ? 68.952 13.789 51.981 1.00 53.25 221 ASP B N 1
ATOM 4290 C CA . ASP B 1 221 ? 70.024 14.111 52.931 1.00 55.19 221 ASP B CA 1
ATOM 4291 C C . ASP B 1 221 ? 71.231 13.183 52.856 1.00 54.42 221 ASP B C 1
ATOM 4292 O O . ASP B 1 221 ? 71.672 12.671 53.881 1.00 55.25 221 ASP B O 1
ATOM 4297 N N . GLY B 1 222 ? 71.765 12.959 51.659 1.00 54.66 222 GLY B N 1
ATOM 4298 C CA . GLY B 1 222 ? 72.943 12.094 51.505 1.00 54.66 222 GLY B CA 1
ATOM 4299 C C . GLY B 1 222 ? 72.723 10.582 51.554 1.00 54.70 222 GLY B C 1
ATOM 4300 O O . GLY B 1 222 ? 73.683 9.807 51.498 1.00 56.35 222 GLY B O 1
ATOM 4301 N N . GLN B 1 223 ? 71.475 10.142 51.664 1.00 51.89 223 GLN B N 1
ATOM 4302 C CA . GLN B 1 223 ? 71.204 8.708 51.677 1.00 49.52 223 GLN B CA 1
ATOM 4303 C C . GLN B 1 223 ? 70.413 8.294 50.438 1.00 46.83 223 GLN B C 1
ATOM 4304 O O . GLN B 1 223 ? 69.660 9.086 49.878 1.00 45.33 223 GLN B O 1
ATOM 4310 N N . ARG B 1 224 ? 70.591 7.049 50.013 1.00 44.71 224 ARG B N 1
ATOM 4311 C CA . ARG B 1 224 ? 69.736 6.505 48.973 1.00 41.97 224 ARG B CA 1
ATOM 4312 C C . ARG B 1 224 ? 69.006 5.275 49.482 1.00 40.49 224 ARG B C 1
ATOM 4313 O O . ARG B 1 224 ? 69.608 4.400 50.126 1.00 36.49 224 ARG B O 1
ATOM 4321 N N . MET B 1 225 ? 67.707 5.225 49.186 1.00 38.11 225 MET B N 1
ATOM 4322 C CA . MET B 1 225 ? 66.862 4.105 49.564 1.00 38.61 225 MET B CA 1
ATOM 4323 C C . MET B 1 225 ? 66.216 3.511 48.305 1.00 37.57 225 MET B C 1
ATOM 4324 O O . MET B 1 225 ? 65.844 4.237 47.381 1.00 34.75 225 MET B O 1
ATOM 4329 N N . ILE B 1 226 ? 66.109 2.186 48.294 1.00 35.18 226 ILE B N 1
ATOM 4330 C CA . ILE B 1 226 ? 65.519 1.447 47.203 1.00 33.14 226 ILE B CA 1
ATOM 4331 C C . ILE B 1 226 ? 64.328 0.749 47.823 1.00 32.99 226 ILE B C 1
ATOM 4332 O O . ILE B 1 226 ? 64.488 -0.002 48.783 1.00 34.13 226 ILE B O 1
ATOM 4337 N N . ALA B 1 227 ? 63.142 0.994 47.285 1.00 31.26 227 ALA B N 1
ATOM 4338 C CA . ALA B 1 227 ? 61.926 0.424 47.847 1.00 31.44 227 ALA B CA 1
ATOM 4339 C C . ALA B 1 227 ? 61.182 -0.320 46.766 1.00 31.35 227 ALA B C 1
ATOM 4340 O O . ALA B 1 227 ? 60.879 0.249 45.716 1.00 30.95 227 ALA B O 1
ATOM 4342 N N . VAL B 1 228 ? 60.903 -1.589 47.029 1.00 30.90 228 VAL B N 1
ATOM 4343 C CA . VAL B 1 228 ? 60.199 -2.442 46.088 1.00 30.09 228 VAL B CA 1
ATOM 4344 C C . VAL B 1 228 ? 58.932 -2.930 46.771 1.00 33.33 228 VAL B C 1
ATOM 4345 O O . VAL B 1 228 ? 58.974 -3.381 47.923 1.00 32.81 228 VAL B O 1
ATOM 4349 N N . VAL B 1 229 ? 57.804 -2.841 46.064 1.00 31.36 229 VAL B N 1
ATOM 4350 C CA . VAL B 1 229 ? 56.542 -3.286 46.594 1.00 35.15 229 VAL B CA 1
ATOM 4351 C C . VAL B 1 229 ? 55.806 -4.089 45.511 1.00 36.86 229 VAL B C 1
ATOM 4352 O O . VAL B 1 229 ? 55.678 -3.621 44.378 1.00 33.06 229 VAL B O 1
ATOM 4356 N N . PHE B 1 230 ? 55.370 -5.309 45.844 1.00 36.23 230 PHE B N 1
ATOM 4357 C CA . PHE B 1 230 ? 54.520 -6.107 44.936 1.00 36.20 230 PHE B CA 1
ATOM 4358 C C . PHE B 1 230 ? 53.113 -6.223 45.471 1.00 36.00 230 PHE B C 1
ATOM 4359 O O . PHE B 1 230 ? 52.902 -6.360 46.686 1.00 37.22 230 PHE B O 1
ATOM 4367 N N . GLY B 1 231 ? 52.151 -6.182 44.558 1.00 37.01 231 GLY B N 1
ATOM 4368 C CA . GLY B 1 231 ? 50.754 -6.465 44.872 1.00 37.09 231 GLY B CA 1
ATOM 4369 C C . GLY B 1 231 ? 49.968 -5.535 45.769 1.00 40.02 231 GLY B C 1
ATOM 4370 O O . GLY B 1 231 ? 49.308 -5.991 46.699 1.00 40.48 231 GLY B O 1
ATOM 4371 N N . THR B 1 232 ? 50.022 -4.232 45.505 1.00 38.72 232 THR B N 1
ATOM 4372 C CA . THR B 1 232 ? 49.182 -3.297 46.231 1.00 38.49 232 THR B CA 1
ATOM 4373 C C . THR B 1 232 ? 47.869 -3.235 45.441 1.00 39.42 232 THR B C 1
ATOM 4374 O O . THR B 1 232 ? 47.786 -3.781 44.344 1.00 40.92 232 THR B O 1
ATOM 4378 N N . ASN B 1 233 ? 46.861 -2.562 45.976 1.00 40.67 233 ASN B N 1
ATOM 4379 C CA . ASN B 1 233 ? 45.551 -2.564 45.339 1.00 43.49 233 ASN B CA 1
ATOM 4380 C C . ASN B 1 233 ? 45.160 -1.456 44.384 1.00 43.06 233 ASN B C 1
ATOM 4381 O O . ASN B 1 233 ? 44.053 -1.476 43.847 1.00 43.31 233 ASN B O 1
ATOM 4386 N N . SER B 1 234 ? 46.046 -0.495 44.166 1.00 39.45 234 SER B N 1
ATOM 4387 C CA . SER B 1 234 ? 45.730 0.579 43.239 1.00 40.23 234 SER B CA 1
ATOM 4388 C C . SER B 1 234 ? 46.922 1.477 43.021 1.00 39.85 234 SER B C 1
ATOM 4389 O O . SER B 1 234 ? 47.904 1.404 43.760 1.00 39.45 234 SER B O 1
ATOM 4392 N N . GLU B 1 235 ? 46.824 2.325 42.001 1.00 39.26 235 GLU B N 1
ATOM 4393 C CA . GLU B 1 235 ? 47.871 3.279 41.685 1.00 41.19 235 GLU B CA 1
ATOM 4394 C C . GLU B 1 235 ? 48.226 4.173 42.877 1.00 41.04 235 GLU B C 1
ATOM 4395 O O . GLU B 1 235 ? 49.404 4.505 43.124 1.00 38.46 235 GLU B O 1
ATOM 4401 N N . GLN B 1 236 ? 47.216 4.565 43.628 1.00 40.06 236 GLN B N 1
ATOM 4402 C CA . GLN B 1 236 ? 47.502 5.435 44.744 1.00 41.20 236 GLN B CA 1
ATOM 4403 C C . GLN B 1 236 ? 47.990 4.649 45.969 1.00 39.72 236 GLN B C 1
ATOM 4404 O O . GLN B 1 236 ? 48.897 5.088 46.682 1.00 39.50 236 GLN B O 1
ATOM 4410 N N . ALA B 1 237 ? 47.426 3.467 46.194 1.00 36.89 237 ALA B N 1
ATOM 4411 C CA . ALA B 1 237 ? 47.943 2.619 47.250 1.00 36.38 237 ALA B CA 1
ATOM 4412 C C . ALA B 1 237 ? 49.439 2.357 46.977 1.00 35.17 237 ALA B C 1
ATOM 4413 O O . ALA B 1 237 ? 50.264 2.418 47.876 1.00 34.57 237 ALA B O 1
ATOM 4415 N N . ARG B 1 238 ? 49.778 2.099 45.717 1.00 33.72 238 ARG B N 1
ATOM 4416 C CA . ARG B 1 238 ? 51.151 1.807 45.332 1.00 32.06 238 ARG B CA 1
ATOM 4417 C C . ARG B 1 238 ? 52.128 2.958 45.674 1.00 31.30 238 ARG B C 1
ATOM 4418 O O . ARG B 1 238 ? 53.206 2.744 46.235 1.00 29.49 238 ARG B O 1
ATOM 4426 N N . ALA B 1 239 ? 51.755 4.182 45.320 1.00 31.89 239 ALA B N 1
ATOM 4427 C CA . ALA B 1 239 ? 52.566 5.336 45.673 1.00 33.20 239 ALA B CA 1
ATOM 4428 C C . ALA B 1 239 ? 52.602 5.528 47.205 1.00 33.77 239 ALA B C 1
ATOM 4429 O O . ALA B 1 239 ? 53.669 5.744 47.800 1.00 35.41 239 ALA B O 1
ATOM 4431 N N . ALA B 1 240 ? 51.441 5.447 47.840 1.00 32.71 240 ALA B N 1
ATOM 4432 C CA . ALA B 1 240 ? 51.342 5.699 49.285 1.00 34.51 240 ALA B CA 1
ATOM 4433 C C . ALA B 1 240 ? 52.153 4.702 50.092 1.00 34.55 240 ALA B C 1
ATOM 4434 O O . ALA B 1 240 ? 52.916 5.095 50.980 1.00 33.95 240 ALA B O 1
ATOM 4436 N N . GLU B 1 241 ? 51.985 3.408 49.796 1.00 33.89 241 GLU B N 1
ATOM 4437 C CA . GLU B 1 241 ? 52.694 2.393 50.549 1.00 32.73 241 GLU B CA 1
ATOM 4438 C C . GLU B 1 241 ? 54.219 2.522 50.382 1.00 32.51 241 GLU B C 1
ATOM 4439 O O . GLU B 1 241 ? 54.985 2.408 51.355 1.00 28.97 241 GLU B O 1
ATOM 4445 N N . THR B 1 242 ? 54.654 2.782 49.157 1.00 30.52 242 THR B N 1
ATOM 4446 C CA . THR B 1 242 ? 56.061 2.948 48.889 1.00 33.18 242 THR B CA 1
ATOM 4447 C C . THR B 1 242 ? 56.639 4.180 49.599 1.00 33.92 242 THR B C 1
ATOM 4448 O O . THR B 1 242 ? 57.782 4.151 50.079 1.00 34.04 242 THR B O 1
ATOM 4452 N N . GLN B 1 243 ? 55.865 5.262 49.657 1.00 35.30 243 GLN B N 1
ATOM 4453 C CA . GLN B 1 243 ? 56.347 6.475 50.303 1.00 35.73 243 GLN B CA 1
ATOM 4454 C C . GLN B 1 243 ? 56.593 6.177 51.777 1.00 36.81 243 GLN B C 1
ATOM 4455 O O . GLN B 1 243 ? 57.593 6.608 52.329 1.00 39.62 243 GLN B O 1
ATOM 4461 N N . LYS B 1 244 ? 55.681 5.431 52.399 1.00 37.09 244 LYS B N 1
ATOM 4462 C CA . LYS B 1 244 ? 55.839 5.019 53.798 1.00 38.22 244 LYS B CA 1
ATOM 4463 C C . LYS B 1 244 ? 57.151 4.270 54.012 1.00 38.73 244 LYS B C 1
ATOM 4464 O O . LYS B 1 244 ? 57.879 4.536 54.968 1.00 38.75 244 LYS B O 1
ATOM 4470 N N . LEU B 1 245 ? 57.441 3.326 53.116 1.00 37.68 245 LEU B N 1
ATOM 4471 C CA . LEU B 1 245 ? 58.629 2.493 53.236 1.00 36.37 245 LEU B CA 1
ATOM 4472 C C . LEU B 1 245 ? 59.922 3.298 53.041 1.00 36.90 245 LEU B C 1
ATOM 4473 O O . LEU B 1 245 ? 60.863 3.164 53.815 1.00 37.54 245 LEU B O 1
ATOM 4478 N N . LEU B 1 246 ? 59.958 4.148 52.018 1.00 35.70 246 LEU B N 1
ATOM 4479 C CA . LEU B 1 246 ? 61.107 5.011 51.773 1.00 37.05 246 LEU B CA 1
ATOM 4480 C C . LEU B 1 246 ? 61.396 5.911 52.963 1.00 37.63 246 LEU B C 1
ATOM 4481 O O . LEU B 1 246 ? 62.526 6.010 53.421 1.00 38.86 246 LEU B O 1
ATOM 4486 N N . THR B 1 247 ? 60.357 6.563 53.455 1.00 38.17 247 THR B N 1
ATOM 4487 C CA . THR B 1 247 ? 60.500 7.536 54.526 1.00 39.84 247 THR B CA 1
ATOM 4488 C C . THR B 1 247 ? 60.973 6.875 55.816 1.00 39.51 247 THR B C 1
ATOM 4489 O O . THR B 1 247 ? 61.799 7.426 56.546 1.00 41.64 247 THR B O 1
ATOM 4493 N N . TYR B 1 248 ? 60.450 5.684 56.080 1.00 38.36 248 TYR B N 1
ATOM 4494 C CA . TYR B 1 248 ? 60.866 4.885 57.213 1.00 38.44 248 TYR B CA 1
ATOM 4495 C C . TYR B 1 248 ? 62.376 4.641 57.164 1.00 39.37 248 TYR B C 1
ATOM 4496 O O . TYR B 1 248 ? 63.066 4.713 58.185 1.00 38.51 248 TYR B O 1
ATOM 4505 N N . GLY B 1 249 ? 62.881 4.344 55.973 1.00 39.81 249 GLY B N 1
ATOM 4506 C CA . GLY B 1 249 ? 64.312 4.119 55.784 1.00 40.43 249 GLY B CA 1
ATOM 4507 C C . GLY B 1 249 ? 65.108 5.356 56.147 1.00 41.27 249 GLY B C 1
ATOM 4508 O O . GLY B 1 249 ? 66.006 5.299 56.988 1.00 42.96 249 GLY B O 1
ATOM 4509 N N . PHE B 1 250 ? 64.779 6.479 55.517 1.00 40.97 250 PHE B N 1
ATOM 4510 C CA . PHE B 1 250 ? 65.481 7.724 55.779 1.00 41.54 250 PHE B CA 1
ATOM 4511 C C . PHE B 1 250 ? 65.412 8.153 57.237 1.00 43.22 250 PHE B C 1
ATOM 4512 O O . PHE B 1 250 ? 66.368 8.711 57.755 1.00 44.57 250 PHE B O 1
ATOM 4520 N N . ARG B 1 251 ? 64.293 7.905 57.907 1.00 42.78 251 ARG B N 1
ATOM 4521 C CA . ARG B 1 251 ? 64.166 8.391 59.281 1.00 44.70 251 ARG B CA 1
ATOM 4522 C C . ARG B 1 251 ? 64.934 7.568 60.290 1.00 44.70 251 ARG B C 1
ATOM 4523 O O . ARG B 1 251 ? 65.566 8.113 61.188 1.00 43.70 251 ARG B O 1
ATOM 4531 N N . PHE B 1 252 ? 64.871 6.253 60.138 1.00 44.26 252 PHE B N 1
ATOM 4532 C CA . PHE B 1 252 ? 65.383 5.379 61.164 1.00 45.42 252 PHE B CA 1
ATOM 4533 C C . PHE B 1 252 ? 66.718 4.720 60.906 1.00 46.49 252 PHE B C 1
ATOM 4534 O O . PHE B 1 252 ? 67.265 4.076 61.794 1.00 47.10 252 PHE B O 1
ATOM 4542 N N . PHE B 1 253 ? 67.252 4.875 59.705 1.00 46.15 253 PHE B N 1
ATOM 4543 C CA . PHE B 1 253 ? 68.539 4.276 59.421 1.00 48.87 253 PHE B CA 1
ATOM 4544 C C . PHE B 1 253 ? 69.567 5.337 59.112 1.00 51.61 253 PHE B C 1
ATOM 4545 O O . PHE B 1 253 ? 69.275 6.337 58.447 1.00 50.43 253 PHE B O 1
ATOM 4553 N N . GLU B 1 254 ? 70.774 5.108 59.621 1.00 55.28 254 GLU B N 1
ATOM 4554 C CA . GLU B 1 254 ? 71.890 6.002 59.395 1.00 57.93 254 GLU B CA 1
ATOM 4555 C C . GLU B 1 254 ? 72.996 5.263 58.649 1.00 58.62 254 GLU B C 1
ATOM 4556 O O . GLU B 1 254 ? 73.214 4.062 58.846 1.00 56.33 254 GLU B O 1
ATOM 4562 N N . SER B 1 255 ? 73.679 5.992 57.780 1.00 60.37 255 SER B N 1
ATOM 4563 C CA . SER B 1 255 ? 74.758 5.419 57.017 1.00 64.71 255 SER B CA 1
ATOM 4564 C C . SER B 1 255 ? 76.073 5.975 57.544 1.00 67.38 255 SER B C 1
ATOM 4565 O O . SER B 1 255 ? 76.224 7.184 57.727 1.00 66.60 255 SER B O 1
ATOM 4568 N N . ARG B 1 256 ? 77.015 5.081 57.800 1.00 70.27 256 ARG B N 1
ATOM 4569 C CA . ARG B 1 256 ? 78.346 5.488 58.212 1.00 74.06 256 ARG B CA 1
ATOM 4570 C C . ARG B 1 256 ? 79.415 4.724 57.459 1.00 75.92 256 ARG B C 1
ATOM 4571 O O . ARG B 1 256 ? 79.405 3.490 57.419 1.00 74.97 256 ARG B O 1
ATOM 4579 N N . ASN B 1 257 ? 80.334 5.467 56.855 1.00 79.42 257 ASN B N 1
ATOM 4580 C CA . ASN B 1 257 ? 81.454 4.850 56.174 1.00 82.58 257 ASN B CA 1
ATOM 4581 C C . ASN B 1 257 ? 82.478 4.445 57.222 1.00 83.79 257 ASN B C 1
ATOM 4582 O O . ASN B 1 257 ? 82.898 5.262 58.044 1.00 83.35 257 ASN B O 1
ATOM 4587 N N . PHE B 1 258 ? 82.861 3.175 57.194 1.00 85.46 258 PHE B N 1
ATOM 4588 C CA . PHE B 1 258 ? 83.835 2.646 58.135 1.00 87.83 258 PHE B CA 1
ATOM 4589 C C . PHE B 1 258 ? 85.221 2.664 57.522 1.00 89.04 258 PHE B C 1
ATOM 4590 O O . PHE B 1 258 ? 86.047 3.520 57.847 1.00 88.87 258 PHE B O 1
ATOM 4598 N N . TYR B 1 259 ? 85.465 1.715 56.627 1.00 90.37 259 TYR B N 1
ATOM 4599 C CA . TYR B 1 259 ? 86.746 1.625 55.961 1.00 91.73 259 TYR B CA 1
ATOM 4600 C C . TYR B 1 259 ? 86.716 2.194 54.544 1.00 92.35 259 TYR B C 1
ATOM 4601 O O . TYR B 1 259 ? 85.822 1.891 53.747 1.00 92.35 259 TYR B O 1
ATOM 4610 N N . LYS B 1 260 ? 87.708 3.027 54.253 1.00 93.12 260 LYS B N 1
ATOM 4611 C CA . LYS B 1 260 ? 87.903 3.592 52.928 1.00 94.27 260 LYS B CA 1
ATOM 4612 C C . LYS B 1 260 ? 88.619 2.507 52.105 1.00 94.75 260 LYS B C 1
ATOM 4613 O O . LYS B 1 260 ? 89.425 1.747 52.651 1.00 94.31 260 LYS B O 1
ATOM 4619 N N . LYS B 1 261 ? 88.329 2.421 50.806 1.00 95.38 261 LYS B N 1
ATOM 4620 C CA . LYS B 1 261 ? 88.972 1.407 49.964 1.00 96.13 261 LYS B CA 1
ATOM 4621 C C . LYS B 1 261 ? 90.439 1.757 49.719 1.00 96.25 261 LYS B C 1
ATOM 4622 O O . LYS B 1 261 ? 90.778 2.919 49.484 1.00 96.37 261 LYS B O 1
ATOM 4628 N N . GLY B 1 262 ? 91.306 0.752 49.778 1.00 96.11 262 GLY B N 1
ATOM 4629 C CA . GLY B 1 262 ? 92.725 0.974 49.532 1.00 96.34 262 GLY B CA 1
ATOM 4630 C C . GLY B 1 262 ? 93.572 1.117 50.783 1.00 96.31 262 GLY B C 1
ATOM 4631 O O . GLY B 1 262 ? 94.741 0.732 50.786 1.00 96.77 262 GLY B O 1
ATOM 4632 N N . THR B 1 263 ? 92.997 1.670 51.84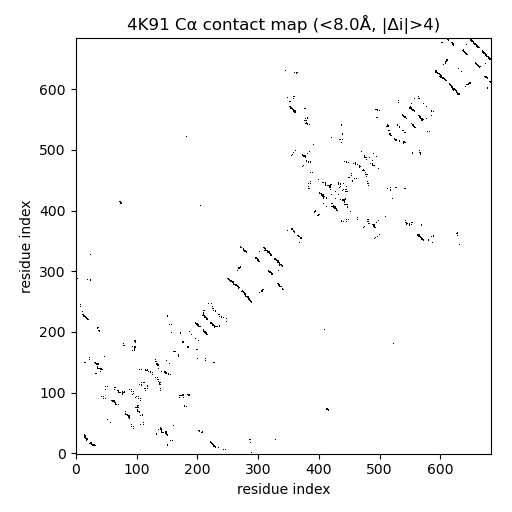8 1.00 95.70 263 THR B N 1
ATOM 4633 C CA . THR B 1 263 ? 93.739 1.827 53.094 1.00 94.94 263 THR B CA 1
ATOM 4634 C C . THR B 1 263 ? 94.164 0.460 53.620 1.00 94.41 263 THR B C 1
ATOM 4635 O O . THR B 1 263 ? 93.488 -0.544 53.384 1.00 94.07 263 THR B O 1
ATOM 4639 N N . GLU B 1 264 ? 95.291 0.426 54.324 1.00 93.89 264 GLU B N 1
ATOM 4640 C CA . GLU B 1 264 ? 95.772 -0.809 54.929 1.00 93.27 264 GLU B CA 1
ATOM 4641 C C . GLU B 1 264 ? 94.996 -1.095 56.210 1.00 92.72 264 GLU B C 1
ATOM 4642 O O . GLU B 1 264 ? 94.773 -0.205 57.032 1.00 92.38 264 GLU B O 1
ATOM 4648 N N . LEU B 1 265 ? 94.585 -2.344 56.370 1.00 92.42 265 LEU B N 1
ATOM 4649 C CA . LEU B 1 265 ? 93.826 -2.751 57.542 1.00 92.21 265 LEU B CA 1
ATOM 4650 C C . LEU B 1 265 ? 94.663 -3.639 58.454 1.00 91.59 265 LEU B C 1
ATOM 4651 O O . LEU B 1 265 ? 94.725 -3.422 59.663 1.00 91.86 265 LEU B O 1
ATOM 4656 N N . THR B 1 266 ? 95.307 -4.636 57.859 1.00 90.71 266 THR B N 1
ATOM 4657 C CA . THR B 1 266 ? 96.126 -5.589 58.598 1.00 90.08 266 THR B CA 1
ATOM 4658 C C . THR B 1 266 ? 97.282 -6.029 57.683 1.00 89.53 266 THR B C 1
ATOM 4659 O O . THR B 1 266 ? 97.611 -5.328 56.723 1.00 89.37 266 THR B O 1
ATOM 4663 N N . LYS B 1 267 ? 97.897 -7.172 57.982 1.00 88.51 267 LYS B N 1
ATOM 4664 C CA . LYS B 1 267 ? 98.958 -7.733 57.137 1.00 87.29 267 LYS B CA 1
ATOM 4665 C C . LYS B 1 267 ? 98.857 -9.259 57.051 1.00 86.53 267 LYS B C 1
ATOM 4666 O O . LYS B 1 267 ? 98.437 -9.918 58.003 1.00 86.21 267 LYS B O 1
ATOM 4672 N N . GLY B 1 268 ? 99.240 -9.818 55.907 1.00 85.80 268 GLY B N 1
ATOM 4673 C CA . GLY B 1 268 ? 99.112 -11.257 55.687 1.00 84.97 268 GLY B CA 1
ATOM 4674 C C . GLY B 1 268 ? 100.409 -12.023 55.523 1.00 84.33 268 GLY B C 1
ATOM 4675 O O . GLY B 1 268 ? 101.432 -11.465 55.115 1.00 83.85 268 GLY B O 1
ATOM 4676 N N . LEU B 1 269 ? 100.352 -13.314 55.839 1.00 83.77 269 LEU B N 1
ATOM 4677 C CA . LEU B 1 269 ? 101.508 -14.197 55.748 1.00 83.07 269 LEU B CA 1
ATOM 4678 C C . LEU B 1 269 ? 101.664 -14.784 54.347 1.00 82.65 269 LEU B C 1
ATOM 4679 O O . LEU B 1 269 ? 100.720 -15.356 53.792 1.00 81.97 269 LEU B O 1
ATOM 4684 N N . VAL B 1 270 ? 102.866 -14.640 53.792 1.00 81.92 270 VAL B N 1
ATOM 4685 C CA . VAL B 1 270 ? 103.170 -15.116 52.448 1.00 81.38 270 VAL B CA 1
ATOM 4686 C C . VAL B 1 270 ? 104.324 -16.118 52.443 1.00 81.79 270 VAL B C 1
ATOM 4687 O O . VAL B 1 270 ? 105.396 -15.844 52.980 1.00 80.73 270 VAL B O 1
ATOM 4691 N N . TRP B 1 271 ? 104.094 -17.273 51.828 1.00 83.10 271 TRP B N 1
ATOM 4692 C CA . TRP B 1 271 ? 105.120 -18.306 51.693 1.00 84.69 271 TRP B CA 1
ATOM 4693 C C . TRP B 1 271 ? 105.705 -18.285 50.282 1.00 85.46 271 TRP B C 1
ATOM 4694 O O . TRP B 1 271 ? 105.020 -17.921 49.323 1.00 84.81 271 TRP B O 1
ATOM 4705 N N . LYS B 1 272 ? 106.972 -18.680 50.164 1.00 86.70 272 LYS B N 1
ATOM 4706 C CA . LYS B 1 272 ? 107.656 -18.739 48.874 1.00 87.74 272 LYS B CA 1
ATOM 4707 C C . LYS B 1 272 ? 107.568 -17.400 48.143 1.00 88.76 272 LYS B C 1
ATOM 4708 O O . LYS B 1 272 ? 107.392 -17.360 46.923 1.00 89.25 272 LYS B O 1
ATOM 4714 N N . GLY B 1 273 ? 107.690 -16.305 48.888 1.00 89.40 273 GLY B N 1
ATOM 4715 C CA . GLY B 1 273 ? 107.587 -14.976 48.295 1.00 90.40 273 GLY B CA 1
ATOM 4716 C C . GLY B 1 273 ? 108.822 -14.116 48.473 1.00 91.31 273 GLY B C 1
ATOM 4717 O O . GLY B 1 273 ? 109.565 -14.271 49.446 1.00 91.19 273 GLY B O 1
ATOM 4718 N N . SER B 1 274 ? 109.041 -13.206 47.526 1.00 91.75 274 SER B N 1
ATOM 4719 C CA . SER B 1 274 ? 110.168 -12.279 47.596 1.00 92.26 274 SER B CA 1
ATOM 4720 C C . SER B 1 274 ? 110.048 -11.453 48.867 1.00 92.21 274 SER B C 1
ATOM 4721 O O . SER B 1 274 ? 111.049 -10.986 49.416 1.00 92.78 274 SER B O 1
ATOM 4724 N N . GLU B 1 275 ? 108.813 -11.277 49.328 1.00 91.64 275 GLU B N 1
ATOM 4725 C CA . GLU B 1 275 ? 108.557 -10.551 50.564 1.00 91.33 275 GLU B CA 1
ATOM 4726 C C . GLU B 1 275 ? 107.928 -11.460 51.621 1.00 90.04 275 GLU B C 1
ATOM 4727 O O . GLU B 1 275 ? 107.342 -12.497 51.301 1.00 89.59 275 GLU B O 1
ATOM 4733 N N . HIS B 1 276 ? 108.062 -11.058 52.882 1.00 89.30 276 HIS B N 1
ATOM 4734 C CA . HIS B 1 276 ? 107.549 -11.828 54.014 1.00 88.43 276 HIS B CA 1
ATOM 4735 C C . HIS B 1 276 ? 106.036 -11.662 54.224 1.00 87.85 276 HIS B C 1
ATOM 4736 O O . HIS B 1 276 ? 105.331 -12.619 54.549 1.00 87.20 276 HIS B O 1
ATOM 4743 N N . GLU B 1 277 ? 105.546 -10.445 54.030 1.00 87.32 277 GLU B N 1
ATOM 4744 C CA . GLU B 1 277 ? 104.138 -10.158 54.235 1.00 87.31 277 GLU B CA 1
ATOM 4745 C C . GLU B 1 277 ? 103.587 -9.208 53.175 1.00 87.45 277 GLU B C 1
ATOM 4746 O O . GLU B 1 277 ? 104.338 -8.452 52.550 1.00 87.00 277 GLU B O 1
ATOM 4752 N N . VAL B 1 278 ? 102.269 -9.261 52.978 1.00 87.36 278 VAL B N 1
ATOM 4753 C CA . VAL B 1 278 ? 101.578 -8.390 52.023 1.00 86.61 278 VAL B CA 1
ATOM 4754 C C . VAL B 1 278 ? 100.478 -7.614 52.726 1.00 85.70 278 VAL B C 1
ATOM 4755 O O . VAL B 1 278 ? 99.740 -8.171 53.540 1.00 86.04 278 VAL B O 1
ATOM 4759 N N . LYS B 1 279 ? 100.369 -6.329 52.409 1.00 84.29 279 LYS B N 1
ATOM 4760 C CA . LYS B 1 279 ? 99.343 -5.484 53.003 1.00 83.07 279 LYS B CA 1
ATOM 4761 C C . LYS B 1 279 ? 97.959 -5.853 52.467 1.00 82.15 279 LYS B C 1
ATOM 4762 O O . LYS B 1 279 ? 97.747 -5.902 51.254 1.00 81.48 279 LYS B O 1
ATOM 4768 N N . ALA B 1 280 ? 97.028 -6.124 53.380 1.00 80.99 280 ALA B N 1
ATOM 4769 C CA . ALA B 1 280 ? 95.657 -6.479 53.015 1.00 79.91 280 ALA B CA 1
ATOM 4770 C C . ALA B 1 280 ? 94.721 -5.288 53.197 1.00 79.57 280 ALA B C 1
ATOM 4771 O O . ALA B 1 280 ? 94.836 -4.529 54.167 1.00 79.19 280 ALA B O 1
ATOM 4773 N N . GLY B 1 281 ? 93.797 -5.125 52.257 1.00 78.86 281 GLY B N 1
ATOM 4774 C CA . GLY B 1 281 ? 92.859 -4.009 52.297 1.00 78.92 281 GLY B CA 1
ATOM 4775 C C . GLY B 1 281 ? 91.552 -4.333 51.609 1.00 78.69 281 GLY B C 1
ATOM 4776 O O . GLY B 1 281 ? 91.273 -5.491 51.298 1.00 78.08 281 GLY B O 1
ATOM 4777 N N . LEU B 1 282 ? 90.750 -3.305 51.365 1.00 79.34 282 LEU B N 1
ATOM 4778 C CA . LEU B 1 282 ? 89.449 -3.503 50.747 1.00 80.13 282 LEU B CA 1
ATOM 4779 C C . LEU B 1 282 ? 89.341 -2.985 49.321 1.00 81.46 282 LEU B C 1
ATOM 4780 O O . LEU B 1 282 ? 89.819 -1.889 48.996 1.00 80.76 282 LEU B O 1
ATOM 4785 N N . ALA B 1 283 ? 88.701 -3.795 48.480 1.00 82.58 283 ALA B N 1
ATOM 4786 C CA . ALA B 1 283 ? 88.439 -3.434 47.098 1.00 83.79 283 ALA B CA 1
ATOM 4787 C C . ALA B 1 283 ? 87.642 -2.129 47.043 1.00 84.54 283 ALA B C 1
ATOM 4788 O O . ALA B 1 283 ? 88.118 -1.124 46.507 1.00 84.70 283 ALA B O 1
ATOM 4790 N N . GLU B 1 284 ? 86.436 -2.142 47.608 1.00 84.73 284 GLU B N 1
ATOM 4791 C CA . GLU B 1 284 ? 85.581 -0.963 47.551 1.00 84.99 284 GLU B CA 1
ATOM 4792 C C . GLU B 1 284 ? 85.298 -0.358 48.924 1.00 84.76 284 GLU B C 1
ATOM 4793 O O . GLU B 1 284 ? 85.374 -1.052 49.941 1.00 84.45 284 GLU B O 1
ATOM 4799 N N . ASP B 1 285 ? 84.982 0.939 48.946 1.00 84.40 285 ASP B N 1
ATOM 4800 C CA . ASP B 1 285 ? 84.563 1.601 50.179 1.00 83.63 285 ASP B CA 1
ATOM 4801 C C . ASP B 1 285 ? 83.419 0.784 50.737 1.00 82.66 285 ASP B C 1
ATOM 4802 O O . ASP B 1 285 ? 82.478 0.464 50.014 1.00 83.95 285 ASP B O 1
ATOM 4807 N N . LEU B 1 286 ? 83.491 0.438 52.014 1.00 81.06 286 LEU B N 1
ATOM 4808 C CA . LEU B 1 286 ? 82.396 -0.299 52.619 1.00 79.12 286 LEU B CA 1
ATOM 4809 C C . LEU B 1 286 ? 81.751 0.452 53.775 1.00 77.00 286 LEU B C 1
ATOM 4810 O O . LEU B 1 286 ? 82.313 0.585 54.865 1.00 77.00 286 LEU B O 1
ATOM 4815 N N . THR B 1 287 ? 80.559 0.961 53.493 1.00 74.14 287 THR B N 1
ATOM 4816 C CA . THR B 1 287 ? 79.790 1.727 54.449 1.00 70.88 287 THR B CA 1
ATOM 4817 C C . THR B 1 287 ? 78.750 0.825 55.094 1.00 68.13 287 THR B C 1
ATOM 4818 O O . THR B 1 287 ? 78.362 -0.198 54.531 1.00 66.32 287 THR B O 1
ATOM 4822 N N . MET B 1 288 ? 78.307 1.205 56.284 1.00 66.13 288 MET B N 1
ATOM 4823 C CA . MET B 1 288 ? 77.271 0.459 56.979 1.00 63.77 288 MET B CA 1
ATOM 4824 C C . MET B 1 288 ? 76.032 1.337 57.062 1.00 61.28 288 MET B C 1
ATOM 4825 O O . MET B 1 288 ? 76.132 2.561 57.151 1.00 59.68 288 MET B O 1
ATOM 4830 N N . THR B 1 289 ? 74.867 0.702 57.028 1.00 59.59 289 THR B N 1
ATOM 4831 C CA . THR B 1 289 ? 73.610 1.404 57.226 1.00 57.52 289 THR B CA 1
ATOM 4832 C C . THR B 1 289 ? 72.809 0.582 58.210 1.00 58.03 289 THR B C 1
ATOM 4833 O O . THR B 1 289 ? 72.469 -0.569 57.932 1.00 57.55 289 THR B O 1
ATOM 4837 N N . LEU B 1 290 ? 72.515 1.177 59.361 1.00 57.95 290 LEU B N 1
ATOM 4838 C CA . LEU B 1 290 ? 71.806 0.477 60.429 1.00 59.12 290 LEU B CA 1
ATOM 4839 C C . LEU B 1 290 ? 70.863 1.371 61.221 1.00 58.14 290 LEU B C 1
ATOM 4840 O O . LEU B 1 290 ? 70.936 2.599 61.129 1.00 56.00 290 LEU B O 1
ATOM 4845 N N . PRO B 1 291 ? 69.973 0.746 62.005 1.00 58.41 291 PRO B N 1
ATOM 4846 C CA . PRO B 1 291 ? 69.041 1.493 62.831 1.00 60.14 291 PRO B CA 1
ATOM 4847 C C . PRO B 1 291 ? 69.840 2.391 63.746 1.00 61.26 291 PRO B C 1
ATOM 4848 O O . PRO B 1 291 ? 70.830 1.940 64.325 1.00 61.17 291 PRO B O 1
ATOM 4852 N N . ARG B 1 292 ? 69.433 3.648 63.867 1.00 63.16 292 ARG B N 1
ATOM 4853 C CA . ARG B 1 292 ? 70.130 4.571 64.751 1.00 66.51 292 ARG B CA 1
ATOM 4854 C C . ARG B 1 292 ? 70.261 4.001 66.163 1.00 67.56 292 ARG B C 1
ATOM 4855 O O . ARG B 1 292 ? 69.350 3.332 66.655 1.00 66.97 292 ARG B O 1
ATOM 4863 N N . GLY B 1 293 ? 71.405 4.254 66.800 1.00 68.99 293 GLY B N 1
ATOM 4864 C CA . GLY B 1 293 ? 71.685 3.697 68.122 1.00 70.13 293 GLY B CA 1
ATOM 4865 C C . GLY B 1 293 ? 72.251 2.283 68.079 1.00 71.28 293 GLY B C 1
ATOM 4866 O O . GLY B 1 293 ? 72.526 1.690 69.118 1.00 72.25 293 GLY B O 1
ATOM 4867 N N . GLN B 1 294 ? 72.429 1.738 66.879 1.00 71.78 294 GLN B N 1
ATOM 4868 C CA . GLN B 1 294 ? 72.970 0.383 66.714 1.00 72.99 294 GLN B CA 1
ATOM 4869 C C . GLN B 1 294 ? 74.410 0.451 66.236 1.00 73.07 294 GLN B C 1
ATOM 4870 O O . GLN B 1 294 ? 75.181 -0.493 66.399 1.00 71.64 294 GLN B O 1
ATOM 4876 N N . MET B 1 295 ? 74.755 1.587 65.642 1.00 74.17 295 MET B N 1
ATOM 4877 C CA . MET B 1 295 ? 76.068 1.803 65.073 1.00 75.18 295 MET B CA 1
ATOM 4878 C C . MET B 1 295 ? 77.145 1.586 66.134 1.00 77.03 295 MET B C 1
ATOM 4879 O O . MET B 1 295 ? 78.214 1.041 65.849 1.00 75.96 295 MET B O 1
ATOM 4884 N N . GLN B 1 296 ? 76.850 2.010 67.361 1.00 79.07 296 GLN B N 1
ATOM 4885 C CA . GLN B 1 296 ? 77.792 1.877 68.467 1.00 80.99 296 GLN B CA 1
ATOM 4886 C C . GLN B 1 296 ? 77.703 0.536 69.203 1.00 81.31 296 GLN B C 1
ATOM 4887 O O . GLN B 1 296 ? 77.710 0.489 70.432 1.00 82.36 296 GLN B O 1
ATOM 4893 N N . LYS B 1 297 ? 77.618 -0.546 68.435 1.00 81.38 297 LYS B N 1
ATOM 4894 C CA . LYS B 1 297 ? 77.606 -1.905 68.969 1.00 81.74 297 LYS B CA 1
ATOM 4895 C C . LYS B 1 297 ? 78.322 -2.844 67.999 1.00 82.09 297 LYS B C 1
ATOM 4896 O O . LYS B 1 297 ? 78.253 -4.070 68.133 1.00 82.06 297 LYS B O 1
ATOM 4902 N N . LEU B 1 298 ? 79.011 -2.268 67.020 1.00 82.07 298 LEU B N 1
ATOM 4903 C CA . LEU B 1 298 ? 79.647 -3.062 65.973 1.00 82.65 298 LEU B CA 1
ATOM 4904 C C . LEU B 1 298 ? 81.119 -3.402 66.223 1.00 83.12 298 LEU B C 1
ATOM 4905 O O . LEU B 1 298 ? 81.873 -2.592 66.774 1.00 82.40 298 LEU B O 1
ATOM 4910 N N . GLN B 1 299 ? 81.509 -4.607 65.805 1.00 84.26 299 GLN B N 1
ATOM 4911 C CA . GLN B 1 299 ? 82.893 -5.078 65.905 1.00 85.54 299 GLN B CA 1
ATOM 4912 C C . GLN B 1 299 ? 83.409 -5.690 64.607 1.00 86.00 299 GLN B C 1
ATOM 4913 O O . GLN B 1 299 ? 82.721 -6.495 63.972 1.00 86.52 299 GLN B O 1
ATOM 4919 N N . ALA B 1 300 ? 84.627 -5.313 64.226 1.00 86.31 300 ALA B N 1
ATOM 4920 C CA . ALA B 1 300 ? 85.258 -5.834 63.016 1.00 86.74 300 ALA B CA 1
ATOM 4921 C C . ALA B 1 300 ? 86.168 -7.026 63.324 1.00 87.22 300 ALA B C 1
ATOM 4922 O O . ALA B 1 300 ? 86.814 -7.068 64.371 1.00 87.10 300 ALA B O 1
ATOM 4924 N N . SER B 1 301 ? 86.210 -7.985 62.401 1.00 88.18 301 SER B N 1
ATOM 4925 C CA . SER B 1 301 ? 87.031 -9.194 62.535 1.00 88.97 301 SER B CA 1
ATOM 4926 C C . SER B 1 301 ? 87.743 -9.514 61.219 1.00 89.25 301 SER B C 1
ATOM 4927 O O . SER B 1 301 ? 87.104 -9.618 60.173 1.00 89.25 301 SER B O 1
ATOM 4930 N N . MET B 1 302 ? 89.064 -9.672 61.274 1.00 89.66 302 MET B N 1
ATOM 4931 C CA . MET B 1 302 ? 89.853 -9.949 60.072 1.00 89.94 302 MET B CA 1
ATOM 4932 C C . MET B 1 302 ? 90.424 -11.356 60.058 1.00 90.43 302 MET B C 1
ATOM 4933 O O . MET B 1 302 ? 91.065 -11.784 61.013 1.00 90.34 302 MET B O 1
ATOM 4938 N N . VAL B 1 303 ? 90.184 -12.070 58.963 1.00 91.56 303 VAL B N 1
ATOM 4939 C CA . VAL B 1 303 ? 90.584 -13.468 58.842 1.00 92.54 303 VAL B CA 1
ATOM 4940 C C . VAL B 1 303 ? 91.377 -13.724 57.557 1.00 93.32 303 VAL B C 1
ATOM 4941 O O . VAL B 1 303 ? 90.797 -13.894 56.484 1.00 93.67 303 VAL B O 1
ATOM 4945 N N . LEU B 1 304 ? 92.701 -13.757 57.674 1.00 93.89 304 LEU B N 1
ATOM 4946 C CA . LEU B 1 304 ? 93.570 -13.973 56.518 1.00 94.74 304 LEU B CA 1
ATOM 4947 C C . LEU B 1 304 ? 93.977 -15.435 56.340 1.00 95.43 304 LEU B C 1
ATOM 4948 O O . LEU B 1 304 ? 93.991 -16.208 57.299 1.00 95.63 304 LEU B O 1
ATOM 4953 N N . GLU B 1 305 ? 94.310 -15.801 55.106 1.00 96.27 305 GLU B N 1
ATOM 4954 C CA . GLU B 1 305 ? 94.714 -17.168 54.782 1.00 97.23 305 GLU B CA 1
ATOM 4955 C C . GLU B 1 305 ? 96.179 -17.459 55.144 1.00 97.80 305 GLU B C 1
ATOM 4956 O O . GLU B 1 305 ? 97.089 -16.756 54.694 1.00 98.08 305 GLU B O 1
ATOM 4962 N N . PRO B 1 306 ? 96.405 -18.495 55.971 1.00 98.06 306 PRO B N 1
ATOM 4963 C CA . PRO B 1 306 ? 97.748 -18.933 56.364 1.00 97.95 306 PRO B CA 1
ATOM 4964 C C . PRO B 1 306 ? 98.569 -19.525 55.207 1.00 97.59 306 PRO B C 1
ATOM 4965 O O . PRO B 1 306 ? 99.654 -19.020 54.910 1.00 98.07 306 PRO B O 1
ATOM 4969 N N . GLN B 1 307 ? 98.056 -20.577 54.565 1.00 96.57 307 GLN B N 1
ATOM 4970 C CA . GLN B 1 307 ? 98.748 -21.233 53.445 1.00 95.47 307 GLN B CA 1
ATOM 4971 C C . GLN B 1 307 ? 98.788 -20.356 52.187 1.00 94.59 307 GLN B C 1
ATOM 4972 O O . GLN B 1 307 ? 98.599 -20.848 51.074 1.00 94.17 307 GLN B O 1
ATOM 4978 N N . LEU B 1 308 ? 99.035 -19.062 52.365 1.00 93.48 308 LEU B N 1
ATOM 4979 C CA . LEU B 1 308 ? 99.064 -18.128 51.245 1.00 93.38 308 LEU B CA 1
ATOM 4980 C C . LEU B 1 308 ? 100.315 -18.280 50.381 1.00 93.59 308 LEU B C 1
ATOM 4981 O O . LEU B 1 308 ? 101.427 -17.979 50.818 1.00 93.65 308 LEU B O 1
ATOM 4986 N N . MET B 1 309 ? 100.121 -18.741 49.149 1.00 93.47 309 MET B N 1
ATOM 4987 C CA . MET B 1 309 ? 101.231 -19.019 48.241 1.00 93.38 309 MET B CA 1
ATOM 4988 C C . MET B 1 309 ? 101.529 -17.934 47.207 1.00 93.54 309 MET B C 1
ATOM 4989 O O . MET B 1 309 ? 100.646 -17.513 46.448 1.00 93.46 309 MET B O 1
ATOM 4994 N N . ALA B 1 310 ? 102.783 -17.489 47.183 1.00 92.87 310 ALA B N 1
ATOM 4995 C CA . ALA B 1 310 ? 103.235 -16.543 46.174 1.00 92.45 310 ALA B CA 1
ATOM 4996 C C . ALA B 1 310 ? 103.494 -17.326 44.882 1.00 92.20 310 ALA B C 1
ATOM 4997 O O . ALA B 1 310 ? 103.696 -18.543 44.926 1.00 91.77 310 ALA B O 1
ATOM 4999 N N . PRO B 1 311 ? 103.489 -16.635 43.725 1.00 91.92 311 PRO B N 1
ATOM 5000 C CA . PRO B 1 311 ? 103.304 -15.190 43.581 1.00 91.35 311 PRO B CA 1
ATOM 5001 C C . PRO B 1 311 ? 101.879 -14.754 43.904 1.00 90.78 311 PRO B C 1
ATOM 5002 O O . PRO B 1 311 ? 100.951 -15.567 43.860 1.00 90.05 311 PRO B O 1
ATOM 5006 N N . ILE B 1 312 ? 101.713 -13.474 44.224 1.00 90.29 312 ILE B N 1
ATOM 5007 C CA . ILE B 1 312 ? 100.406 -12.951 44.590 1.00 89.67 312 ILE B CA 1
ATOM 5008 C C . ILE B 1 312 ? 100.003 -11.727 43.770 1.00 89.32 312 ILE B C 1
ATOM 5009 O O . ILE B 1 312 ? 100.734 -10.737 43.694 1.00 88.56 312 ILE B O 1
ATOM 5014 N N . GLN B 1 313 ? 98.824 -11.823 43.163 1.00 88.89 313 GLN B N 1
ATOM 5015 C CA . GLN B 1 313 ? 98.278 -10.777 42.309 1.00 88.64 313 GLN B CA 1
ATOM 5016 C C . GLN B 1 313 ? 97.688 -9.638 43.145 1.00 88.43 313 GLN B C 1
ATOM 5017 O O . GLN B 1 313 ? 96.845 -9.873 44.012 1.00 88.18 313 GLN B O 1
ATOM 5023 N N . GLN B 1 314 ? 98.130 -8.408 42.885 1.00 88.22 314 GLN B N 1
ATOM 5024 C CA . GLN B 1 314 ? 97.599 -7.243 43.593 1.00 87.74 314 GLN B CA 1
ATOM 5025 C C . GLN B 1 314 ? 96.087 -7.172 43.376 1.00 87.66 314 GLN B C 1
ATOM 5026 O O . GLN B 1 314 ? 95.607 -7.328 42.254 1.00 87.62 314 GLN B O 1
ATOM 5032 N N . GLY B 1 315 ? 95.337 -6.939 44.448 1.00 87.45 315 GLY B N 1
ATOM 5033 C CA . GLY B 1 315 ? 93.881 -6.886 44.361 1.00 87.24 315 GLY B CA 1
ATOM 5034 C C . GLY B 1 315 ? 93.291 -8.283 44.397 1.00 87.42 315 GLY B C 1
ATOM 5035 O O . GLY B 1 315 ? 92.131 -8.488 44.039 1.00 87.18 315 GLY B O 1
ATOM 5036 N N . GLN B 1 316 ? 94.108 -9.242 44.834 1.00 87.62 316 GLN B N 1
ATOM 5037 C CA . GLN B 1 316 ? 93.724 -10.651 44.938 1.00 87.60 316 GLN B CA 1
ATOM 5038 C C . GLN B 1 316 ? 93.140 -10.967 46.317 1.00 88.50 316 GLN B C 1
ATOM 5039 O O . GLN B 1 316 ? 93.581 -10.423 47.327 1.00 88.17 316 GLN B O 1
ATOM 5045 N N . VAL B 1 317 ? 92.148 -11.850 46.354 1.00 89.55 317 VAL B N 1
ATOM 5046 C CA . VAL B 1 317 ? 91.493 -12.207 47.608 1.00 91.01 317 VAL B CA 1
ATOM 5047 C C . VAL B 1 317 ? 92.401 -12.991 48.558 1.00 91.92 317 VAL B C 1
ATOM 5048 O O . VAL B 1 317 ? 92.782 -14.129 48.284 1.00 91.90 317 VAL B O 1
ATOM 5052 N N . ILE B 1 318 ? 92.737 -12.358 49.679 1.00 93.29 318 ILE B N 1
ATOM 5053 C CA . ILE B 1 318 ? 93.565 -12.957 50.723 1.00 94.43 318 ILE B CA 1
ATOM 5054 C C . ILE B 1 318 ? 92.677 -13.681 51.739 1.00 94.96 318 ILE B C 1
ATOM 5055 O O . ILE B 1 318 ? 92.871 -14.863 52.031 1.00 94.92 318 ILE B O 1
ATOM 5060 N N . GLY B 1 319 ? 91.703 -12.951 52.273 1.00 95.64 319 GLY B N 1
ATOM 5061 C CA . GLY B 1 319 ? 90.759 -13.498 53.239 1.00 96.56 319 GLY B CA 1
ATOM 5062 C C . GLY B 1 319 ? 89.508 -12.645 53.318 1.00 97.12 319 GLY B C 1
ATOM 5063 O O . GLY B 1 319 ? 89.246 -11.827 52.430 1.00 96.96 319 GLY B O 1
ATOM 5064 N N . LYS B 1 320 ? 88.732 -12.829 54.384 1.00 97.45 320 LYS B N 1
ATOM 5065 C CA . LYS B 1 320 ? 87.493 -12.076 54.563 1.00 97.43 320 LYS B CA 1
ATOM 5066 C C . LYS B 1 320 ? 87.385 -11.387 55.921 1.00 96.81 320 LYS B C 1
ATOM 5067 O O . LYS B 1 320 ? 87.670 -11.984 56.964 1.00 96.78 320 LYS B O 1
ATOM 5073 N N . VAL B 1 321 ? 86.974 -10.121 55.891 1.00 96.26 321 VAL B N 1
ATOM 5074 C CA . VAL B 1 321 ? 86.733 -9.344 57.104 1.00 95.48 321 VAL B CA 1
ATOM 5075 C C . VAL B 1 321 ? 85.243 -9.394 57.436 1.00 95.48 321 VAL B C 1
ATOM 5076 O O . VAL B 1 321 ? 84.399 -9.207 56.558 1.00 95.17 321 VAL B O 1
ATOM 5080 N N . GLU B 1 322 ? 84.924 -9.653 58.702 1.00 95.33 322 GLU B N 1
ATOM 5081 C CA . GLU B 1 322 ? 83.535 -9.756 59.139 1.00 95.07 322 GLU B CA 1
ATOM 5082 C C . GLU B 1 322 ? 83.182 -8.721 60.201 1.00 94.97 322 GLU B C 1
ATOM 5083 O O . GLU B 1 322 ? 83.973 -8.445 61.098 1.00 94.64 322 GLU B O 1
ATOM 5089 N N . VAL B 1 323 ? 81.989 -8.147 60.086 1.00 95.31 323 VAL B N 1
ATOM 5090 C CA . VAL B 1 323 ? 81.511 -7.165 61.055 1.00 95.31 323 VAL B CA 1
ATOM 5091 C C . VAL B 1 323 ? 80.485 -7.838 61.962 1.00 96.20 323 VAL B C 1
ATOM 5092 O O . VAL B 1 323 ? 79.609 -8.568 61.494 1.00 95.72 323 VAL B O 1
ATOM 5096 N N . LYS B 1 324 ? 80.599 -7.590 63.262 1.00 97.37 324 LYS B N 1
ATOM 5097 C CA . LYS B 1 324 ? 79.738 -8.250 64.232 1.00 98.91 324 LYS B CA 1
ATOM 5098 C C . LYS B 1 324 ? 78.818 -7.319 65.020 1.00 99.66 324 LYS B C 1
ATOM 5099 O O . LYS B 1 324 ? 79.220 -6.236 65.448 1.00 99.26 324 LYS B O 1
ATOM 5105 N N . LEU B 1 325 ? 77.576 -7.767 65.194 1.00 101.10 325 LEU B N 1
ATOM 5106 C CA . LEU B 1 325 ? 76.576 -7.087 66.018 1.00 102.22 325 LEU B CA 1
ATOM 5107 C C . LEU B 1 325 ? 76.063 -8.126 67.018 1.00 103.10 325 LEU B C 1
ATOM 5108 O O . LEU B 1 325 ? 75.476 -9.140 66.622 1.00 103.34 325 LEU B O 1
ATOM 5113 N N . ASP B 1 326 ? 76.289 -7.869 68.307 1.00 103.79 326 ASP B N 1
ATOM 5114 C CA . ASP B 1 326 ? 75.952 -8.825 69.373 1.00 104.37 326 ASP B CA 1
ATOM 5115 C C . ASP B 1 326 ? 76.678 -10.158 69.159 1.00 104.00 326 ASP B C 1
ATOM 5116 O O . ASP B 1 326 ? 76.073 -11.234 69.230 1.00 103.63 326 ASP B O 1
ATOM 5121 N N . ASP B 1 327 ? 77.980 -10.064 68.892 1.00 103.52 327 ASP B N 1
ATOM 5122 C CA . ASP B 1 327 ? 78.831 -11.229 68.654 1.00 103.26 327 ASP B CA 1
ATOM 5123 C C . ASP B 1 327 ? 78.355 -12.021 67.421 1.00 102.66 327 ASP B C 1
ATOM 5124 O O . ASP B 1 327 ? 78.930 -13.056 67.070 1.00 102.68 327 ASP B O 1
ATOM 5129 N N . LYS B 1 328 ? 77.308 -11.514 66.769 1.00 101.52 328 LYS B N 1
ATOM 5130 C CA . LYS B 1 328 ? 76.726 -12.141 65.580 1.00 100.53 328 LYS B CA 1
ATOM 5131 C C . LYS B 1 328 ? 77.244 -11.439 64.317 1.00 99.63 328 LYS B C 1
ATOM 5132 O O . LYS B 1 328 ? 77.496 -10.232 64.331 1.00 99.45 328 LYS B O 1
ATOM 5138 N N . VAL B 1 329 ? 77.401 -12.192 63.229 1.00 98.29 329 VAL B N 1
ATOM 5139 C CA . VAL B 1 329 ? 77.925 -11.638 61.972 1.00 96.75 329 VAL B CA 1
ATOM 5140 C C . VAL B 1 329 ? 76.807 -11.022 61.123 1.00 95.71 329 VAL B C 1
ATOM 5141 O O . VAL B 1 329 ? 75.725 -11.594 61.009 1.00 95.27 329 VAL B O 1
ATOM 5145 N N . ILE B 1 330 ? 77.069 -9.858 60.531 1.00 94.67 330 ILE B N 1
ATOM 5146 C CA . ILE B 1 330 ? 76.049 -9.171 59.727 1.00 93.86 330 ILE B CA 1
ATOM 5147 C C . ILE B 1 330 ? 76.504 -8.668 58.349 1.00 92.79 330 ILE B C 1
ATOM 5148 O O . ILE B 1 330 ? 75.713 -8.647 57.407 1.00 92.59 330 ILE B O 1
ATOM 5153 N N . ARG B 1 331 ? 77.765 -8.261 58.232 1.00 91.62 331 ARG B N 1
ATOM 5154 C CA . ARG B 1 331 ? 78.296 -7.778 56.956 1.00 90.41 331 ARG B CA 1
ATOM 5155 C C . ARG B 1 331 ? 79.653 -8.410 56.655 1.00 90.74 331 ARG B C 1
ATOM 5156 O O . ARG B 1 331 ? 80.477 -8.586 57.558 1.00 91.30 331 ARG B O 1
ATOM 5164 N N . SER B 1 332 ? 79.882 -8.750 55.388 1.00 90.26 332 SER B N 1
ATOM 5165 C CA . SER B 1 332 ? 81.148 -9.352 54.974 1.00 89.63 332 SER B CA 1
ATOM 5166 C C . SER B 1 332 ? 81.769 -8.597 53.802 1.00 89.41 332 SER B C 1
ATOM 5167 O O . SER B 1 332 ? 81.092 -7.824 53.114 1.00 89.04 332 SER B O 1
ATOM 5170 N N . ALA B 1 333 ? 83.062 -8.831 53.587 1.00 88.93 333 ALA B N 1
ATOM 5171 C CA . ALA B 1 333 ? 83.811 -8.198 52.502 1.00 88.14 333 ALA B CA 1
ATOM 5172 C C . ALA B 1 333 ? 85.122 -8.932 52.243 1.00 87.87 333 ALA B C 1
ATOM 5173 O O . ALA B 1 333 ? 85.725 -9.491 53.160 1.00 87.69 333 ALA B O 1
ATOM 5175 N N . ASP B 1 334 ? 85.559 -8.926 50.989 1.00 87.66 334 ASP B N 1
ATOM 5176 C CA . ASP B 1 334 ? 86.801 -9.587 50.609 1.00 87.07 334 ASP B CA 1
ATOM 5177 C C . ASP B 1 334 ? 88.028 -8.715 50.843 1.00 85.65 334 ASP B C 1
ATOM 5178 O O . ASP B 1 334 ? 88.115 -7.590 50.340 1.00 85.67 334 ASP B O 1
ATOM 5183 N N . LEU B 1 335 ? 88.970 -9.246 51.618 1.00 84.01 335 LEU B N 1
ATOM 5184 C CA . LEU B 1 335 ? 90.242 -8.574 51.858 1.00 82.22 335 LEU B CA 1
ATOM 5185 C C . LEU B 1 335 ? 91.162 -8.865 50.684 1.00 81.74 335 LEU B C 1
ATOM 5186 O O . LEU B 1 335 ? 91.382 -10.025 50.334 1.00 80.65 335 LEU B O 1
ATOM 5191 N N . VAL B 1 336 ? 91.695 -7.811 50.075 1.00 81.30 336 VAL B N 1
ATOM 5192 C CA . VAL B 1 336 ? 92.570 -7.969 48.918 1.00 81.59 336 VAL B CA 1
ATOM 5193 C C . VAL B 1 336 ? 93.994 -7.480 49.175 1.00 82.16 336 VAL B C 1
ATOM 5194 O O . VAL B 1 336 ? 94.234 -6.678 50.080 1.00 81.54 336 VAL B O 1
ATOM 5198 N N . ALA B 1 337 ? 94.932 -7.971 48.368 1.00 83.38 337 ALA B N 1
ATOM 5199 C CA . ALA B 1 337 ? 96.330 -7.563 48.468 1.00 83.90 337 ALA B CA 1
ATOM 5200 C C . ALA B 1 337 ? 96.508 -6.144 47.940 1.00 84.81 337 ALA B C 1
ATOM 5201 O O . ALA B 1 337 ? 96.115 -5.835 46.818 1.00 84.99 337 ALA B O 1
ATOM 5203 N N . LEU B 1 338 ? 97.097 -5.282 48.758 1.00 86.44 338 LEU B N 1
ATOM 5204 C CA . LEU B 1 338 ? 97.313 -3.892 48.375 1.00 88.23 338 LEU B CA 1
ATOM 5205 C C . LEU B 1 338 ? 98.485 -3.748 47.408 1.00 89.85 338 LEU B C 1
ATOM 5206 O O . LEU B 1 338 ? 98.486 -2.863 46.552 1.00 90.34 338 LEU B O 1
ATOM 5211 N N . ASN B 1 339 ? 99.475 -4.625 47.557 1.00 91.38 339 ASN B N 1
ATOM 5212 C CA . ASN B 1 339 ? 100.632 -4.686 46.666 1.00 92.26 339 ASN B CA 1
ATOM 5213 C C . ASN B 1 339 ? 100.708 -6.094 46.093 1.00 93.07 339 ASN B C 1
ATOM 5214 O O . ASN B 1 339 ? 100.025 -7.001 46.568 1.00 92.75 339 ASN B O 1
ATOM 5219 N N . ALA B 1 340 ? 101.534 -6.280 45.073 1.00 94.32 340 ALA B N 1
ATOM 5220 C CA . ALA B 1 340 ? 101.742 -7.614 44.533 1.00 95.46 340 ALA B CA 1
ATOM 5221 C C . ALA B 1 340 ? 103.078 -8.135 45.051 1.00 96.46 340 ALA B C 1
ATOM 5222 O O . ALA B 1 340 ? 103.989 -7.352 45.328 1.00 96.30 340 ALA B O 1
ATOM 5224 N N . VAL B 1 341 ? 103.186 -9.454 45.197 1.00 97.91 341 VAL B N 1
ATOM 5225 C CA . VAL B 1 341 ? 104.434 -10.077 45.643 1.00 99.26 341 VAL B CA 1
ATOM 5226 C C . VAL B 1 341 ? 104.855 -11.243 44.746 1.00 100.40 341 VAL B C 1
ATOM 5227 O O . VAL B 1 341 ? 104.148 -12.250 44.615 1.00 100.34 341 VAL B O 1
ATOM 5231 N N . GLU B 1 342 ? 106.021 -11.078 44.133 1.00 101.75 342 GLU B N 1
ATOM 5232 C CA . GLU B 1 342 ? 106.575 -12.041 43.189 1.00 102.89 342 GLU B CA 1
ATOM 5233 C C . GLU B 1 342 ? 107.251 -13.213 43.891 1.00 103.33 342 GLU B C 1
ATOM 5234 O O . GLU B 1 342 ? 107.720 -13.083 45.022 1.00 103.29 342 GLU B O 1
ATOM 5240 N N . GLU B 1 343 ? 107.292 -14.353 43.208 1.00 104.06 343 GLU B N 1
ATOM 5241 C CA . GLU B 1 343 ? 107.883 -15.570 43.758 1.00 104.88 343 GLU B CA 1
ATOM 5242 C C . GLU B 1 343 ? 109.351 -15.373 44.142 1.00 105.48 343 GLU B C 1
ATOM 5243 O O . GLU B 1 343 ? 110.009 -14.451 43.659 1.00 105.53 343 GLU B O 1
ATOM 5249 N N . GLY B 1 344 ? 109.853 -16.242 45.017 1.00 106.19 344 GLY B N 1
ATOM 5250 C CA . GLY B 1 344 ? 111.240 -16.173 45.470 1.00 106.92 344 GLY B CA 1
ATOM 5251 C C . GLY B 1 344 ? 111.818 -17.537 45.806 1.00 107.59 344 GLY B C 1
ATOM 5252 O O . GLY B 1 344 ? 111.125 -18.554 45.724 1.00 107.44 344 GLY B O 1
ATOM 5253 N N . GLY B 1 345 ? 113.094 -17.556 46.185 1.00 107.97 345 GLY B N 1
ATOM 5254 C CA . GLY B 1 345 ? 113.778 -18.797 46.535 1.00 108.25 345 GLY B CA 1
ATOM 5255 C C . GLY B 1 345 ? 115.270 -18.595 46.717 1.00 108.45 345 GLY B C 1
ATOM 5256 O O . GLY B 1 345 ? 115.850 -17.656 46.169 1.00 108.55 345 GLY B O 1
#

CATH classification: 3.40.710.10 (+1 more: 2.60.410.10)

Organism: Pseudomonas aeruginosa (strain UCBPP-PA14) (NCBI:txid208963)

Secondary structure (DSSP, 8-state):
--PPPPPPPPSSSEEEEEETTT--EEEEESTT--B--GGGHHHHHHHHHHHHHHTTSS-TT-EEE--HHHHT--SS---PPTT-EEEHHHHHHHHHHH--HHHHHHHHHHHHSSHHHHHHHHHHHHHHHT-SS-B-SSSS----TT-BB-HHHHHHHHHHHHTS-HHHHGGGG--EEEETTEEEE-S-THHHH-TTEEEEEEEEETTTEEEEEEEEEETTEEEEEEEEEESSHHHHHHHHHHHHHHHHHHEEEEEEE-SSS--EEEE-BS-SSSEEEEEESS-EEEEEETT-GGGEEEEEE--TT-BS-B-TT-EEEEEEEEESS-EEEE--EEESS-B---/--SPPPP--SSSEEEEEETTT--EEEEESTT--B--GGGGHHHHHHHHHHHHHTTSS-TT-EEEPPHHHHT--SS---PPTT-EEEHHHHHHIIIII--HHHHHHHHHHHHSSHHHHHHHHHHHHHHHT-SS-B-SSSS----TT-BB-HHHHHHHHHHHHTS-HHHHGGGG-SEEEETTEEEE-S-HHHHH-TTEEEEEEEEETTTEEEEEEEEEETTEEEEEEEEEESSHHHHHHHHHHHHHHHHHHEEEEEEEPTTSEEEEEE-BSBSSSEEEEEESS-EEEEEETT-GGGEEEEEEE-TT-BSSB-TT-EEEEEEEEETTEEEEEEEEEESS-B-B--

Sequence (684 aa):
ESMVPAPPQLAAKSYVLMDGESGQVLVENNGDQRLPPASLTKLMTAYIATKEIEAGRIGENDLVTVSEHAWRTGGSRMFIKVGSQVSVSDLLHGIIIQSGNDASVALAEHIAGSEDDAFADMMNTTAQKLGLTNSHFMDATGLPNPDHYSSARDMAVLARAIIYGEPSHYAIYAQQKEFLWNNIKQPNRNLLLWRDKTVDGLKTGHTDEAGYCLVASAVRDGQRMIAVVFGTNSEQARAAETQKLLTYGFRFFESRNFYKKGTELTKGLVWKGSEHEVKAGLAEDLTMTLPRGQMQKLQASMVLEPQLMAPIQQGQVIGKVEVKLDDKVIRSADLVALNAVEEGSMVPAPPQLAAKSYVLMDGESGQVLVENNGDQRLPPASLTKLMTAYIATKEIEAGRIGENDLVTVSEHAWRTGGSRMFIKVGSQVSVSDLLHGIIIQSGNDASVALAEHIAGSEDAFADMMNTTAQKLGLTNSHFMDATGLPNPDHYSSARDMAVLARAIIYGEPSHYAIYAQKEFLWNNIKQPNRNLLLWRDKTVDGLKTGHTDEAGYCLVASAVRDGQRMIAVVFGTNSEQARAAETQKLLTYGFRFFESRNFYKKGTELTKGLVWKGSEHEVKAGLAEDLTMTLPRGQMQKLQASMVLEPQLMAPIQQGQVIGKVEVKLDDKVIRSADLVALNAVEEGG

Nearest PDB structures (foldseek):
  4k91-assembly2_B  TM=9.669E-01  e=1.008E-68  Pseudomonas aeruginosa UCBPP-PA14
  3bec-assembly1_A  TM=8.583E-01  e=1.072E-45  unclassified
  3it9-assembly3_C  TM=9.008E-01  e=2.336E-43  Escherichia coli
  4drt-assembly1_A  TM=8.357E-01  e=1.463E-43  synthetic construct
  5j8x-assembly1_A  TM=8.040E-01  e=6.836E-44  Escherichia coli K-12

InterPro domains:
  IPR001967 Peptidase S11, D-alanyl-D-alanine carboxypeptidase A, N-terminal [PF00768] (29-256)
  IPR012338 Beta-lactamase/transpeptidase-like [G3DSA:3.40.710.10] (24-275)
  IPR012338 Beta-lactamase/transpeptidase-like [SSF56601] (8-276)
  IPR012907 Peptidase S11, D-Ala-D-Ala carboxypeptidase A, C-terminal [PF07943] (276-366)
  IPR012907 Peptidase S11, D-Ala-D-Ala carboxypeptidase A, C-terminal [SM00936] (276-366)
  IPR015956 Penicillin-binding protein, C-terminal domain superfamily [SSF69189] (276-368)
  IPR018044 Peptidase S11, D-alanyl-D-alanine carboxypeptidase A [PR00725] (63-74)
  IPR018044 Peptidase S11, D-alanyl-D-alanine carboxypeptidase A [PR00725] (116-133)
  IPR018044 Peptidase S11, D-alanyl-D-alanine carboxypeptidase A [PR00725] (143-156)
  IPR037167 D-Ala-D-Ala carboxypeptidase, C-terminal domain superfamily [G3DSA:2.60.410.10] (276-366)

Solvent-accessible surface area: 31110 Å² total; per-residue (Å²): 188,99,145,29,71,85,52,38,177,16,66,18,112,0,9,0,0,6,0,0,72,6,20,32,63,28,15,88,61,61,0,74,88,130,20,34,1,9,23,0,0,2,0,0,0,1,22,4,0,17,90,16,24,80,57,64,162,17,26,60,126,61,102,2,92,2,39,74,94,0,103,140,20,20,2,4,10,0,31,2,128,63,50,38,116,3,18,0,29,42,0,1,32,0,0,3,1,1,2,0,17,3,0,0,3,2,0,0,37,69,28,29,62,38,23,108,36,0,7,94,56,0,27,73,23,1,132,171,40,39,12,90,26,17,57,2,95,14,0,10,9,117,68,62,130,72,5,37,1,0,0,56,0,0,0,28,1,0,77,31,15,12,113,31,79,106,78,14,20,61,14,4,38,71,90,77,25,100,64,53,140,16,122,10,78,3,97,3,81,8,9,105,172,20,203,35,8,34,0,2,5,18,3,52,16,115,118,5,17,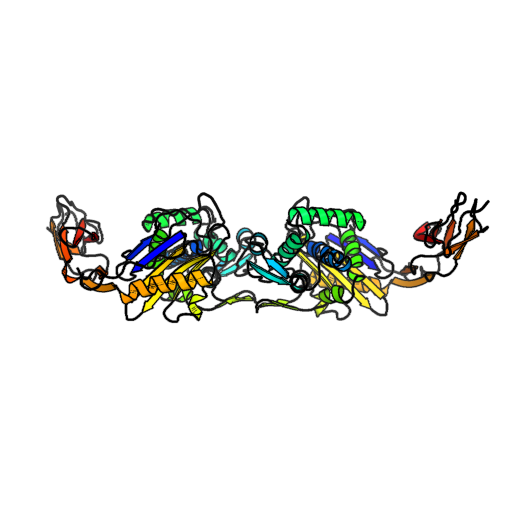45,0,4,0,0,0,0,60,54,146,66,22,31,0,0,0,0,0,2,8,2,128,42,50,154,25,22,31,45,13,0,50,104,0,0,54,18,0,24,159,51,16,49,28,141,75,93,86,133,116,30,97,42,30,29,110,9,85,11,124,135,20,74,77,150,92,4,105,0,0,7,74,118,69,14,8,0,0,15,27,132,29,32,23,154,65,26,119,63,36,87,76,48,78,94,138,14,91,11,76,2,116,134,45,60,116,16,13,99,6,33,12,65,37,90,115,138,74,72,52,62,23,85,0,18,0,39,85,50,6,94,98,100,169,123,42,64,82,60,34,178,20,64,22,91,0,9,0,0,6,0,0,74,11,20,34,61,29,8,103,63,76,2,84,79,127,21,31,1,7,23,0,0,3,0,0,0,0,18,5,0,19,88,18,22,86,56,60,162,17,26,70,121,66,107,2,82,2,37,30,97,0,50,92,19,16,36,24,8,0,18,3,111,35,53,32,106,3,14,0,26,43,0,4,32,0,0,4,1,1,2,0,10,0,0,0,3,1,0,0,35,76,28,26,63,50,22,112,36,0,7,94,57,0,37,81,20,5,150,165,44,34,17,83,25,18,49,2,78,14,0,7,8,109,58,53,137,64,3,36,0,0,0,65,0,1,0,26,0,0,77,31,14,10,112,28,81,106,73,15,18,53,11,6,35,75,89,75,28,104,65,86,144,14,124,15,84,8,106,1,57,4,7,121,143,16,199,33,6,32,0,2,7,5,3,70,30,126,100,4,8,50,0,2,0,0,0,0,61,38,147,69,20,32,0,0,0,0,0,0,8,1,133,38,92,119,22,16,2,41,12,0,54,101,0,0,37,19,0,17,136,40,17,48,31,132,69,89,81,126,113,42,79,75,35,33,94,3,76,9,130,120,23,70,94,121,72,2,82,0,0,5,63,106,44,45,17,5,0,12,35,91,26,51,16,139,115,31,117,57,28,79,87,40,79,80,134,12,107,8,87,5,133,103,47,58,82,8,11,117,5,58,20,54,35,108,125,146,73,73,35,70,17,59,0,13,2,34,68,64,13,128,108,26,124